Protein AF-0000000082639277 (afdb_homodimer)

pLDDT: mean 90.42, std 7.11, range [54.94, 97.06]

Radius of gyration: 40.52 Å; Cα contacts (8 Å, |Δi|>4): 313; chains: 2; bounding box: 27×150×75 Å

Nearest PDB structures (foldseek):
  3ok8-assembly1_B  TM=9.822E-01  e=2.583E-19  Mus musculus
  2ykt-assembly1_A-2  TM=9.781E-01  e=6.269E-10  Homo sapiens
  1wdz-assembly1_B  TM=9.662E-01  e=1.154E-09  Homo sapiens
  1wdz-assembly1_A  TM=9.580E-01  e=5.581E-09  Homo sapiens
  1y2o-assembly1_B  TM=9.099E-01  e=5.305E-09  Homo sapiens

Foldseek 3Di:
DVVLVVLLVLLLVLLCCCQPPVLVVLVVVLVVLVVVLVVLVVVLVVLLVVLVVLLVVLVVLCPDPVRNVVSVVSNVVSVVSVVLSVLVVVLSVCCVPVPSVVSVVCSVVVNVVSVVLSVVLVVVLVVLVVVLVVLVVVLVVCVVVVNPCSVVSVVVSVVSVVVSVVSSVVSSVVSVVVSVVSVVVNVVSVVVSVVSVVVSVVVD/DVVLVVLLVLLLVLLCCCQPPVLVVLVVVLVVLVVVLVVLVVVLVVLLVVLVVLLVVLVVLCPDPVRNVVSVVSNVVSVVSVVLSVLVVVLSVCCVPVPSVVSVVCSVVVNVVSVVLSVVLVVVLVVLVVVLVVLVVVLVVCVVVVNPCSVVSVVVSVVSVVVSVVSSVVSSVVSVVVSVVSVVVNVVSVVVSVVSVVVSVVVD

Structure (mmCIF, N/CA/C/O backbone):
data_AF-0000000082639277-model_v1
#
loop_
_entity.id
_entity.type
_entity.pdbx_description
1 polymer 'BI2L2 protein'
#
loop_
_atom_site.group_PDB
_atom_site.id
_atom_site.type_symbol
_atom_site.label_atom_id
_atom_site.label_alt_id
_atom_site.label_comp_id
_atom_site.label_asym_id
_atom_site.label_entity_id
_atom_site.label_seq_id
_atom_site.pdbx_PDB_ins_code
_atom_site.Cartn_x
_atom_site.Cartn_y
_atom_site.Cartn_z
_atom_site.occupancy
_atom_site.B_iso_or_equiv
_atom_site.auth_seq_id
_atom_site.auth_comp_id
_atom_site.auth_asym_id
_atom_site.auth_atom_id
_atom_site.pdbx_PDB_model_num
ATOM 1 N N . SER A 1 1 ? -7.891 49.438 29.25 1 74.38 1 SER A N 1
ATOM 2 C CA . SER A 1 1 ? -9.305 49.062 29.266 1 74.38 1 SER A CA 1
ATOM 3 C C . SER A 1 1 ? -9.484 47.562 29.219 1 74.38 1 SER A C 1
ATOM 5 O O . SER A 1 1 ? -8.586 46.844 28.797 1 74.38 1 SER A O 1
ATOM 7 N N . GLN A 1 2 ? -10.508 47.125 29.797 1 80.81 2 GLN A N 1
ATOM 8 C CA . GLN A 1 2 ? -10.883 45.719 29.844 1 80.81 2 GLN A CA 1
ATOM 9 C C . GLN A 1 2 ? -10.812 45.094 28.453 1 80.81 2 GLN A C 1
ATOM 11 O O . GLN A 1 2 ? -10.352 43.969 28.297 1 80.81 2 GLN A O 1
ATOM 16 N N . GLU A 1 3 ? -11.117 45.906 27.406 1 81 3 GLU A N 1
ATOM 17 C CA . GLU A 1 3 ? -11.133 45.406 26.031 1 81 3 GLU A CA 1
ATOM 18 C C . GLU A 1 3 ? -9.719 45.188 25.516 1 81 3 GLU A C 1
ATOM 20 O O . GLU A 1 3 ? -9.461 44.188 24.828 1 81 3 GLU A O 1
ATOM 25 N N . MET A 1 4 ? -8.812 46.031 25.844 1 84.56 4 MET A N 1
ATOM 26 C CA . MET A 1 4 ? -7.422 45.906 25.406 1 84.56 4 MET A CA 1
ATOM 27 C C . MET A 1 4 ? -6.77 44.688 26.031 1 84.56 4 MET A C 1
ATOM 29 O O . MET A 1 4 ? -6.008 43.969 25.359 1 84.56 4 MET A O 1
ATOM 33 N N . GLU A 1 5 ? -7.137 44.375 27.25 1 86.56 5 GLU A N 1
ATOM 34 C CA . GLU A 1 5 ? -6.582 43.219 27.953 1 86.56 5 GLU A CA 1
ATOM 35 C C . GLU A 1 5 ? -7.082 41.906 27.344 1 86.56 5 GLU A C 1
ATOM 37 O O . GLU A 1 5 ? -6.316 40.969 27.188 1 86.56 5 GLU A O 1
ATOM 42 N N . LEU A 1 6 ? -8.328 41.938 26.969 1 87.31 6 LEU A N 1
ATOM 43 C CA . LEU A 1 6 ? -8.898 40.75 26.344 1 87.31 6 LEU A CA 1
ATOM 44 C C . LEU A 1 6 ? -8.242 40.469 25 1 87.31 6 LEU A C 1
ATOM 46 O O . LEU A 1 6 ? -7.953 39.312 24.672 1 87.31 6 LEU A O 1
ATOM 50 N N . SER A 1 7 ? -8.016 41.5 24.266 1 89.94 7 SER A N 1
ATOM 51 C CA . SER A 1 7 ? -7.367 41.375 22.969 1 89.94 7 SER A CA 1
ATOM 52 C C . SER A 1 7 ? -5.922 40.906 23.109 1 89.94 7 SER A C 1
ATOM 54 O O . SER A 1 7 ? -5.438 40.094 22.312 1 89.94 7 SER A O 1
ATOM 56 N N . TYR A 1 8 ? -5.285 41.469 24.172 1 92.31 8 TYR A N 1
ATOM 57 C CA . TYR A 1 8 ? -3.924 41.031 24.469 1 92.31 8 TYR A CA 1
ATOM 58 C C . TYR A 1 8 ? -3.867 39.562 24.766 1 92.31 8 TYR A C 1
ATOM 60 O O . TYR A 1 8 ? -3.059 38.844 24.172 1 92.31 8 TYR A O 1
ATOM 68 N N . ARG A 1 9 ? -4.785 39.094 25.531 1 93.38 9 ARG A N 1
ATOM 69 C CA . ARG A 1 9 ? -4.816 37.688 25.938 1 93.38 9 ARG A CA 1
ATOM 70 C C . ARG A 1 9 ? -5.16 36.812 24.75 1 93.38 9 ARG A C 1
ATOM 72 O O . ARG A 1 9 ? -4.66 35.688 24.641 1 93.38 9 ARG A O 1
ATOM 79 N N . SER A 1 10 ? -6.02 37.312 23.922 1 91.56 10 SER A N 1
ATOM 80 C CA . SER A 1 10 ? -6.41 36.562 22.734 1 91.56 10 SER A CA 1
ATOM 81 C C . SER A 1 10 ? -5.215 36.312 21.812 1 91.56 10 SER A C 1
ATOM 83 O O . SER A 1 10 ? -5.012 35.188 21.328 1 91.56 10 SER A O 1
ATOM 85 N N . THR A 1 11 ? -4.422 37.344 21.578 1 94.56 11 THR A N 1
ATOM 86 C CA . THR A 1 11 ? -3.238 37.219 20.734 1 94.56 11 THR A CA 1
ATOM 87 C C . THR A 1 11 ? -2.232 36.25 21.344 1 94.56 11 THR A C 1
ATOM 89 O O . THR A 1 11 ? -1.685 35.406 20.641 1 94.56 11 THR A O 1
ATOM 92 N N . ILE A 1 12 ? -2.057 36.344 22.656 1 94.5 12 ILE A N 1
ATOM 93 C CA . ILE A 1 12 ? -1.142 35.438 23.344 1 94.5 12 ILE A CA 1
ATOM 94 C C . ILE A 1 12 ? -1.63 34 23.219 1 94.5 12 ILE A C 1
ATOM 96 O O . ILE A 1 12 ? -0.832 33.062 23.031 1 94.5 12 ILE A O 1
ATOM 100 N N . SER A 1 13 ? -2.934 33.844 23.328 1 92.5 13 SER A N 1
ATOM 101 C CA . SER A 1 13 ? -3.523 32.5 23.234 1 92.5 13 SER A CA 1
ATOM 102 C C . SER A 1 13 ? -3.24 31.875 21.875 1 92.5 13 SER A C 1
ATOM 104 O O . SER A 1 13 ? -3.029 30.656 21.781 1 92.5 13 SER A O 1
ATOM 106 N N . ILE A 1 14 ? -3.24 32.656 20.844 1 93.56 14 ILE A N 1
ATOM 107 C CA . ILE A 1 14 ? -2.953 32.156 19.5 1 93.56 14 ILE A CA 1
ATOM 108 C C . ILE A 1 14 ? -1.514 31.641 19.438 1 93.56 14 ILE A C 1
ATOM 110 O O . ILE A 1 14 ? -1.258 30.531 18.953 1 93.56 14 ILE A O 1
ATOM 114 N N . TYR A 1 15 ? -0.612 32.469 19.984 1 93.12 15 TYR A N 1
ATOM 115 C CA . TYR A 1 15 ? 0.791 32.062 19.984 1 93.12 15 TYR A CA 1
ATOM 116 C C . TYR A 1 15 ? 0.994 30.812 20.797 1 93.12 15 TYR A C 1
ATOM 118 O O . TYR A 1 15 ? 1.722 29.906 20.391 1 93.12 15 TYR A O 1
ATOM 126 N N . LYS A 1 16 ? 0.3 30.703 21.875 1 91.75 16 LYS A N 1
ATOM 127 C CA . LYS A 1 16 ? 0.419 29.531 22.734 1 91.75 16 LYS A CA 1
ATOM 128 C C . LYS A 1 16 ? -0.153 28.297 22.047 1 91.75 16 LYS A C 1
ATOM 130 O O . LYS A 1 16 ? 0.387 27.203 22.188 1 91.75 16 LYS A O 1
ATOM 135 N N . SER A 1 17 ? -1.229 28.469 21.375 1 90.81 17 SER A N 1
ATOM 136 C CA . SER A 1 17 ? -1.831 27.359 20.641 1 90.81 17 SER A CA 1
ATOM 137 C C . SER A 1 17 ? -0.869 26.812 19.594 1 90.81 17 SER A C 1
ATOM 139 O O . SER A 1 17 ? -0.762 25.594 19.422 1 90.81 17 SER A O 1
ATOM 141 N N . ILE A 1 18 ? -0.155 27.672 18.953 1 91.81 18 ILE A N 1
ATOM 142 C CA . ILE A 1 18 ? 0.806 27.25 17.938 1 91.81 18 ILE A CA 1
ATOM 143 C C . ILE A 1 18 ? 1.962 26.5 18.594 1 91.81 18 ILE A C 1
ATOM 145 O O . ILE A 1 18 ? 2.332 25.406 18.156 1 91.81 18 ILE A O 1
ATOM 149 N N . LEU A 1 19 ? 2.432 27.047 19.703 1 91.31 19 LEU A N 1
ATOM 150 C CA . LEU A 1 19 ? 3.629 26.516 20.359 1 91.31 19 LEU A CA 1
ATOM 151 C C . LEU A 1 19 ? 3.314 25.234 21.125 1 91.31 19 LEU A C 1
ATOM 153 O O . LEU A 1 19 ? 4.098 24.281 21.094 1 91.31 19 LEU A O 1
ATOM 157 N N . ASP A 1 20 ? 2.113 25.172 21.703 1 91.5 20 ASP A N 1
ATOM 158 C CA . ASP A 1 20 ? 1.851 24.109 22.656 1 91.5 20 ASP A CA 1
ATOM 159 C C . ASP A 1 20 ? 0.977 23.016 22.047 1 91.5 20 ASP A C 1
ATOM 161 O O . ASP A 1 20 ? 0.875 21.906 22.594 1 91.5 20 ASP A O 1
ATOM 165 N N . GLN A 1 21 ? 0.331 23.312 20.969 1 90.94 21 GLN A N 1
ATOM 166 C CA . GLN A 1 21 ? -0.58 22.328 20.391 1 90.94 21 GLN A CA 1
ATOM 167 C C . GLN A 1 21 ? -0.169 21.953 18.969 1 90.94 21 GLN A C 1
ATOM 169 O O . GLN A 1 21 ? 0.167 20.797 18.703 1 90.94 21 GLN A O 1
ATOM 174 N N . PHE A 1 22 ? -0.068 22.938 18.125 1 91.75 22 PHE A N 1
ATOM 175 C CA . PHE A 1 22 ? 0.192 22.672 16.719 1 91.75 22 PHE A CA 1
ATOM 176 C C . PHE A 1 22 ? 1.578 22.062 16.531 1 91.75 22 PHE A C 1
ATOM 178 O O . PHE A 1 22 ? 1.731 21.047 15.859 1 91.75 22 PHE A O 1
ATOM 185 N N . ASN A 1 23 ? 2.596 22.672 17.125 1 90.38 23 ASN A N 1
ATOM 186 C CA . ASN A 1 23 ? 3.973 22.25 16.875 1 90.38 23 ASN A CA 1
ATOM 187 C C . ASN A 1 23 ? 4.238 20.844 17.375 1 90.38 23 ASN A C 1
ATOM 189 O O . ASN A 1 23 ? 4.773 20 16.641 1 90.38 23 ASN A O 1
ATOM 193 N N . PRO A 1 24 ? 3.859 20.531 18.578 1 91.5 24 PRO A N 1
ATOM 194 C CA . PRO A 1 24 ? 4.035 19.141 19.016 1 91.5 24 PRO A CA 1
ATOM 195 C C . PRO A 1 24 ? 3.254 18.156 18.141 1 91.5 24 PRO A C 1
ATOM 197 O O . PRO A 1 24 ? 3.723 17.031 17.906 1 91.5 24 PRO A O 1
ATOM 200 N N . ALA A 1 25 ? 2.078 18.531 17.781 1 92.75 25 ALA A N 1
ATOM 201 C CA . ALA A 1 25 ? 1.284 17.672 16.906 1 92.75 25 ALA A CA 1
ATOM 202 C C . ALA A 1 25 ? 1.993 17.438 15.57 1 92.75 25 ALA A C 1
ATOM 204 O O . ALA A 1 25 ? 1.973 16.328 15.031 1 92.75 25 ALA A O 1
ATOM 205 N N . LEU A 1 26 ? 2.568 18.438 15.039 1 92.69 26 LEU A N 1
ATOM 206 C CA . LEU A 1 26 ? 3.312 18.344 13.789 1 92.69 26 LEU A CA 1
ATOM 207 C C . LEU A 1 26 ? 4.527 17.438 13.953 1 92.69 26 LEU A C 1
ATOM 209 O O . LEU A 1 26 ? 4.832 16.625 13.078 1 92.69 26 LEU A O 1
ATOM 213 N N . GLU A 1 27 ? 5.27 17.578 15.062 1 92.5 27 GLU A N 1
ATOM 214 C CA . GLU A 1 27 ? 6.41 16.719 15.352 1 92.5 27 GLU A CA 1
ATOM 215 C C . GLU A 1 27 ? 5.984 15.25 15.406 1 92.5 27 GLU A C 1
ATOM 217 O O . GLU A 1 27 ? 6.66 14.383 14.859 1 92.5 27 GLU A O 1
ATOM 222 N N . ASN A 1 28 ? 4.891 15.102 16.094 1 94.5 28 ASN A N 1
ATOM 223 C CA . ASN A 1 28 ? 4.336 13.758 16.172 1 94.5 28 ASN A CA 1
ATOM 224 C C . ASN A 1 28 ? 3.967 13.234 14.781 1 94.5 28 ASN A C 1
ATOM 226 O O . ASN A 1 28 ? 4.191 12.062 14.477 1 94.5 28 ASN A O 1
ATOM 230 N N . LEU A 1 29 ? 3.365 14.07 13.977 1 94.94 29 LEU A N 1
ATOM 231 C CA . LEU A 1 29 ? 2.979 13.695 12.625 1 94.94 29 LEU A CA 1
ATOM 232 C C . LEU A 1 29 ? 4.195 13.273 11.805 1 94.94 29 LEU A C 1
ATOM 234 O O . LEU A 1 29 ? 4.141 12.305 11.055 1 94.94 29 LEU A O 1
ATOM 238 N N . VAL A 1 30 ? 5.285 14 11.961 1 94.44 30 VAL A N 1
ATOM 239 C CA . VAL A 1 30 ? 6.523 13.672 11.258 1 94.44 30 VAL A CA 1
ATOM 240 C C . VAL A 1 30 ? 7.016 12.297 11.703 1 94.44 30 VAL A C 1
ATOM 242 O O . VAL A 1 30 ? 7.398 11.477 10.867 1 94.44 30 VAL A O 1
ATOM 245 N N . TYR A 1 31 ? 6.965 12.086 12.992 1 95.75 31 TYR A N 1
ATOM 246 C CA . TYR A 1 31 ? 7.359 10.789 13.531 1 95.75 31 TYR A CA 1
ATOM 247 C C . TYR A 1 31 ? 6.496 9.68 12.953 1 95.75 31 TYR A C 1
ATOM 249 O O . TYR A 1 31 ? 7.016 8.664 12.469 1 95.75 31 TYR A O 1
ATOM 257 N N . LEU A 1 32 ? 5.211 9.82 12.953 1 96.12 32 LEU A N 1
ATOM 258 C CA . LEU A 1 32 ? 4.266 8.836 12.438 1 96.12 32 LEU A CA 1
ATOM 259 C C . LEU A 1 32 ? 4.441 8.648 10.938 1 96.12 32 LEU A C 1
ATOM 261 O O . LEU A 1 32 ? 4.32 7.531 10.422 1 96.12 32 LEU A O 1
ATOM 265 N N . GLY A 1 33 ? 4.691 9.773 10.25 1 96.06 33 GLY A N 1
ATOM 266 C CA . GLY A 1 33 ? 4.949 9.695 8.82 1 96.06 33 GLY A CA 1
ATOM 267 C C . GLY A 1 33 ? 6.16 8.844 8.477 1 96.06 33 GLY A C 1
ATOM 268 O O . GLY A 1 33 ? 6.129 8.062 7.52 1 96.06 33 GLY A O 1
ATOM 269 N N . ASN A 1 34 ? 7.156 8.953 9.273 1 96.12 34 ASN A N 1
ATOM 270 C CA . ASN A 1 34 ? 8.344 8.141 9.07 1 96.12 34 ASN A CA 1
ATOM 271 C C . ASN A 1 34 ? 8.062 6.66 9.305 1 96.12 34 ASN A C 1
ATOM 273 O O . ASN A 1 34 ? 8.594 5.797 8.602 1 96.12 34 ASN A O 1
ATOM 277 N N . ASN A 1 35 ? 7.273 6.402 10.297 1 95.94 35 ASN A N 1
ATOM 278 C CA . ASN A 1 35 ? 6.852 5.027 10.523 1 95.94 35 ASN A CA 1
ATOM 279 C C . ASN A 1 35 ? 6.035 4.488 9.352 1 95.94 35 ASN A C 1
ATOM 281 O O . ASN A 1 35 ? 6.191 3.328 8.969 1 95.94 35 ASN A O 1
ATOM 285 N N . TYR A 1 36 ? 5.18 5.309 8.82 1 95.69 36 TYR A N 1
ATOM 286 C CA . TYR A 1 36 ? 4.379 4.965 7.645 1 95.69 36 TYR A CA 1
ATOM 287 C C . TYR A 1 36 ? 5.273 4.637 6.453 1 95.69 36 TYR A C 1
ATOM 289 O O . TYR A 1 36 ? 5.059 3.629 5.773 1 95.69 36 TYR A O 1
ATOM 297 N N . LEU A 1 37 ? 6.277 5.391 6.301 1 94.75 37 LEU A N 1
ATOM 298 C CA . LEU A 1 37 ? 7.215 5.18 5.203 1 94.75 37 LEU A CA 1
ATOM 299 C C . LEU A 1 37 ? 7.984 3.877 5.391 1 94.75 37 LEU A C 1
ATOM 301 O O . LEU A 1 37 ? 8.195 3.133 4.43 1 94.75 37 LEU A O 1
ATOM 305 N N . ARG A 1 38 ? 8.43 3.609 6.59 1 96.06 38 ARG A N 1
ATOM 306 C CA . ARG A 1 38 ? 9.125 2.361 6.883 1 96.06 38 ARG A CA 1
ATOM 307 C C . ARG A 1 38 ? 8.242 1.157 6.566 1 96.06 38 ARG A C 1
ATOM 309 O O . ARG A 1 38 ? 8.711 0.178 5.977 1 96.06 38 ARG A O 1
ATOM 316 N N . ALA A 1 39 ? 6.98 1.253 7.012 1 96.19 39 ALA A N 1
ATOM 317 C CA . ALA A 1 39 ? 6.031 0.18 6.723 1 96.19 39 ALA A CA 1
ATOM 318 C C . ALA A 1 39 ? 5.82 0.024 5.219 1 96.19 39 ALA A C 1
ATOM 320 O O . ALA A 1 39 ? 5.695 -1.095 4.715 1 96.19 39 ALA A O 1
ATOM 321 N N . PHE A 1 40 ? 5.766 1.085 4.5 1 94.88 40 PHE A N 1
ATOM 322 C CA . PHE A 1 40 ? 5.637 1.059 3.049 1 94.88 40 PHE A CA 1
ATOM 323 C C . PHE A 1 40 ? 6.812 0.329 2.412 1 94.88 40 PHE A C 1
ATOM 325 O O . PHE A 1 40 ? 6.625 -0.5 1.521 1 94.88 40 PHE A O 1
ATOM 332 N N . HIS A 1 41 ? 8.016 0.696 2.875 1 95.38 41 HIS A N 1
ATOM 333 C CA . HIS A 1 41 ? 9.203 0.051 2.318 1 95.38 41 HIS A CA 1
ATOM 334 C C . HIS A 1 41 ? 9.195 -1.447 2.598 1 95.38 41 HIS A C 1
ATOM 336 O O . HIS A 1 41 ? 9.586 -2.244 1.743 1 95.38 41 HIS A O 1
ATOM 342 N N . ALA A 1 42 ? 8.773 -1.801 3.791 1 95.81 42 ALA A N 1
ATOM 343 C CA . ALA A 1 42 ? 8.664 -3.217 4.125 1 95.81 42 ALA A CA 1
ATOM 344 C C . ALA A 1 42 ? 7.68 -3.926 3.201 1 95.81 42 ALA A C 1
ATOM 346 O O . ALA A 1 42 ? 7.941 -5.043 2.742 1 95.81 42 ALA A O 1
ATOM 347 N N . LEU A 1 43 ? 6.559 -3.318 2.893 1 95.25 43 LEU A N 1
ATOM 348 C CA . LEU A 1 43 ? 5.566 -3.883 1.986 1 95.25 43 LEU A CA 1
ATOM 349 C C . LEU A 1 43 ? 6.121 -3.998 0.572 1 95.25 43 LEU A C 1
ATOM 351 O O . LEU A 1 43 ? 5.93 -5.02 -0.094 1 95.25 43 LEU A O 1
ATOM 355 N N . SER A 1 44 ? 6.793 -2.914 0.159 1 94.38 44 SER A N 1
ATOM 356 C CA . SER A 1 44 ? 7.383 -2.904 -1.176 1 94.38 44 SER A CA 1
ATOM 357 C C . SER A 1 44 ? 8.391 -4.035 -1.34 1 94.38 44 SER A C 1
ATOM 359 O O . SER A 1 44 ? 8.414 -4.711 -2.369 1 94.38 44 SER A O 1
ATOM 361 N N . GLU A 1 45 ? 9.195 -4.242 -0.329 1 95.81 45 GLU A N 1
ATOM 362 C CA . GLU A 1 45 ? 10.172 -5.324 -0.371 1 95.81 45 GLU A CA 1
ATOM 363 C C . GLU A 1 45 ? 9.484 -6.688 -0.399 1 95.81 45 GLU A C 1
ATOM 365 O O . GLU A 1 45 ? 9.883 -7.574 -1.159 1 95.81 45 GLU A O 1
ATOM 370 N N . ALA A 1 46 ? 8.508 -6.895 0.44 1 96.25 46 ALA A N 1
ATOM 371 C CA . ALA A 1 46 ? 7.758 -8.148 0.472 1 96.25 46 ALA A CA 1
ATOM 372 C C . ALA A 1 46 ? 7.098 -8.43 -0.875 1 96.25 46 ALA A C 1
ATOM 374 O O . ALA A 1 46 ? 7.086 -9.57 -1.343 1 96.25 46 ALA A O 1
ATOM 375 N N . ALA A 1 47 ? 6.523 -7.371 -1.521 1 94.19 47 ALA A N 1
ATOM 376 C CA . ALA A 1 47 ? 5.918 -7.512 -2.842 1 94.19 47 ALA A CA 1
ATOM 377 C C . ALA A 1 47 ? 6.953 -7.949 -3.875 1 94.19 47 ALA A C 1
ATOM 379 O O . ALA A 1 47 ? 6.688 -8.836 -4.691 1 94.19 47 ALA A O 1
ATOM 380 N N . GLU A 1 48 ? 8.07 -7.312 -3.758 1 95 48 GLU A N 1
ATOM 381 C CA . GLU A 1 48 ? 9.125 -7.629 -4.715 1 95 48 GLU A CA 1
ATOM 382 C C . GLU A 1 48 ? 9.516 -9.102 -4.641 1 95 48 GLU A C 1
ATOM 384 O O . GLU A 1 48 ? 9.609 -9.781 -5.664 1 95 48 GLU A O 1
ATOM 389 N N . VAL A 1 49 ? 9.758 -9.586 -3.463 1 96.44 49 VAL A N 1
ATOM 390 C CA . VAL A 1 49 ? 10.18 -10.969 -3.271 1 96.44 49 VAL A CA 1
ATOM 391 C C . VAL A 1 49 ? 9.062 -11.922 -3.689 1 96.44 49 VAL A C 1
ATOM 393 O O . VAL A 1 49 ? 9.312 -12.945 -4.328 1 96.44 49 VAL A O 1
ATOM 396 N N . TYR A 1 50 ? 7.82 -11.617 -3.436 1 96.62 50 TYR A N 1
ATOM 397 C CA . TYR A 1 50 ? 6.664 -12.43 -3.799 1 96.62 50 TYR A CA 1
ATOM 398 C C . TYR A 1 50 ? 6.551 -12.57 -5.312 1 96.62 50 TYR A C 1
ATOM 400 O O . TYR A 1 50 ? 6.418 -13.68 -5.832 1 96.62 50 TYR A O 1
ATOM 408 N N . PHE A 1 51 ? 6.664 -11.508 -5.98 1 94.88 51 PHE A N 1
ATOM 409 C CA . PHE A 1 51 ? 6.43 -11.547 -7.418 1 94.88 51 PHE A CA 1
ATOM 410 C C . PHE A 1 51 ? 7.66 -12.062 -8.156 1 94.88 51 PHE A C 1
ATOM 412 O O . PHE A 1 51 ? 7.555 -12.57 -9.273 1 94.88 51 PHE A O 1
ATOM 419 N N . LYS A 1 52 ? 8.812 -11.914 -7.484 1 95.81 52 LYS A N 1
ATOM 420 C CA . LYS A 1 52 ? 9.969 -12.617 -8.023 1 95.81 52 LYS A CA 1
ATOM 421 C C . LYS A 1 52 ? 9.758 -14.133 -7.98 1 95.81 52 LYS A C 1
ATOM 423 O O . LYS A 1 52 ? 10.172 -14.844 -8.891 1 95.81 52 LYS A O 1
ATOM 428 N N . ALA A 1 53 ? 9.172 -14.57 -6.867 1 96.38 53 ALA A N 1
ATOM 429 C CA . ALA A 1 53 ? 8.844 -15.984 -6.762 1 96.38 53 ALA A CA 1
ATOM 430 C C . ALA A 1 53 ? 7.832 -16.391 -7.832 1 96.38 53 ALA A C 1
ATOM 432 O O . ALA A 1 53 ? 7.938 -17.484 -8.414 1 96.38 53 ALA A O 1
ATOM 433 N N . ILE A 1 54 ? 6.848 -15.586 -8.164 1 95.06 54 ILE A N 1
ATOM 434 C CA . ILE A 1 54 ? 5.887 -15.844 -9.234 1 95.06 54 ILE A CA 1
ATOM 435 C C . ILE A 1 54 ? 6.617 -15.938 -10.57 1 95.06 54 ILE A C 1
ATOM 437 O O . ILE A 1 54 ? 6.324 -16.828 -11.383 1 95.06 54 ILE A O 1
ATOM 441 N N . GLU A 1 55 ? 7.52 -15.016 -10.742 1 95.31 55 GLU A N 1
ATOM 442 C CA . GLU A 1 55 ? 8.32 -15.016 -11.961 1 95.31 55 GLU A CA 1
ATOM 443 C C . GLU A 1 55 ? 9.07 -16.328 -12.125 1 95.31 55 GLU A C 1
ATOM 445 O O . GLU A 1 55 ? 9.125 -16.891 -13.219 1 95.31 55 GLU A O 1
ATOM 450 N N . LYS A 1 56 ? 9.633 -16.812 -11.039 1 94.88 56 LYS A N 1
ATOM 451 C CA . LYS A 1 56 ? 10.375 -18.062 -11.078 1 94.88 56 LYS A CA 1
ATOM 452 C C . LYS A 1 56 ? 9.461 -19.234 -11.453 1 94.88 56 LYS A C 1
ATOM 454 O O . LYS A 1 56 ? 9.852 -20.109 -12.227 1 94.88 56 LYS A O 1
ATOM 459 N N . ILE A 1 57 ? 8.281 -19.266 -10.914 1 94.5 57 ILE A N 1
ATOM 460 C CA . ILE A 1 57 ? 7.309 -20.297 -11.266 1 94.5 57 ILE A CA 1
ATOM 461 C C . ILE A 1 57 ? 6.93 -20.172 -12.742 1 94.5 57 ILE A C 1
ATOM 463 O O . ILE A 1 57 ? 6.809 -21.172 -13.445 1 94.5 57 ILE A O 1
ATOM 467 N N . GLY A 1 58 ? 6.75 -18.953 -13.172 1 94.12 58 GLY A N 1
ATOM 468 C CA . GLY A 1 58 ? 6.473 -18.703 -14.586 1 94.12 58 GLY A CA 1
ATOM 469 C C . GLY A 1 58 ? 7.566 -19.219 -15.5 1 94.12 58 GLY A C 1
ATOM 470 O O . GLY A 1 58 ? 7.281 -19.797 -16.547 1 94.12 58 GLY A O 1
ATOM 471 N N . GLU A 1 59 ? 8.812 -19 -15.117 1 93.94 59 GLU A N 1
ATOM 472 C CA . GLU A 1 59 ? 9.945 -19.484 -15.891 1 93.94 59 GLU A CA 1
ATOM 473 C C . GLU A 1 59 ? 9.922 -21 -16.016 1 93.94 59 GLU A C 1
ATOM 475 O O . GLU A 1 59 ? 10.258 -21.547 -17.062 1 93.94 59 GLU A O 1
ATOM 480 N N . GLN A 1 60 ? 9.555 -21.625 -14.906 1 91.31 60 GLN A N 1
ATOM 481 C CA . GLN A 1 60 ? 9.43 -23.078 -14.914 1 91.31 60 GLN A CA 1
ATOM 482 C C . GLN A 1 60 ? 8.328 -23.531 -15.875 1 91.31 60 GLN A C 1
ATOM 484 O O . GLN A 1 60 ? 8.508 -24.5 -16.625 1 91.31 60 GLN A O 1
ATOM 489 N N . ALA A 1 61 ? 7.25 -22.844 -15.867 1 92.19 61 ALA A N 1
ATOM 490 C CA . ALA A 1 61 ? 6.129 -23.156 -16.75 1 92.19 61 ALA A CA 1
ATOM 491 C C . ALA A 1 61 ? 6.516 -22.969 -18.219 1 92.19 61 ALA A C 1
ATOM 493 O O . ALA A 1 61 ? 6.043 -23.703 -19.078 1 92.19 61 ALA A O 1
ATOM 494 N N . LEU A 1 62 ? 7.387 -22 -18.484 1 91 62 LEU A N 1
ATOM 495 C CA . LEU A 1 62 ? 7.828 -21.719 -19.844 1 91 62 LEU A CA 1
ATOM 496 C C . LEU A 1 62 ? 8.609 -22.891 -20.422 1 91 62 LEU A C 1
ATOM 498 O O . LEU A 1 62 ? 8.664 -23.062 -21.641 1 91 62 LEU A O 1
ATOM 502 N N . GLN A 1 63 ? 9.188 -23.688 -19.516 1 85.56 63 GLN A N 1
ATOM 503 C CA . GLN A 1 63 ? 9.992 -24.828 -19.953 1 85.56 63 GLN A CA 1
ATOM 504 C C . GLN A 1 63 ? 9.109 -26.031 -20.281 1 85.56 63 GLN A C 1
ATOM 506 O O . GLN A 1 63 ? 9.57 -26.984 -20.906 1 85.56 63 GLN A O 1
ATOM 511 N N . SER A 1 64 ? 7.879 -25.938 -19.828 1 81.75 64 SER A N 1
ATOM 512 C CA . SER A 1 64 ? 6.941 -27.016 -20.109 1 81.75 64 SER A CA 1
ATOM 513 C C . SER A 1 64 ? 6.23 -26.797 -21.438 1 81.75 64 SER A C 1
ATOM 515 O O . SER A 1 64 ? 5.883 -25.672 -21.781 1 81.75 64 SER A O 1
ATOM 517 N N . SER A 1 65 ? 6.062 -27.766 -22.25 1 76.38 65 SER A N 1
ATOM 518 C CA . SER A 1 65 ? 5.406 -27.672 -23.547 1 76.38 65 SER A CA 1
ATOM 519 C C . SER A 1 65 ? 3.916 -27.375 -23.391 1 76.38 65 SER A C 1
ATOM 521 O O . SER A 1 65 ? 3.305 -26.75 -24.266 1 76.38 65 SER A O 1
ATOM 523 N N . THR A 1 66 ? 3.309 -27.688 -22.281 1 81.38 66 THR A N 1
ATOM 524 C CA . THR A 1 66 ? 1.859 -27.609 -22.125 1 81.38 66 THR A CA 1
ATOM 525 C C . THR A 1 66 ? 1.462 -26.344 -21.375 1 81.38 66 THR A C 1
ATOM 527 O O . THR A 1 66 ? 0.302 -25.922 -21.422 1 81.38 66 THR A O 1
ATOM 530 N N . SER A 1 67 ? 2.451 -25.703 -20.766 1 86.75 67 SER A N 1
ATOM 531 C CA . SER A 1 67 ? 2.086 -24.609 -19.875 1 86.75 67 SER A CA 1
ATOM 532 C C . SER A 1 67 ? 2.789 -23.312 -20.281 1 86.75 67 SER A C 1
ATOM 534 O O . SER A 1 67 ? 2.936 -22.406 -19.469 1 86.75 67 SER A O 1
ATOM 536 N N . HIS A 1 68 ? 3.146 -23.219 -21.484 1 89.94 68 HIS A N 1
ATOM 537 C CA . HIS A 1 68 ? 3.92 -22.078 -21.969 1 89.94 68 HIS A CA 1
ATOM 538 C C . HIS A 1 68 ? 3.141 -20.781 -21.844 1 89.94 68 HIS A C 1
ATOM 540 O O . HIS A 1 68 ? 3.67 -19.781 -21.344 1 89.94 68 HIS A O 1
ATOM 546 N N . VAL A 1 69 ? 1.956 -20.781 -22.188 1 89 69 VAL A N 1
ATOM 547 C CA . VAL A 1 69 ? 1.117 -19.578 -22.172 1 89 69 VAL A CA 1
ATOM 548 C C . VAL A 1 69 ? 0.909 -19.125 -20.734 1 89 69 VAL A C 1
ATOM 550 O O . VAL A 1 69 ? 0.968 -17.922 -20.453 1 89 69 VAL A O 1
ATOM 553 N N . LEU A 1 70 ? 0.688 -20.016 -19.844 1 89.69 70 LEU A N 1
ATOM 554 C CA . LEU A 1 70 ? 0.494 -19.688 -18.422 1 89.69 70 LEU A CA 1
ATOM 555 C C . LEU A 1 70 ? 1.764 -19.094 -17.828 1 89.69 70 LEU A C 1
ATOM 557 O O . LEU A 1 70 ? 1.696 -18.188 -17 1 89.69 70 LEU A O 1
ATOM 561 N N . GLY A 1 71 ? 2.896 -19.641 -18.297 1 92.25 71 GLY A N 1
ATOM 562 C CA . GLY A 1 71 ? 4.164 -19.062 -17.891 1 92.25 71 GLY A CA 1
ATOM 563 C C . GLY A 1 71 ? 4.32 -17.609 -18.297 1 92.25 71 GLY A C 1
ATOM 564 O O . GLY A 1 71 ? 4.758 -16.766 -17.5 1 92.25 71 GLY A O 1
ATOM 565 N N . GLU A 1 72 ? 3.871 -17.297 -19.469 1 92 72 GLU A N 1
ATOM 566 C CA . GLU A 1 72 ? 3.939 -15.922 -19.969 1 92 72 GLU A CA 1
ATOM 567 C C . GLU A 1 72 ? 3.059 -14.992 -19.156 1 92 72 GLU A C 1
ATOM 569 O O . GLU A 1 72 ? 3.447 -13.852 -18.859 1 92 72 GLU A O 1
ATOM 574 N N . ILE A 1 73 ? 1.938 -15.453 -18.781 1 91 73 ILE A N 1
ATOM 575 C CA . ILE A 1 73 ? 1 -14.672 -17.984 1 91 73 ILE A CA 1
ATOM 576 C C . ILE A 1 73 ? 1.604 -14.367 -16.609 1 91 73 ILE A C 1
ATOM 578 O O . ILE A 1 73 ? 1.574 -13.227 -16.141 1 91 73 ILE A O 1
ATOM 582 N N . LEU A 1 74 ? 2.186 -15.336 -16.016 1 92.06 74 LEU A N 1
ATOM 583 C CA . LEU A 1 74 ? 2.801 -15.164 -14.711 1 92.06 74 LEU A CA 1
ATOM 584 C C . LEU A 1 74 ? 3.967 -14.18 -14.781 1 92.06 74 LEU A C 1
ATOM 586 O O . LEU A 1 74 ? 4.121 -13.328 -13.906 1 92.06 74 LEU A O 1
ATOM 590 N N . MET A 1 75 ? 4.676 -14.305 -15.891 1 93.31 75 MET A N 1
ATOM 591 C CA . MET A 1 75 ? 5.793 -13.391 -16.094 1 93.31 75 MET A CA 1
ATOM 592 C C . MET A 1 75 ? 5.297 -11.961 -16.281 1 93.31 75 MET A C 1
ATOM 594 O O . MET A 1 75 ? 5.871 -11.023 -15.719 1 93.31 75 MET A O 1
ATOM 598 N N . GLN A 1 76 ? 4.27 -11.828 -17 1 91.25 76 GLN A N 1
ATOM 599 C CA . GLN A 1 76 ? 3.689 -10.508 -17.234 1 91.25 76 GLN A CA 1
ATOM 600 C C . GLN A 1 76 ? 3.158 -9.891 -15.953 1 91.25 76 GLN A C 1
ATOM 602 O O . GLN A 1 76 ? 3.295 -8.688 -15.727 1 91.25 76 GLN A O 1
ATOM 607 N N . MET A 1 77 ? 2.572 -10.648 -15.094 1 88.25 77 MET A N 1
ATOM 608 C CA . MET A 1 77 ? 2.068 -10.18 -13.805 1 88.25 77 MET A CA 1
ATOM 609 C C . MET A 1 77 ? 3.203 -9.656 -12.938 1 88.25 77 MET A C 1
ATOM 611 O O . MET A 1 77 ? 3.062 -8.617 -12.281 1 88.25 77 MET A O 1
ATOM 615 N N . SER A 1 78 ? 4.258 -10.406 -12.953 1 91.56 78 SER A N 1
ATOM 616 C CA . SER A 1 78 ? 5.43 -9.992 -12.188 1 91.56 78 SER A CA 1
ATOM 617 C C . SER A 1 78 ? 5.992 -8.672 -12.703 1 91.56 78 SER A C 1
ATOM 619 O O . SER A 1 78 ? 6.332 -7.785 -11.922 1 91.56 78 SER A O 1
ATOM 621 N N . ASN A 1 79 ? 6 -8.539 -14.016 1 91.5 79 ASN A N 1
ATOM 622 C CA . ASN A 1 79 ? 6.5 -7.312 -14.625 1 91.5 79 ASN A CA 1
ATOM 623 C C . ASN A 1 79 ? 5.605 -6.121 -14.289 1 91.5 79 ASN A C 1
ATOM 625 O O . ASN A 1 79 ? 6.098 -5.031 -14 1 91.5 79 ASN A O 1
ATOM 629 N N . THR A 1 80 ? 4.316 -6.312 -14.359 1 86.88 80 THR A N 1
ATOM 630 C CA . THR A 1 80 ? 3.354 -5.273 -14.023 1 86.88 80 THR A CA 1
ATOM 631 C C . THR A 1 80 ? 3.531 -4.82 -12.578 1 86.88 80 THR A C 1
ATOM 633 O O . THR A 1 80 ? 3.486 -3.623 -12.281 1 86.88 80 THR A O 1
ATOM 636 N N . GLN A 1 81 ? 3.748 -5.742 -11.742 1 86.94 81 GLN A N 1
ATOM 637 C CA . GLN A 1 81 ? 3.943 -5.406 -10.336 1 86.94 81 GLN A CA 1
ATOM 638 C C . GLN A 1 81 ? 5.227 -4.609 -10.133 1 86.94 81 GLN A C 1
ATOM 640 O O . GLN A 1 81 ? 5.277 -3.705 -9.289 1 86.94 81 GLN A O 1
ATOM 645 N N . ARG A 1 82 ? 6.273 -4.98 -10.875 1 90 82 ARG A N 1
ATOM 646 C CA . ARG A 1 82 ? 7.535 -4.25 -10.789 1 90 82 ARG A CA 1
ATOM 647 C C . ARG A 1 82 ? 7.344 -2.783 -11.164 1 90 82 ARG A C 1
ATOM 649 O O . ARG A 1 82 ? 7.867 -1.895 -10.484 1 90 82 ARG A O 1
ATOM 656 N N . LEU A 1 83 ? 6.535 -2.588 -12.133 1 87.38 83 LEU A N 1
ATOM 657 C CA . LEU A 1 83 ? 6.25 -1.226 -12.57 1 87.38 83 LEU A CA 1
ATOM 658 C C . LEU A 1 83 ? 5.43 -0.478 -11.523 1 87.38 83 LEU A C 1
ATOM 660 O O . LEU A 1 83 ? 5.711 0.685 -11.227 1 87.38 83 LEU A O 1
ATOM 664 N N . LEU A 1 84 ? 4.449 -1.145 -10.969 1 83.94 84 LEU A N 1
ATOM 665 C CA . LEU A 1 84 ? 3.615 -0.547 -9.93 1 83.94 84 LEU A CA 1
ATOM 666 C C . LEU A 1 84 ? 4.453 -0.165 -8.719 1 83.94 84 LEU A C 1
ATOM 668 O O . LEU A 1 84 ? 4.293 0.928 -8.164 1 83.94 84 LEU A O 1
ATOM 672 N N . ASN A 1 85 ? 5.34 -1.039 -8.383 1 86.5 85 ASN A N 1
ATOM 673 C CA . ASN A 1 85 ? 6.211 -0.768 -7.246 1 86.5 85 ASN A CA 1
ATOM 674 C C . ASN A 1 85 ? 7.109 0.441 -7.504 1 86.5 85 ASN A C 1
ATOM 676 O O . ASN A 1 85 ? 7.352 1.241 -6.598 1 86.5 85 ASN A O 1
ATOM 680 N N . SER A 1 86 ? 7.547 0.483 -8.68 1 87.5 86 SER A N 1
ATOM 681 C CA . SER A 1 86 ? 8.398 1.61 -9.039 1 87.5 86 SER A CA 1
ATOM 682 C C . SER A 1 86 ? 7.637 2.93 -8.938 1 87.5 86 SER A C 1
ATOM 684 O O . SER A 1 86 ? 8.172 3.916 -8.422 1 87.5 86 SER A O 1
ATOM 686 N N . ASP A 1 87 ? 6.426 2.943 -9.344 1 83.88 87 ASP A N 1
ATOM 687 C CA . ASP A 1 87 ? 5.598 4.145 -9.281 1 83.88 87 ASP A CA 1
ATOM 688 C C . ASP A 1 87 ? 5.293 4.516 -7.828 1 83.88 87 ASP A C 1
ATOM 690 O O . ASP A 1 87 ? 5.336 5.691 -7.461 1 83.88 87 ASP A O 1
ATOM 694 N N . LEU A 1 88 ? 4.984 3.543 -7.09 1 84.12 88 LEU A N 1
ATOM 695 C CA . LEU A 1 88 ? 4.664 3.785 -5.688 1 84.12 88 LEU A CA 1
ATOM 696 C C . LEU A 1 88 ? 5.883 4.301 -4.93 1 84.12 88 LEU A C 1
ATOM 698 O O . LEU A 1 88 ? 5.746 5.09 -3.992 1 84.12 88 LEU A O 1
ATOM 702 N N . GLU A 1 89 ? 7.059 3.922 -5.398 1 87.94 89 GLU A N 1
ATOM 703 C CA . GLU A 1 89 ? 8.297 4.41 -4.793 1 87.94 89 GLU A CA 1
ATOM 704 C C . GLU A 1 89 ? 8.477 5.906 -5.031 1 87.94 89 GLU A C 1
ATOM 706 O O . GLU A 1 89 ? 8.977 6.621 -4.164 1 87.94 89 GLU A O 1
ATOM 711 N N . VAL A 1 90 ? 8.039 6.383 -6.203 1 85.75 90 VAL A N 1
ATOM 712 C CA . VAL A 1 90 ? 8.109 7.805 -6.508 1 85.75 90 VAL A CA 1
ATOM 713 C C . VAL A 1 90 ? 7.199 8.586 -5.562 1 85.75 90 VAL A C 1
ATOM 715 O O . VAL A 1 90 ? 7.582 9.633 -5.043 1 85.75 90 VAL A O 1
ATOM 718 N N . VAL A 1 91 ? 6.016 8.023 -5.324 1 84.25 91 VAL A N 1
ATOM 719 C CA . VAL A 1 91 ? 5.07 8.648 -4.41 1 84.25 91 VAL A CA 1
ATOM 720 C C . VAL A 1 91 ? 5.652 8.68 -2.998 1 84.25 91 VAL A C 1
ATOM 722 O O . VAL A 1 91 ? 5.578 9.703 -2.309 1 84.25 91 VAL A O 1
ATOM 725 N N . ALA A 1 92 ? 6.27 7.574 -2.582 1 89.62 92 ALA A N 1
ATOM 726 C CA . ALA A 1 92 ? 6.875 7.48 -1.256 1 89.62 92 ALA A CA 1
ATOM 727 C C . ALA A 1 92 ? 8.016 8.484 -1.104 1 89.62 92 ALA A C 1
ATOM 729 O O . ALA A 1 92 ? 8.172 9.102 -0.046 1 89.62 92 ALA A O 1
ATOM 730 N N . GLN A 1 93 ? 8.703 8.664 -2.139 1 89.81 93 GLN A N 1
ATOM 731 C CA . GLN A 1 93 ? 9.805 9.625 -2.117 1 89.81 93 GLN A CA 1
ATOM 732 C C . GLN A 1 93 ? 9.281 11.055 -2.002 1 89.81 93 GLN A C 1
ATOM 734 O O . GLN A 1 93 ? 9.836 11.867 -1.263 1 89.81 93 GLN A O 1
ATOM 739 N N . THR A 1 94 ? 8.273 11.328 -2.729 1 86.75 94 THR A N 1
ATOM 740 C CA . THR A 1 94 ? 7.652 12.641 -2.646 1 86.75 94 THR A CA 1
ATOM 741 C C . THR A 1 94 ? 7.117 12.898 -1.241 1 86.75 94 THR A C 1
ATOM 743 O O . THR A 1 94 ? 7.285 13.992 -0.698 1 86.75 94 THR A O 1
ATOM 746 N N . PHE A 1 95 ? 6.539 11.906 -0.722 1 91.75 95 PHE A N 1
ATOM 747 C CA . PHE A 1 95 ? 6.023 12 0.641 1 91.75 95 PHE A CA 1
ATOM 748 C C . PHE A 1 95 ? 7.152 12.289 1.625 1 91.75 95 PHE A C 1
ATOM 750 O O . PHE A 1 95 ? 7.012 13.156 2.492 1 91.75 95 PHE A O 1
ATOM 757 N N . HIS A 1 96 ? 8.203 11.688 1.439 1 91.25 96 HIS A N 1
ATOM 758 C CA . HIS A 1 96 ? 9.328 11.836 2.357 1 91.25 96 HIS A CA 1
ATOM 759 C C . HIS A 1 96 ? 9.992 13.195 2.195 1 91.25 96 HIS A C 1
ATOM 761 O O . HIS A 1 96 ? 10.102 13.961 3.16 1 91.25 96 HIS A O 1
ATOM 767 N N . VAL A 1 97 ? 10.328 13.523 0.963 1 88.31 97 VAL A N 1
ATOM 768 C CA . VAL A 1 97 ? 11.164 14.688 0.693 1 88.31 97 VAL A CA 1
ATOM 769 C C . VAL A 1 97 ? 10.312 15.961 0.761 1 88.31 97 VAL A C 1
ATOM 771 O O . VAL A 1 97 ? 10.688 16.938 1.417 1 88.31 97 VAL A O 1
ATOM 774 N N . ASP A 1 98 ? 9.078 15.891 0.19 1 86.25 98 ASP A N 1
ATOM 775 C CA . ASP A 1 98 ? 8.305 17.109 0.021 1 86.25 98 ASP A CA 1
ATOM 776 C C . ASP A 1 98 ? 7.379 17.344 1.211 1 86.25 98 ASP A C 1
ATOM 778 O O . ASP A 1 98 ? 6.887 18.469 1.411 1 86.25 98 ASP A O 1
ATOM 782 N N . LEU A 1 99 ? 7.199 16.312 1.936 1 90.75 99 LEU A N 1
ATOM 783 C CA . LEU A 1 99 ? 6.25 16.5 3.029 1 90.75 99 LEU A CA 1
ATOM 784 C C . LEU A 1 99 ? 6.938 16.328 4.379 1 90.75 99 LEU A C 1
ATOM 786 O O . LEU A 1 99 ? 7.137 17.312 5.105 1 90.75 99 LEU A O 1
ATOM 790 N N . LEU A 1 100 ? 7.508 15.211 4.645 1 92.88 100 LEU A N 1
ATOM 791 C CA . LEU A 1 100 ? 8.031 14.922 5.977 1 92.88 100 LEU A CA 1
ATOM 792 C C . LEU A 1 100 ? 9.266 15.766 6.27 1 92.88 100 LEU A C 1
ATOM 794 O O . LEU A 1 100 ? 9.359 16.375 7.332 1 92.88 100 LEU A O 1
ATOM 798 N N . GLN A 1 101 ? 10.148 15.883 5.348 1 91.12 101 GLN A N 1
ATOM 799 C CA . GLN A 1 101 ? 11.367 16.656 5.562 1 91.12 101 GLN A CA 1
ATOM 800 C C . GLN A 1 101 ? 11.062 18.141 5.699 1 91.12 101 GLN A C 1
ATOM 802 O O . GLN A 1 101 ? 11.656 18.828 6.523 1 91.12 101 GLN A O 1
ATOM 807 N N . HIS A 1 102 ? 10.125 18.625 4.875 1 88.38 102 HIS A N 1
ATOM 808 C CA . HIS A 1 102 ? 9.719 20.031 4.961 1 88.38 102 HIS A CA 1
ATOM 809 C C . HIS A 1 102 ? 9.039 20.328 6.297 1 88.38 102 HIS A C 1
ATOM 811 O O . HIS A 1 102 ? 9.305 21.359 6.918 1 88.38 102 HIS A O 1
ATOM 817 N N . MET A 1 103 ? 8.234 19.391 6.703 1 88.12 103 MET A N 1
ATOM 818 C CA . MET A 1 103 ? 7.559 19.562 7.984 1 88.12 103 MET A CA 1
ATOM 819 C C . MET A 1 103 ? 8.562 19.578 9.133 1 88.12 103 MET A C 1
ATOM 821 O O . MET A 1 103 ? 8.438 20.375 10.062 1 88.12 103 MET A O 1
ATOM 825 N N . GLU A 1 104 ? 9.508 18.734 9.062 1 87.44 104 GLU A N 1
ATOM 826 C CA . GLU A 1 104 ? 10.523 18.641 10.102 1 87.44 104 GLU A CA 1
ATOM 827 C C . GLU A 1 104 ? 11.336 19.922 10.188 1 87.44 104 GLU A C 1
ATOM 829 O O . GLU A 1 104 ? 11.555 20.469 11.273 1 87.44 104 GLU A O 1
ATOM 834 N N . LYS A 1 105 ? 11.711 20.484 9.07 1 84.69 105 LYS A N 1
ATOM 835 C CA . LYS A 1 105 ? 12.477 21.734 9.016 1 84.69 105 LYS A CA 1
ATOM 836 C C . LYS A 1 105 ? 11.648 22.906 9.508 1 84.69 105 LYS A C 1
ATOM 838 O O . LYS A 1 105 ? 12.141 23.75 10.258 1 84.69 105 LYS A O 1
ATOM 843 N N . ASN A 1 106 ? 10.398 22.922 9.07 1 79.94 106 ASN A N 1
ATOM 844 C CA . ASN A 1 106 ? 9.508 24.016 9.438 1 79.94 106 ASN A CA 1
ATOM 845 C C . ASN A 1 106 ? 9.25 24.047 10.945 1 79.94 106 ASN A C 1
ATOM 847 O O . ASN A 1 106 ? 9.172 25.125 11.539 1 79.94 106 ASN A O 1
ATOM 851 N N . THR A 1 107 ? 9.102 22.891 11.578 1 80.38 107 THR A N 1
ATOM 852 C CA . THR A 1 107 ? 8.789 22.828 13 1 80.38 107 THR A CA 1
ATOM 853 C C . THR A 1 107 ? 9.906 23.469 13.828 1 80.38 107 THR A C 1
ATOM 855 O O . THR A 1 107 ? 9.648 24.234 14.742 1 80.38 107 THR A O 1
ATOM 858 N N . LYS A 1 108 ? 11.117 23.219 13.523 1 78.31 108 LYS A N 1
ATOM 859 C CA . LYS A 1 108 ? 12.242 23.75 14.281 1 78.31 108 LYS A CA 1
ATOM 860 C C . LYS A 1 108 ? 12.344 25.266 14.125 1 78.31 108 LYS A C 1
ATOM 862 O O . LYS A 1 108 ? 12.484 25.984 15.117 1 78.31 108 LYS A O 1
ATOM 867 N N . MET A 1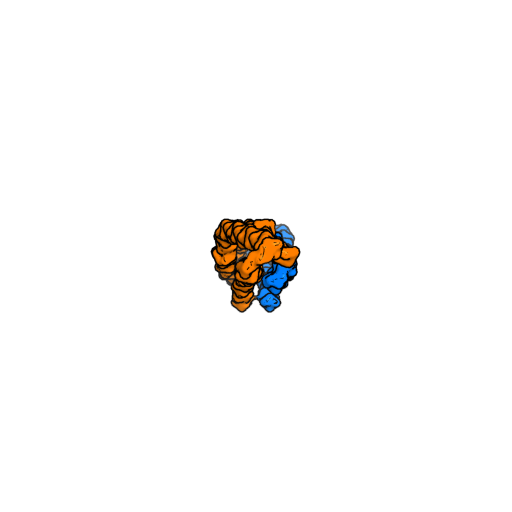 109 ? 12.148 25.797 12.93 1 80.06 109 MET A N 1
ATOM 868 C CA . MET A 1 109 ? 12.258 27.219 12.648 1 80.06 109 MET A CA 1
ATOM 869 C C . MET A 1 109 ? 11.062 27.984 13.219 1 80.06 109 MET A C 1
ATOM 871 O O . MET A 1 109 ? 11.211 29.109 13.695 1 80.06 109 MET A O 1
ATOM 875 N N . ASP A 1 110 ? 9.961 27.344 13.289 1 83.75 110 ASP A N 1
ATOM 876 C CA . ASP A 1 110 ? 8.719 27.984 13.695 1 83.75 110 ASP A CA 1
ATOM 877 C C . ASP A 1 110 ? 8.695 28.203 15.203 1 83.75 110 ASP A C 1
ATOM 879 O O . ASP A 1 110 ? 8.258 29.266 15.672 1 83.75 110 ASP A O 1
ATOM 883 N N . VAL A 1 111 ? 9.281 27.219 15.938 1 86.19 111 VAL A N 1
ATOM 884 C CA . VAL A 1 111 ? 9.234 27.328 17.391 1 86.19 111 VAL A CA 1
ATOM 885 C C . VAL A 1 111 ? 9.992 28.578 17.828 1 86.19 111 VAL A C 1
ATOM 887 O O . VAL A 1 111 ? 9.484 29.375 18.625 1 86.19 111 VAL A O 1
ATOM 890 N N . GLN A 1 112 ? 11.141 28.812 17.25 1 88.25 112 GLN A N 1
ATOM 891 C CA . GLN A 1 112 ? 11.945 29.984 17.578 1 88.25 112 GLN A CA 1
ATOM 892 C C . GLN A 1 112 ? 11.266 31.281 17.141 1 88.25 112 GLN A C 1
ATOM 894 O O . GLN A 1 112 ? 11.156 32.219 17.922 1 88.25 112 GLN A O 1
ATOM 899 N N . PHE A 1 113 ? 10.773 31.281 16 1 91.75 113 PHE A N 1
ATOM 900 C CA . PHE A 1 113 ? 10.148 32.469 15.422 1 91.75 113 PHE A CA 1
ATOM 901 C C . PHE A 1 113 ? 8.906 32.875 16.203 1 91.75 113 PHE A C 1
ATOM 903 O O . PHE A 1 113 ? 8.719 34.031 16.531 1 91.75 113 PHE A O 1
ATOM 910 N N . ILE A 1 114 ? 8.07 31.922 16.516 1 93.94 114 ILE A N 1
ATOM 911 C CA . ILE A 1 114 ? 6.816 32.188 17.203 1 93.94 114 ILE A CA 1
ATOM 912 C C . ILE A 1 114 ? 7.098 32.625 18.641 1 93.94 114 ILE A C 1
ATOM 914 O O . ILE A 1 114 ? 6.461 33.531 19.156 1 93.94 114 ILE A O 1
ATOM 918 N N . SER A 1 115 ? 8.062 31.984 19.25 1 92.62 115 SER A N 1
ATOM 919 C CA . SER A 1 115 ? 8.438 32.344 20.609 1 92.62 115 SER A CA 1
ATOM 920 C C . SER A 1 115 ? 8.945 33.781 20.672 1 92.62 115 SER A C 1
ATOM 922 O O . SER A 1 115 ? 8.562 34.562 21.562 1 92.62 115 SER A O 1
ATOM 924 N N . GLU A 1 116 ? 9.766 34.156 19.703 1 94.06 116 GLU A N 1
ATOM 925 C CA . GLU A 1 116 ? 10.297 35.5 19.625 1 94.06 116 GLU A CA 1
ATOM 926 C C . GLU A 1 116 ? 9.195 36.5 19.344 1 94.06 116 GLU A C 1
ATOM 928 O O . GLU A 1 116 ? 9.172 37.594 19.922 1 94.06 116 GLU A O 1
ATOM 933 N N . SER A 1 117 ? 8.289 36.094 18.438 1 94.94 117 SER A N 1
ATOM 934 C CA . SER A 1 117 ? 7.176 36.969 18.094 1 94.94 117 SER A CA 1
ATOM 935 C C . SER A 1 117 ? 6.277 37.25 19.297 1 94.94 117 SER A C 1
ATOM 937 O O . SER A 1 117 ? 5.84 38.375 19.516 1 94.94 117 SER A O 1
ATOM 939 N N . GLN A 1 118 ? 5.988 36.219 20.047 1 95.38 118 GLN A N 1
ATOM 940 C CA . GLN A 1 118 ? 5.184 36.344 21.266 1 95.38 118 GLN A CA 1
ATOM 941 C C . GLN A 1 118 ? 5.863 37.25 22.281 1 95.38 118 GLN A C 1
ATOM 943 O O . GLN A 1 118 ? 5.227 38.156 22.844 1 95.38 118 GLN A O 1
ATOM 948 N N . LYS A 1 119 ? 7.16 37.062 22.422 1 96.19 119 LYS A N 1
ATOM 949 C CA . LYS A 1 119 ? 7.922 37.875 23.375 1 96.19 119 LYS A CA 1
ATOM 950 C C . LYS A 1 119 ? 7.93 39.344 22.969 1 96.19 119 LYS A C 1
ATOM 952 O O . LYS A 1 119 ? 7.742 40.219 23.797 1 96.19 119 LYS A O 1
ATOM 957 N N . GLN A 1 120 ? 8.148 39.594 21.719 1 96.44 120 GLN A N 1
ATOM 958 C CA . GLN A 1 120 ? 8.164 40.938 21.203 1 96.44 120 GLN A CA 1
ATOM 959 C C . GLN A 1 120 ? 6.812 41.625 21.375 1 96.44 120 GLN A C 1
ATOM 961 O O . GLN A 1 120 ? 6.742 42.812 21.719 1 96.44 120 GLN A O 1
ATOM 966 N N . TYR A 1 121 ? 5.75 40.875 21.156 1 97 121 TYR A N 1
ATOM 967 C CA . TYR A 1 121 ? 4.406 41.406 21.344 1 97 121 TYR A CA 1
ATOM 968 C C . TYR A 1 121 ? 4.172 41.781 22.797 1 97 121 TYR A C 1
ATOM 970 O O . TYR A 1 121 ? 3.65 42.875 23.078 1 97 121 TYR A O 1
ATOM 978 N N . GLU A 1 122 ? 4.594 40.938 23.688 1 96.06 122 GLU A N 1
ATOM 979 C CA . GLU A 1 122 ? 4.41 41.188 25.109 1 96.06 122 GLU A CA 1
ATOM 980 C C . GLU A 1 122 ? 5.203 42.406 25.562 1 96.06 122 GLU A C 1
ATOM 982 O O . GLU A 1 122 ? 4.691 43.25 26.312 1 96.06 122 GLU A O 1
ATOM 987 N N . LEU A 1 123 ? 6.438 42.5 25.078 1 96.25 123 LEU A N 1
ATOM 988 C CA . LEU A 1 123 ? 7.305 43.625 25.453 1 96.25 123 LEU A CA 1
ATOM 989 C C . LEU A 1 123 ? 6.75 44.938 24.938 1 96.25 123 LEU A C 1
ATOM 991 O O . LEU A 1 123 ? 6.691 45.938 25.672 1 96.25 123 LEU A O 1
ATOM 995 N N . GLU A 1 124 ? 6.359 44.906 23.641 1 96.38 124 GLU A N 1
ATOM 996 C CA . GLU A 1 124 ? 5.84 46.125 23.031 1 96.38 124 GLU A CA 1
ATOM 997 C C . GLU A 1 124 ? 4.52 46.531 23.672 1 96.38 124 GLU A C 1
ATOM 999 O O . GLU A 1 124 ? 4.262 47.719 23.859 1 96.38 124 GLU A O 1
ATOM 1004 N N . TYR A 1 125 ? 3.652 45.625 23.969 1 95.88 125 TYR A N 1
ATOM 1005 C CA . TYR A 1 125 ? 2.396 45.906 24.641 1 95.88 125 TYR A CA 1
ATOM 1006 C C . TYR A 1 125 ? 2.646 46.562 26 1 95.88 125 TYR A C 1
ATOM 1008 O O . TYR A 1 125 ? 2.033 47.594 26.312 1 95.88 125 TYR A O 1
ATOM 1016 N N . ARG A 1 126 ? 3.592 46 26.781 1 95 126 ARG A N 1
ATOM 1017 C CA . ARG A 1 126 ? 3.912 46.562 28.094 1 95 126 ARG A CA 1
ATOM 1018 C C . ARG A 1 126 ? 4.488 47.969 28 1 95 126 ARG A C 1
ATOM 1020 O O . ARG A 1 126 ? 4.141 48.844 28.781 1 95 126 ARG A O 1
ATOM 1027 N N . ARG A 1 127 ? 5.359 48.094 27.031 1 95.94 127 ARG A N 1
ATOM 1028 C CA . ARG A 1 127 ? 5.969 49.406 26.828 1 95.94 127 ARG A CA 1
ATOM 1029 C C . ARG A 1 127 ? 4.91 50.469 26.516 1 95.94 127 ARG A C 1
ATOM 1031 O O . ARG A 1 127 ? 4.891 51.531 27.141 1 95.94 127 ARG A O 1
ATOM 1038 N N . ARG A 1 128 ? 4.016 50.156 25.609 1 95.44 128 ARG A N 1
ATOM 1039 C CA . ARG A 1 128 ? 2.971 51.062 25.203 1 95.44 128 ARG A CA 1
ATOM 1040 C C . ARG A 1 128 ? 1.963 51.281 26.328 1 95.44 128 ARG A C 1
ATOM 1042 O O . ARG A 1 128 ? 1.49 52.406 26.531 1 95.44 128 ARG A O 1
ATOM 1049 N N . ALA A 1 129 ? 1.644 50.188 27.047 1 93.62 129 ALA A N 1
ATOM 1050 C CA . ALA A 1 129 ? 0.708 50.281 28.172 1 93.62 129 ALA A CA 1
ATOM 1051 C C . ALA A 1 129 ? 1.27 51.156 29.281 1 93.62 129 ALA A C 1
ATOM 1053 O O . ALA A 1 129 ? 0.551 52 29.859 1 93.62 129 ALA A O 1
ATOM 1054 N N . THR A 1 130 ? 2.604 51.031 29.562 1 95.12 130 THR A N 1
ATOM 1055 C CA . THR A 1 130 ? 3.26 51.812 30.609 1 95.12 130 THR A CA 1
ATOM 1056 C C . THR A 1 130 ? 3.285 53.281 30.219 1 95.12 130 THR A C 1
ATOM 1058 O O . THR A 1 130 ? 3.029 54.156 31.062 1 95.12 130 THR A O 1
ATOM 1061 N N . ASN A 1 131 ? 3.602 53.5 28.969 1 95.25 131 ASN A N 1
ATOM 1062 C CA . ASN A 1 131 ? 3.613 54.875 28.469 1 95.25 131 ASN A CA 1
ATOM 1063 C C . ASN A 1 131 ? 2.232 55.531 28.578 1 95.25 131 ASN A C 1
ATOM 1065 O O . ASN A 1 131 ? 2.105 56.688 29 1 95.25 131 ASN A O 1
ATOM 1069 N N . LEU A 1 132 ? 1.226 54.812 28.188 1 94.62 132 LEU A N 1
ATOM 1070 C CA . LEU A 1 132 ? -0.145 55.312 28.25 1 94.62 132 LEU A CA 1
ATOM 1071 C C . LEU A 1 132 ? -0.545 55.594 29.688 1 94.62 132 LEU A C 1
ATOM 1073 O O . LEU A 1 132 ? -1.137 56.656 29.984 1 94.62 132 LEU A O 1
ATOM 1077 N N . ASP A 1 133 ? -0.196 54.719 30.609 1 94.19 133 ASP A N 1
ATOM 1078 C CA . ASP A 1 133 ? -0.513 54.906 32.031 1 94.19 133 ASP A CA 1
ATOM 1079 C C . ASP A 1 133 ? 0.162 56.156 32.594 1 94.19 133 ASP A C 1
ATOM 1081 O O . ASP A 1 133 ? -0.451 56.906 33.344 1 94.19 133 ASP A O 1
ATOM 1085 N N . LYS A 1 134 ? 1.446 56.312 32.188 1 95.31 134 LYS A N 1
ATOM 1086 C CA . LYS A 1 134 ? 2.205 57.5 32.625 1 95.31 134 LYS A CA 1
ATOM 1087 C C . LYS A 1 134 ? 1.558 58.781 32.125 1 95.31 134 LYS A C 1
ATOM 1089 O O . LYS A 1 134 ? 1.421 59.75 32.906 1 95.31 134 LYS A O 1
ATOM 1094 N N . CYS A 1 135 ? 1.13 58.781 30.922 1 95.12 135 CYS A N 1
ATOM 1095 C CA . CYS A 1 135 ? 0.524 59.969 30.328 1 95.12 135 CYS A CA 1
ATOM 1096 C C . CYS A 1 135 ? -0.856 60.25 30.922 1 95.12 135 CYS A C 1
ATOM 1098 O O . CYS A 1 135 ? -1.239 61.375 31.141 1 95.12 135 CYS A O 1
ATOM 1100 N N . MET A 1 136 ? -1.559 59.156 31.219 1 94.94 136 MET A N 1
ATOM 1101 C CA . MET A 1 136 ? -2.877 59.312 31.844 1 94.94 136 MET A CA 1
ATOM 1102 C C . MET A 1 136 ? -2.764 59.875 33.25 1 94.94 136 MET A C 1
ATOM 1104 O O . MET A 1 136 ? -3.574 60.688 33.656 1 94.94 136 MET A O 1
ATOM 1108 N N . ALA A 1 137 ? -1.732 59.375 33.969 1 95.44 137 ALA A N 1
ATOM 1109 C CA . ALA A 1 137 ? -1.504 59.875 35.312 1 95.44 137 ALA A CA 1
ATOM 1110 C C . ALA A 1 137 ? -1.127 61.375 35.281 1 95.44 137 ALA A C 1
ATOM 1112 O O . ALA A 1 137 ? -1.607 62.156 36.094 1 95.44 137 ALA A O 1
ATOM 1113 N N . GLU A 1 138 ? -0.287 61.688 34.312 1 95.69 138 GLU A N 1
ATOM 1114 C CA . GLU A 1 138 ? 0.117 63.094 34.156 1 95.69 138 GLU A CA 1
ATOM 1115 C C . GLU A 1 138 ? -1.072 63.969 33.781 1 95.69 138 GLU A C 1
ATOM 1117 O O . GLU A 1 138 ? -1.211 65.062 34.312 1 95.69 138 GLU A O 1
ATOM 1122 N N . LEU A 1 139 ? -1.937 63.469 32.938 1 96.44 139 LEU A N 1
ATOM 1123 C CA . LEU A 1 139 ? -3.141 64.188 32.562 1 96.44 139 LEU A CA 1
ATOM 1124 C C . LEU A 1 139 ? -4.043 64.438 33.781 1 96.44 139 LEU A C 1
ATOM 1126 O O . LEU A 1 139 ? -4.551 65.5 33.969 1 96.44 139 LEU A O 1
ATOM 1130 N N . TRP A 1 140 ? -4.227 63.375 34.562 1 95.5 140 TRP A N 1
ATOM 1131 C CA . TRP A 1 140 ? -5.055 63.469 35.75 1 95.5 140 TRP A CA 1
ATOM 1132 C C . TRP A 1 140 ? -4.539 64.562 36.688 1 95.5 140 TRP A C 1
ATOM 1134 O O . TRP A 1 140 ? -5.316 65.375 37.188 1 95.5 140 TRP A O 1
ATOM 1144 N N . ARG A 1 141 ? -3.18 64.625 36.906 1 96.62 141 ARG A N 1
ATOM 1145 C CA . ARG A 1 141 ? -2.547 65.625 37.75 1 96.62 141 ARG A CA 1
ATOM 1146 C C . ARG A 1 141 ? -2.73 67 37.188 1 96.62 141 ARG A C 1
ATOM 1148 O O . ARG A 1 141 ? -3.016 67.938 37.938 1 96.62 141 ARG A O 1
ATOM 1155 N N . MET A 1 142 ? -2.674 67.188 35.906 1 95.31 142 MET A N 1
ATOM 1156 C CA . MET A 1 142 ? -2.777 68.5 35.25 1 95.31 142 MET A CA 1
ATOM 1157 C C . MET A 1 142 ? -4.199 69 35.344 1 95.31 142 MET A C 1
ATOM 1159 O O . MET A 1 142 ? -4.398 70.188 35.531 1 95.31 142 MET A O 1
ATOM 1163 N N . GLU A 1 143 ? -5.145 68.125 35.188 1 94.69 143 GLU A N 1
ATOM 1164 C CA . GLU A 1 143 ? -6.543 68.562 35.25 1 94.69 143 GLU A CA 1
ATOM 1165 C C . GLU A 1 143 ? -6.91 69 36.688 1 94.69 143 GLU A C 1
ATOM 1167 O O . GLU A 1 143 ? -7.637 70 36.844 1 94.69 143 GLU A O 1
ATOM 1172 N N . ARG A 1 144 ? -6.395 68.25 37.625 1 94.5 144 ARG A N 1
ATOM 1173 C CA . ARG A 1 144 ? -6.656 68.625 39.031 1 94.5 144 ARG A CA 1
ATOM 1174 C C . ARG A 1 144 ? -6.055 69.938 39.375 1 94.5 144 ARG A C 1
ATOM 1176 O O . ARG A 1 144 ? -6.645 70.75 40.156 1 94.5 144 ARG A O 1
ATOM 1183 N N . ALA A 1 145 ? -4.918 70.375 38.75 1 94.38 145 ALA A N 1
ATOM 1184 C CA . ALA A 1 145 ? -4.207 71.625 39.031 1 94.38 145 ALA A CA 1
ATOM 1185 C C . ALA A 1 145 ? -4.695 72.75 38.094 1 94.38 145 ALA A C 1
ATOM 1187 O O . ALA A 1 145 ? -4.152 73.875 38.125 1 94.38 145 ALA A O 1
ATOM 1188 N N . ARG A 1 146 ? -5.648 72.5 37.281 1 95.5 146 ARG A N 1
ATOM 1189 C CA . ARG A 1 146 ? -6.195 73.438 36.312 1 95.5 146 ARG A CA 1
ATOM 1190 C C . ARG A 1 146 ? -5.09 74 35.469 1 95.5 146 ARG A C 1
ATOM 1192 O O . ARG A 1 146 ? -5.059 75.25 35.219 1 95.5 146 ARG A O 1
ATOM 1199 N N . ASP A 1 147 ? -4.133 73.188 35.062 1 92.69 147 ASP A N 1
ATOM 1200 C CA . ASP A 1 147 ? -3.014 73.562 34.188 1 92.69 147 ASP A CA 1
ATOM 1201 C C . ASP A 1 147 ? -3.498 73.875 32.781 1 92.69 147 ASP A C 1
ATOM 1203 O O . ASP A 1 147 ? -4.391 73.25 32.25 1 92.69 147 ASP A O 1
ATOM 1207 N N . LYS A 1 148 ? -2.994 74.875 32.094 1 92.5 148 LYS A N 1
ATOM 1208 C CA . LYS A 1 148 ? -3.418 75.375 30.781 1 92.5 148 LYS A CA 1
ATOM 1209 C C . LYS A 1 148 ? -3.043 74.375 29.703 1 92.5 148 LYS A C 1
ATOM 1211 O O . LYS A 1 148 ? -3.686 74.312 28.641 1 92.5 148 LYS A O 1
ATOM 1216 N N . ASN A 1 149 ? -2.104 73.5 29.922 1 92.06 149 ASN A N 1
ATOM 1217 C CA . ASN A 1 149 ? -1.626 72.562 28.922 1 92.06 149 ASN A CA 1
ATOM 1218 C C . ASN A 1 149 ? -2.361 71.25 29.016 1 92.06 149 ASN A C 1
ATOM 1220 O O . ASN A 1 149 ? -2.008 70.312 28.328 1 92.06 149 ASN A O 1
ATOM 1224 N N . ALA A 1 150 ? -3.363 71.125 29.844 1 93.75 150 ALA A N 1
ATOM 1225 C CA . ALA A 1 150 ? -4.121 69.938 30.062 1 93.75 150 ALA A CA 1
ATOM 1226 C C . ALA A 1 150 ? -4.816 69.5 28.766 1 93.75 150 ALA A C 1
ATOM 1228 O O . ALA A 1 150 ? -4.957 68.312 28.516 1 93.75 150 ALA A O 1
ATOM 1229 N N . ARG A 1 151 ? -5.176 70.438 28.031 1 93.62 151 ARG A N 1
ATOM 1230 C CA . ARG A 1 151 ? -5.848 70.125 26.766 1 93.62 151 ARG A CA 1
ATOM 1231 C C . ARG A 1 151 ? -4.906 69.438 25.812 1 93.62 151 ARG A C 1
ATOM 1233 O O . ARG A 1 151 ? -5.297 68.438 25.156 1 93.62 151 ARG A O 1
ATOM 1240 N N . GLU A 1 152 ? -3.723 69.875 25.75 1 94.44 152 GLU A N 1
ATOM 1241 C CA . GLU A 1 152 ? -2.721 69.25 24.891 1 94.44 152 GLU A CA 1
ATOM 1242 C C . GLU A 1 152 ? -2.4 67.812 25.359 1 94.44 152 GLU A C 1
ATOM 1244 O O . GLU A 1 152 ? -2.221 66.938 24.531 1 94.44 152 GLU A O 1
ATOM 1249 N N . MET A 1 153 ? -2.346 67.688 26.625 1 93.88 153 MET A N 1
ATOM 1250 C CA . MET A 1 153 ? -2.076 66.312 27.188 1 93.88 153 MET A CA 1
ATOM 1251 C C . MET A 1 153 ? -3.232 65.375 26.906 1 93.88 153 MET A C 1
ATOM 1253 O O . MET A 1 153 ? -3.016 64.188 26.641 1 93.88 153 MET A O 1
ATOM 1257 N N . LYS A 1 154 ? -4.434 65.875 27 1 95.38 154 LYS A N 1
ATOM 1258 C CA . LYS A 1 154 ? -5.617 65.062 26.703 1 95.38 154 LYS A CA 1
ATOM 1259 C C . LYS A 1 154 ? -5.59 64.562 25.266 1 95.38 154 LYS A C 1
ATOM 1261 O O . LYS A 1 154 ? -5.898 63.375 25.016 1 95.38 154 LYS A O 1
ATOM 1266 N N . GLU A 1 155 ? -5.168 65.438 24.328 1 96 155 GLU A N 1
ATOM 1267 C CA . GLU A 1 155 ? -5.035 65.062 22.922 1 96 155 GLU A CA 1
ATOM 1268 C C . GLU A 1 155 ? -3.943 64 22.75 1 96 155 GLU A C 1
ATOM 1270 O O . GLU A 1 155 ? -4.082 63.062 21.922 1 96 155 GLU A O 1
ATOM 1275 N N . ASN A 1 156 ? -2.908 64.062 23.531 1 94.75 156 ASN A N 1
ATOM 1276 C CA . ASN A 1 156 ? -1.829 63.094 23.5 1 94.75 156 ASN A CA 1
ATOM 1277 C C . ASN A 1 156 ? -2.297 61.719 24 1 94.75 156 ASN A C 1
ATOM 1279 O O . ASN A 1 156 ? -1.954 60.688 23.406 1 94.75 156 ASN A O 1
ATOM 1283 N N . VAL A 1 157 ? -3.084 61.688 25.016 1 95.31 157 VAL A N 1
ATOM 1284 C CA . VAL A 1 157 ? -3.607 60.438 25.594 1 95.31 157 VAL A CA 1
ATOM 1285 C C . VAL A 1 157 ? -4.543 59.781 24.594 1 95.31 157 VAL A C 1
ATOM 1287 O O . VAL A 1 157 ? -4.504 58.531 24.406 1 95.31 157 VAL A O 1
ATOM 1290 N N . ILE A 1 158 ? -5.355 60.562 23.906 1 95.06 158 ILE A N 1
ATOM 1291 C CA . ILE A 1 158 ? -6.27 60.031 22.906 1 95.06 158 ILE A CA 1
ATOM 1292 C C . ILE A 1 158 ? -5.473 59.406 21.766 1 95.06 158 ILE A C 1
ATOM 1294 O O . ILE A 1 158 ? -5.809 58.312 21.281 1 95.06 158 ILE A O 1
ATOM 1298 N N . ARG A 1 159 ? -4.375 60.062 21.438 1 95.81 159 ARG A N 1
ATOM 1299 C CA . ARG A 1 159 ? -3.514 59.562 20.375 1 95.81 159 ARG A CA 1
ATOM 1300 C C . ARG A 1 159 ? -2.838 58.25 20.797 1 95.81 159 ARG A C 1
ATOM 1302 O O . ARG A 1 159 ? -2.822 57.281 20.031 1 95.81 159 ARG A O 1
ATOM 1309 N N . LEU A 1 160 ? -2.34 58.219 21.984 1 94.88 160 LEU A N 1
ATOM 1310 C CA . LEU A 1 160 ? -1.647 57.031 22.484 1 94.88 160 LEU A CA 1
ATOM 1311 C C . LEU A 1 160 ? -2.604 55.844 22.609 1 94.88 160 LEU A C 1
ATOM 1313 O O . LEU A 1 160 ? -2.227 54.719 22.312 1 94.88 160 LEU A O 1
ATOM 1317 N N . ARG A 1 161 ? -3.828 56.156 23.016 1 94.06 161 ARG A N 1
ATOM 1318 C CA . ARG A 1 161 ? -4.84 55.094 23.109 1 94.06 161 ARG A CA 1
ATOM 1319 C C . ARG A 1 161 ? -5.164 54.531 21.734 1 94.06 161 ARG A C 1
ATOM 1321 O O . ARG A 1 161 ? -5.328 53.312 21.578 1 94.06 161 ARG A O 1
ATOM 1328 N N . SER A 1 162 ? -5.242 55.406 20.781 1 94.81 162 SER A N 1
ATOM 1329 C CA . SER A 1 162 ? -5.512 55 19.422 1 94.81 162 SER A CA 1
ATOM 1330 C C . SER A 1 162 ? -4.367 54.156 18.859 1 94.81 162 SER A C 1
ATOM 1332 O O . SER A 1 162 ? -4.598 53.125 18.203 1 94.81 162 SER A O 1
ATOM 1334 N N . GLU A 1 163 ? -3.143 54.531 19.156 1 94.88 163 GLU A N 1
ATOM 1335 C CA . GLU A 1 163 ? -1.967 53.781 18.703 1 94.88 163 GLU A CA 1
ATOM 1336 C C . GLU A 1 163 ? -1.921 52.406 19.344 1 94.88 163 GLU A C 1
ATOM 1338 O O . GLU A 1 163 ? -1.548 51.438 18.703 1 94.88 163 GLU A O 1
ATOM 1343 N N . MET A 1 164 ? -2.307 52.406 20.578 1 94.31 164 MET A N 1
ATOM 1344 C CA . MET A 1 164 ? -2.332 51.125 21.297 1 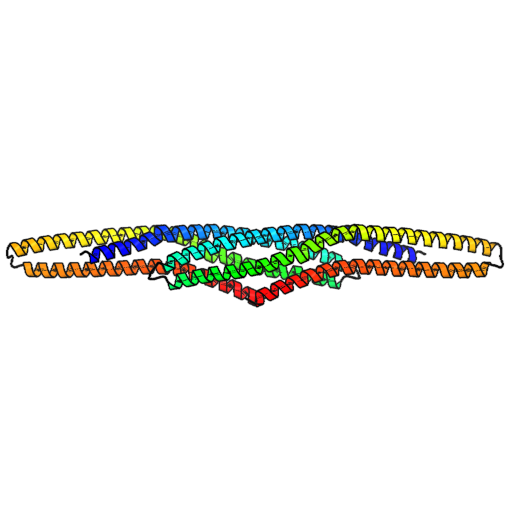94.31 164 MET A CA 1
ATOM 1345 C C . MET A 1 164 ? -3.371 50.188 20.703 1 94.31 164 MET A C 1
ATOM 1347 O O . MET A 1 164 ? -3.096 49 20.484 1 94.31 164 MET A O 1
ATOM 1351 N N . GLN A 1 165 ? -4.535 50.688 20.438 1 93.38 165 GLN A N 1
ATOM 1352 C CA . GLN A 1 165 ? -5.605 49.906 19.844 1 93.38 165 GLN A CA 1
ATOM 1353 C C . GLN A 1 165 ? -5.203 49.375 18.469 1 93.38 165 GLN A C 1
ATOM 1355 O O . GLN A 1 165 ? -5.465 48.219 18.141 1 93.38 165 GLN A O 1
ATOM 1360 N N . THR A 1 166 ? -4.531 50.25 17.703 1 95.5 166 THR A N 1
ATOM 1361 C CA . THR A 1 166 ? -4.059 49.844 16.391 1 95.5 166 THR A CA 1
ATOM 1362 C C . THR A 1 166 ? -3 48.75 16.5 1 95.5 166 THR A C 1
ATOM 1364 O O . THR A 1 166 ? -3.033 47.75 15.766 1 95.5 166 THR A O 1
ATOM 1367 N N . PHE A 1 167 ? -2.092 48.875 17.453 1 95.94 167 PHE A N 1
ATOM 1368 C CA . PHE A 1 167 ? -1.035 47.906 17.688 1 95.94 167 PHE A CA 1
ATOM 1369 C C . PHE A 1 167 ? -1.624 46.531 18.062 1 95.94 167 PHE A C 1
ATOM 1371 O O . PHE A 1 167 ? -1.22 45.5 17.516 1 95.94 167 PHE A O 1
ATOM 1378 N N . ILE A 1 168 ? -2.586 46.5 18.922 1 95.69 168 ILE A N 1
ATOM 1379 C CA . ILE A 1 168 ? -3.195 45.25 19.406 1 95.69 168 ILE A CA 1
ATOM 1380 C C . ILE A 1 168 ? -3.908 44.562 18.25 1 95.69 168 ILE A C 1
ATOM 1382 O O . ILE A 1 168 ? -3.729 43.375 18.031 1 95.69 168 ILE A O 1
ATOM 1386 N N . SER A 1 169 ? -4.645 45.344 17.469 1 95.06 169 SER A N 1
ATOM 1387 C CA . SER A 1 169 ? -5.402 44.781 16.359 1 95.06 169 SER A CA 1
ATOM 1388 C C . SER A 1 169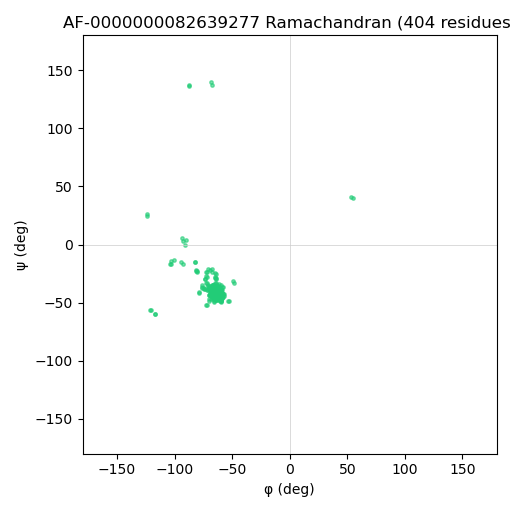 ? -4.477 44.219 15.281 1 95.06 169 SER A C 1
ATOM 1390 O O . SER A 1 169 ? -4.703 43.125 14.773 1 95.06 169 SER A O 1
ATOM 1392 N N . GLU A 1 170 ? -3.414 44.938 15 1 95.25 170 GLU A N 1
ATOM 1393 C CA . GLU A 1 170 ? -2.465 44.5 13.977 1 95.25 170 GLU A CA 1
ATOM 1394 C C . GLU A 1 170 ? -1.701 43.281 14.438 1 95.25 170 GLU A C 1
ATOM 1396 O O . GLU A 1 170 ? -1.437 42.375 13.641 1 95.25 170 GLU A O 1
ATOM 1401 N N . SER A 1 171 ? -1.358 43.219 15.672 1 95.12 171 SER A N 1
ATOM 1402 C CA . SER A 1 171 ? -0.635 42.094 16.219 1 95.12 171 SER A CA 1
ATOM 1403 C C . SER A 1 171 ? -1.508 40.844 16.234 1 95.12 171 SER A C 1
ATOM 1405 O O . SER A 1 171 ? -1.031 39.75 15.953 1 95.12 171 SER A O 1
ATOM 1407 N N . GLN A 1 172 ? -2.748 41 16.578 1 93.88 172 GLN A N 1
ATOM 1408 C CA . GLN A 1 172 ? -3.68 39.875 16.562 1 93.88 172 GLN A CA 1
ATOM 1409 C C . GLN A 1 172 ? -3.855 39.312 15.156 1 93.88 172 GLN A C 1
ATOM 1411 O O . GLN A 1 172 ? -3.826 38.094 14.961 1 93.88 172 GLN A O 1
ATOM 1416 N N . ARG A 1 173 ? -4.008 40.25 14.266 1 95.19 173 ARG A N 1
ATOM 1417 C CA . ARG A 1 173 ? -4.156 39.812 12.875 1 95.19 173 ARG A CA 1
ATOM 1418 C C . ARG A 1 173 ? -2.918 39.062 12.398 1 95.19 173 ARG A C 1
ATOM 1420 O O . ARG A 1 173 ? -3.031 38.062 11.711 1 95.19 173 ARG A O 1
ATOM 1427 N N . ALA A 1 174 ? -1.795 39.562 12.805 1 93.81 174 ALA A N 1
ATOM 1428 C CA . ALA A 1 174 ? -0.541 38.906 12.422 1 93.81 174 ALA A CA 1
ATOM 1429 C C . ALA A 1 174 ? -0.436 37.531 13.023 1 93.81 174 ALA A C 1
ATOM 1431 O O . ALA A 1 174 ? 0.003 36.562 12.359 1 93.81 174 ALA A O 1
ATOM 1432 N N . ALA A 1 175 ? -0.823 37.406 14.219 1 93.88 175 ALA A N 1
ATOM 1433 C CA . ALA A 1 175 ? -0.808 36.094 14.883 1 93.88 175 ALA A CA 1
ATOM 1434 C C . ALA A 1 175 ? -1.771 35.125 14.211 1 93.88 175 ALA A C 1
ATOM 1436 O O . ALA A 1 175 ? -1.439 33.969 14.008 1 93.88 175 ALA A O 1
ATOM 1437 N N . GLU A 1 176 ? -2.943 35.562 13.875 1 92.44 176 GLU A N 1
ATOM 1438 C CA . GLU A 1 176 ? -3.941 34.75 13.195 1 92.44 176 GLU A CA 1
ATOM 1439 C C . GLU A 1 176 ? -3.428 34.281 11.836 1 92.44 176 GLU A C 1
ATOM 1441 O O . GLU A 1 176 ? -3.68 33.156 11.43 1 92.44 176 GLU A O 1
ATOM 1446 N N . LEU A 1 177 ? -2.734 35.156 11.18 1 92 177 LEU A N 1
ATOM 1447 C CA . LEU A 1 177 ? -2.184 34.812 9.875 1 92 177 LEU A CA 1
ATOM 1448 C C . LEU A 1 177 ? -1.121 33.75 10 1 92 177 LEU A C 1
ATOM 1450 O O . LEU A 1 177 ? -1.05 32.844 9.164 1 92 177 LEU A O 1
ATOM 1454 N N . GLU A 1 178 ? -0.35 33.844 11.039 1 90.75 178 GLU A N 1
ATOM 1455 C CA . GLU A 1 178 ? 0.66 32.812 11.273 1 90.75 178 GLU A CA 1
ATOM 1456 C C . GLU A 1 178 ? 0.014 31.469 11.523 1 90.75 178 GLU A C 1
ATOM 1458 O O . GLU A 1 178 ? 0.484 30.453 11.016 1 90.75 178 GLU A O 1
ATOM 1463 N N . GLU A 1 179 ? -1.017 31.438 12.305 1 89.75 179 GLU A N 1
ATOM 1464 C CA . GLU A 1 179 ? -1.742 30.188 12.578 1 89.75 179 GLU A CA 1
ATOM 1465 C C . GLU A 1 179 ? -2.34 29.609 11.305 1 89.75 179 GLU A C 1
ATOM 1467 O O . GLU A 1 179 ? -2.191 28.422 11.031 1 89.75 179 GLU A O 1
ATOM 1472 N N . LYS A 1 180 ? -2.957 30.453 10.531 1 91.06 180 LYS A N 1
ATOM 1473 C CA . LYS A 1 180 ? -3.584 30.031 9.281 1 91.06 180 LYS A CA 1
ATOM 1474 C C . LYS A 1 180 ? -2.547 29.469 8.312 1 91.06 180 LYS A C 1
ATOM 1476 O O . LYS A 1 180 ? -2.797 28.469 7.645 1 91.06 180 LYS A O 1
ATOM 1481 N N . ARG A 1 181 ? -1.445 30.156 8.219 1 90.56 181 ARG A N 1
ATOM 1482 C CA . ARG A 1 181 ? -0.38 29.719 7.32 1 90.56 181 ARG A CA 1
ATOM 1483 C C . ARG A 1 181 ? 0.083 28.312 7.66 1 90.56 181 ARG A C 1
ATOM 1485 O O . ARG A 1 181 ? 0.389 27.516 6.766 1 90.56 181 ARG A O 1
ATOM 1492 N N . ARG A 1 182 ? 0.115 28.016 8.859 1 89.81 182 ARG A N 1
ATOM 1493 C CA . ARG A 1 182 ? 0.593 26.719 9.312 1 89.81 182 ARG A CA 1
ATOM 1494 C C . ARG A 1 182 ? -0.386 25.609 8.93 1 89.81 182 ARG A C 1
ATOM 1496 O O . ARG A 1 182 ? 0.014 24.578 8.383 1 89.81 182 ARG A O 1
ATOM 1503 N N . TYR A 1 183 ? -1.662 25.812 9.203 1 89.81 183 TYR A N 1
ATOM 1504 C CA . TYR A 1 183 ? -2.676 24.828 8.82 1 89.81 183 TYR A CA 1
ATOM 1505 C C . TYR A 1 183 ? -2.785 24.719 7.305 1 89.81 183 TYR A C 1
ATOM 1507 O O . TYR A 1 183 ? -3.002 23.625 6.773 1 89.81 183 TYR A O 1
ATOM 1515 N N . ARG A 1 184 ? -2.641 25.828 6.668 1 90.5 184 ARG A N 1
ATOM 1516 C CA . ARG A 1 184 ? -2.699 25.812 5.207 1 90.5 184 ARG A CA 1
ATOM 1517 C C . ARG A 1 184 ? -1.556 25 4.617 1 90.5 184 ARG A C 1
ATOM 1519 O O . ARG A 1 184 ? -1.753 24.25 3.658 1 90.5 184 ARG A O 1
ATOM 1526 N N . PHE A 1 185 ? -0.415 25.203 5.145 1 89.62 185 PHE A N 1
ATOM 1527 C CA . PHE A 1 185 ? 0.736 24.438 4.703 1 89.62 185 PHE A CA 1
ATOM 1528 C C . PHE A 1 185 ? 0.435 22.938 4.77 1 89.62 185 PHE A C 1
ATOM 1530 O O . PHE A 1 185 ? 0.674 22.203 3.805 1 89.62 185 PHE A O 1
ATOM 1537 N N . LEU A 1 186 ? -0.083 22.422 5.852 1 89.81 186 LEU A N 1
ATOM 1538 C CA . LEU A 1 186 ? -0.391 21.016 6.051 1 89.81 186 LEU A CA 1
ATOM 1539 C C . LEU A 1 186 ? -1.437 20.547 5.047 1 89.81 186 LEU A C 1
ATOM 1541 O O . LEU A 1 186 ? -1.269 19.5 4.418 1 89.81 186 LEU A O 1
ATOM 1545 N N . ALA A 1 187 ? -2.469 21.344 4.918 1 89.12 187 ALA A N 1
ATOM 1546 C CA . ALA A 1 187 ? -3.557 20.984 4.012 1 89.12 187 ALA A CA 1
ATOM 1547 C C . ALA A 1 187 ? -3.068 20.922 2.566 1 89.12 187 ALA A C 1
ATOM 1549 O O . ALA A 1 187 ? -3.371 19.969 1.844 1 89.12 187 ALA A O 1
ATOM 1550 N N . GLU A 1 188 ? -2.27 21.844 2.184 1 88 188 GLU A N 1
ATOM 1551 C CA . GLU A 1 188 ? -1.769 21.906 0.814 1 88 188 GLU A CA 1
ATOM 1552 C C . GLU A 1 188 ? -0.828 20.75 0.508 1 88 188 GLU A C 1
ATOM 1554 O O . GLU A 1 188 ? -0.899 20.156 -0.569 1 88 188 GLU A O 1
ATOM 1559 N N . LYS A 1 189 ? 0.023 20.469 1.4 1 86.31 189 LYS A N 1
ATOM 1560 C CA . LYS A 1 189 ? 0.979 19.391 1.184 1 86.31 189 LYS A CA 1
ATOM 1561 C C . LYS A 1 189 ? 0.269 18.047 1.066 1 86.31 189 LYS A C 1
ATOM 1563 O O . LYS A 1 189 ? 0.619 17.219 0.216 1 86.31 189 LYS A O 1
ATOM 1568 N N . HIS A 1 190 ? -0.708 17.812 1.874 1 86.38 190 HIS A N 1
ATOM 1569 C CA . HIS A 1 190 ? -1.437 16.547 1.824 1 86.38 190 HIS A CA 1
ATOM 1570 C C . HIS A 1 190 ? -2.326 16.484 0.588 1 86.38 190 HIS A C 1
ATOM 1572 O O . HIS A 1 190 ? -2.537 15.398 0.035 1 86.38 190 HIS A O 1
ATOM 1578 N N . GLN A 1 191 ? -2.799 17.656 0.234 1 84.88 191 GLN A N 1
ATOM 1579 C CA . GLN A 1 191 ? -3.562 17.703 -1.01 1 84.88 191 GLN A CA 1
ATOM 1580 C C . GLN A 1 191 ? -2.684 17.344 -2.207 1 84.88 191 GLN A C 1
ATOM 1582 O O . GLN A 1 191 ? -3.113 16.625 -3.109 1 84.88 191 GLN A O 1
ATOM 1587 N N . LEU A 1 192 ? -1.548 17.875 -2.203 1 81.56 192 LEU A N 1
ATOM 1588 C CA . LEU A 1 192 ? -0.601 17.578 -3.271 1 81.56 192 LEU A CA 1
ATOM 1589 C C . LEU A 1 192 ? -0.284 16.078 -3.314 1 81.56 192 LEU A C 1
ATOM 1591 O O . LEU A 1 192 ? -0.26 15.484 -4.391 1 81.56 192 LEU A O 1
ATOM 1595 N N . LEU A 1 193 ? -0.113 15.539 -2.188 1 81.81 193 LEU A N 1
ATOM 1596 C CA . LEU A 1 193 ? 0.182 14.117 -2.1 1 81.81 193 LEU A CA 1
ATOM 1597 C C . LEU A 1 193 ? -0.996 13.281 -2.598 1 81.81 193 LEU A C 1
ATOM 1599 O O . LEU A 1 193 ? -0.809 12.312 -3.332 1 81.81 193 LEU A O 1
ATOM 1603 N N . SER A 1 194 ? -2.139 13.664 -2.197 1 78.88 194 SER A N 1
ATOM 1604 C CA . SER A 1 194 ? -3.34 12.961 -2.645 1 78.88 194 SER A CA 1
ATOM 1605 C C . SER A 1 194 ? -3.479 13.016 -4.164 1 78.88 194 SER A C 1
ATOM 1607 O O . SER A 1 194 ? -3.822 12.016 -4.793 1 78.88 194 SER A O 1
ATOM 1609 N N . ASN A 1 195 ? -3.207 14.172 -4.645 1 76.38 195 ASN A N 1
ATOM 1610 C CA . ASN A 1 195 ? -3.266 14.336 -6.094 1 76.38 195 ASN A CA 1
ATOM 1611 C C . ASN A 1 195 ? -2.25 13.445 -6.801 1 76.38 195 ASN A C 1
ATOM 1613 O O . ASN A 1 195 ? -2.551 12.859 -7.844 1 76.38 195 ASN A O 1
ATOM 1617 N N . THR A 1 196 ? -1.13 13.406 -6.227 1 74.12 196 THR A N 1
ATOM 1618 C CA . THR A 1 196 ? -0.091 12.547 -6.789 1 74.12 196 THR A CA 1
ATOM 1619 C C . THR A 1 196 ? -0.536 11.086 -6.789 1 74.12 196 THR A C 1
ATOM 1621 O O . THR A 1 196 ? -0.341 10.375 -7.773 1 74.12 196 THR A O 1
ATOM 1624 N N . LEU A 1 197 ? -1.146 10.672 -5.734 1 73.19 197 LEU A N 1
ATOM 1625 C CA . LEU A 1 197 ? -1.639 9.305 -5.613 1 73.19 197 LEU A CA 1
ATOM 1626 C C . LEU A 1 197 ? -2.746 9.039 -6.629 1 73.19 197 LEU A C 1
ATOM 1628 O O . LEU A 1 197 ? -2.77 7.977 -7.262 1 73.19 197 LEU A O 1
ATOM 1632 N N . LEU A 1 198 ? -3.619 9.977 -6.82 1 72.19 198 LEU A N 1
ATOM 1633 C CA . LEU A 1 198 ? -4.73 9.828 -7.754 1 72.19 198 LEU A CA 1
ATOM 1634 C C . LEU A 1 198 ? -4.227 9.75 -9.188 1 72.19 198 LEU A C 1
ATOM 1636 O O . LEU A 1 198 ? -4.77 8.992 -10 1 72.19 198 LEU A O 1
ATOM 1640 N N . GLN A 1 199 ? -3.266 10.539 -9.445 1 71.88 199 GLN A N 1
ATOM 1641 C CA . GLN A 1 199 ? -2.674 10.516 -10.781 1 71.88 199 GLN A CA 1
ATOM 1642 C C . GLN A 1 199 ? -2.062 9.148 -11.086 1 71.88 199 GLN A C 1
ATOM 1644 O O . GLN A 1 199 ? -2.162 8.656 -12.211 1 71.88 199 GLN A O 1
ATOM 1649 N N . PHE A 1 200 ? -1.518 8.617 -10.094 1 66.12 200 PHE A N 1
ATOM 1650 C CA . PHE A 1 200 ? -0.925 7.293 -10.258 1 66.12 200 PHE A CA 1
ATOM 1651 C C . PHE A 1 200 ? -2 6.25 -10.523 1 66.12 200 PHE A C 1
ATOM 1653 O O . PHE A 1 200 ? -1.846 5.41 -11.414 1 66.12 200 PHE A O 1
ATOM 1660 N N . TYR A 1 201 ? -2.98 6.301 -9.836 1 62.84 201 TYR A N 1
ATOM 1661 C CA . TYR A 1 201 ? -4.02 5.289 -9.977 1 62.84 201 TYR A CA 1
ATOM 1662 C C . TYR A 1 201 ? -4.793 5.477 -11.281 1 62.84 201 TYR A C 1
ATOM 1664 O O . TYR A 1 201 ? -5.355 4.52 -11.812 1 62.84 201 TYR A O 1
ATOM 1672 N N . SER A 1 202 ? -4.789 6.68 -11.656 1 61.47 202 SER A N 1
ATOM 1673 C CA . SER A 1 202 ? -5.469 6.93 -12.922 1 61.47 202 SER A CA 1
ATOM 1674 C C . SER A 1 202 ? -4.668 6.379 -14.102 1 61.47 202 SER A C 1
ATOM 1676 O O . SER A 1 202 ? -5.219 6.148 -15.18 1 61.47 202 SER A O 1
ATOM 1678 N N . ARG A 1 203 ? -3.523 6.262 -13.914 1 58.56 203 ARG A N 1
ATOM 1679 C CA . ARG A 1 203 ? -2.662 5.75 -14.977 1 58.56 203 ARG A CA 1
ATOM 1680 C C . ARG A 1 203 ? -2.723 4.227 -15.039 1 58.56 203 ARG A C 1
ATOM 1682 O O . ARG A 1 203 ? -2.414 3.633 -16.078 1 58.56 203 ARG A O 1
ATOM 1689 N N . VAL A 1 204 ? -3.072 3.705 -14.008 1 55.62 204 VAL A N 1
ATOM 1690 C CA . VAL A 1 204 ? -3.164 2.248 -14.031 1 55.62 204 VAL A CA 1
ATOM 1691 C C . VAL A 1 204 ? -4.555 1.825 -14.5 1 55.62 204 VAL A C 1
ATOM 1693 O O . VAL A 1 204 ? -5.562 2.359 -14.031 1 55.62 204 VAL A O 1
ATOM 1696 N N . SER B 1 1 ? 10.289 -51.156 -26.672 1 74.81 1 SER B N 1
ATOM 1697 C CA . SER B 1 1 ? 10.977 -50.375 -27.688 1 74.81 1 SER B CA 1
ATOM 1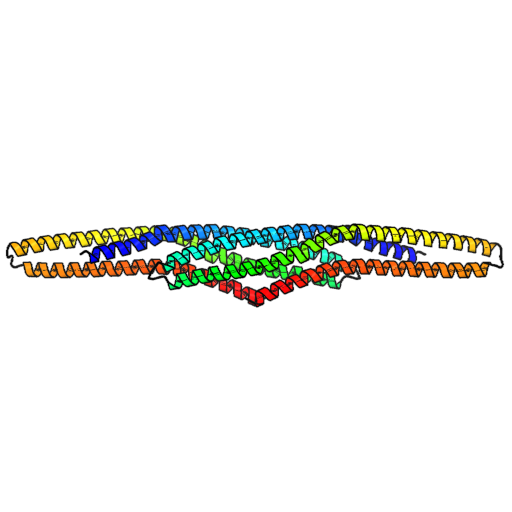698 C C . SER B 1 1 ? 11.547 -49.062 -27.109 1 74.81 1 SER B C 1
ATOM 1700 O O . SER B 1 1 ? 11.117 -48.625 -26.047 1 74.81 1 SER B O 1
ATOM 1702 N N . GLN B 1 2 ? 12.57 -48.656 -27.688 1 81.06 2 GLN B N 1
ATOM 1703 C CA . GLN B 1 2 ? 13.258 -47.438 -27.297 1 81.06 2 GLN B CA 1
ATOM 1704 C C . GLN B 1 2 ? 12.281 -46.25 -27.156 1 81.06 2 GLN B C 1
ATOM 1706 O O . GLN B 1 2 ? 12.383 -45.469 -26.234 1 81.06 2 GLN B O 1
ATOM 1711 N N . GLU B 1 3 ? 11.211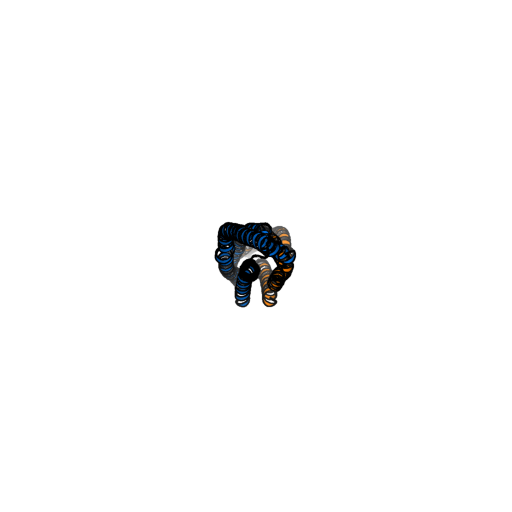 -46.312 -28 1 81.19 3 GLU B N 1
ATOM 1712 C CA . GLU B 1 3 ? 10.219 -45.219 -28 1 81.19 3 GLU B CA 1
ATOM 1713 C C . GLU B 1 3 ? 9.336 -45.281 -26.766 1 81.19 3 GLU B C 1
ATOM 1715 O O . GLU B 1 3 ? 9.008 -44.25 -26.172 1 81.19 3 GLU B O 1
ATOM 1720 N N . MET B 1 4 ? 8.969 -46.469 -26.344 1 85.06 4 MET B N 1
ATOM 1721 C CA . MET B 1 4 ? 8.117 -46.656 -25.172 1 85.06 4 MET B CA 1
ATOM 1722 C C . MET B 1 4 ? 8.844 -46.219 -23.891 1 85.06 4 MET B C 1
ATOM 1724 O O . MET B 1 4 ? 8.242 -45.594 -23.016 1 85.06 4 MET B O 1
ATOM 1728 N N . GLU B 1 5 ? 10.133 -46.438 -23.859 1 87.06 5 GLU B N 1
ATOM 1729 C CA . GLU B 1 5 ? 10.938 -46.062 -22.703 1 87.06 5 GLU B CA 1
ATOM 1730 C C . GLU B 1 5 ? 11.078 -44.562 -22.594 1 87.06 5 GLU B C 1
ATOM 1732 O O . GLU B 1 5 ? 11.016 -44 -21.484 1 87.06 5 GLU B O 1
ATOM 1737 N N . LEU B 1 6 ? 11.234 -43.938 -23.719 1 87.88 6 LEU B N 1
ATOM 1738 C CA . LEU B 1 6 ? 11.344 -42.5 -23.734 1 87.88 6 LEU B CA 1
ATOM 1739 C C . LEU B 1 6 ? 10.055 -41.844 -23.25 1 87.88 6 LEU B C 1
ATOM 1741 O O . LEU B 1 6 ? 10.086 -40.875 -22.484 1 87.88 6 LEU B O 1
ATOM 1745 N N . SER B 1 7 ? 8.969 -42.375 -23.688 1 90.44 7 SER B N 1
ATOM 1746 C CA . SER B 1 7 ? 7.664 -41.875 -23.281 1 90.44 7 SER B CA 1
ATOM 1747 C C . SER B 1 7 ? 7.414 -42.094 -21.797 1 90.44 7 SER B C 1
ATOM 1749 O O . SER B 1 7 ? 6.844 -41.25 -21.109 1 90.44 7 SER B O 1
ATOM 1751 N N . TYR B 1 8 ? 7.867 -43.281 -21.359 1 92.62 8 TYR B N 1
ATOM 1752 C CA . TYR B 1 8 ? 7.77 -43.594 -19.938 1 92.62 8 TYR B CA 1
ATOM 1753 C C . TYR B 1 8 ? 8.531 -42.594 -19.109 1 92.62 8 TYR B C 1
ATOM 1755 O O . TYR B 1 8 ? 7.988 -42.031 -18.156 1 92.62 8 TYR B O 1
ATOM 1763 N N . ARG B 1 9 ? 9.703 -42.281 -19.531 1 93.75 9 ARG B N 1
ATOM 1764 C CA . ARG B 1 9 ? 10.555 -41.375 -18.797 1 93.75 9 ARG B CA 1
ATOM 1765 C C . ARG B 1 9 ? 10 -39.938 -18.844 1 93.75 9 ARG B C 1
ATOM 1767 O O . ARG B 1 9 ? 10.133 -39.188 -17.875 1 93.75 9 ARG B O 1
ATOM 1774 N N . SER B 1 10 ? 9.438 -39.625 -19.969 1 91.88 10 SER B N 1
ATOM 1775 C CA . SER B 1 10 ? 8.844 -38.281 -20.109 1 91.88 10 SER B CA 1
ATOM 1776 C C . SER B 1 10 ? 7.699 -38.094 -19.125 1 91.88 10 SER B C 1
ATOM 1778 O O . SER B 1 10 ? 7.621 -37.031 -18.484 1 91.88 10 SER B O 1
ATOM 1780 N N . THR B 1 11 ? 6.844 -39.062 -18.984 1 94.81 11 THR B N 1
ATOM 1781 C CA . THR B 1 11 ? 5.723 -38.969 -18.062 1 94.81 11 THR B CA 1
ATOM 1782 C C . THR B 1 11 ? 6.219 -38.875 -16.609 1 94.81 11 THR B C 1
ATOM 1784 O O . THR B 1 11 ? 5.727 -38.062 -15.844 1 94.81 11 THR B O 1
ATOM 1787 N N . ILE B 1 12 ? 7.23 -39.656 -16.297 1 94.75 12 ILE B N 1
ATOM 1788 C CA . ILE B 1 12 ? 7.809 -39.625 -14.961 1 94.75 12 ILE B CA 1
ATOM 1789 C C . ILE B 1 12 ? 8.406 -38.25 -14.688 1 94.75 12 ILE B C 1
ATOM 1791 O O . ILE B 1 12 ? 8.266 -37.688 -13.586 1 94.75 12 ILE B O 1
ATOM 1795 N N . SER B 1 13 ? 9.031 -37.688 -15.695 1 92.69 13 SER B N 1
ATOM 1796 C CA . SER B 1 13 ? 9.656 -36.375 -15.562 1 92.69 13 SER B CA 1
ATOM 1797 C C . SER B 1 13 ? 8.617 -35.312 -15.234 1 92.69 13 SER B C 1
ATOM 1799 O O . SER B 1 13 ? 8.898 -34.375 -14.469 1 92.69 13 SER B O 1
ATOM 1801 N N . ILE B 1 14 ? 7.461 -35.406 -15.789 1 93.75 14 ILE B N 1
ATOM 1802 C CA . ILE B 1 14 ? 6.391 -34.469 -15.516 1 93.75 14 ILE B CA 1
ATOM 1803 C C . ILE B 1 14 ? 5.977 -34.562 -14.047 1 93.75 14 ILE B C 1
ATOM 1805 O O . ILE B 1 14 ? 5.879 -33.531 -13.359 1 93.75 14 ILE B O 1
ATOM 1809 N N . TYR B 1 15 ? 5.812 -35.781 -13.602 1 93.44 15 TYR B N 1
ATOM 1810 C CA . TYR B 1 15 ? 5.438 -35.969 -12.203 1 93.44 15 TYR B CA 1
ATOM 1811 C C . TYR B 1 15 ? 6.52 -35.469 -11.273 1 93.44 15 TYR B C 1
ATOM 1813 O O . TYR B 1 15 ? 6.219 -34.812 -10.273 1 93.44 15 TYR B O 1
ATOM 1821 N N . LYS B 1 16 ? 7.715 -35.656 -11.641 1 91.94 16 LYS B N 1
ATOM 1822 C CA . LYS B 1 16 ? 8.828 -35.188 -10.812 1 91.94 16 LYS B CA 1
ATOM 1823 C C . LYS B 1 16 ? 8.914 -33.688 -10.805 1 91.94 16 LYS B C 1
ATOM 1825 O O . LYS B 1 16 ? 9.234 -33.062 -9.781 1 91.94 16 LYS B O 1
ATOM 1830 N N . SER B 1 17 ? 8.68 -33.094 -11.93 1 91.06 17 SER B N 1
ATOM 1831 C CA . SER B 1 17 ? 8.68 -31.641 -12.023 1 91.06 17 SER B CA 1
ATOM 1832 C C . SER B 1 17 ? 7.629 -31.031 -11.094 1 91.06 17 SER B C 1
ATOM 1834 O O . SER B 1 17 ? 7.891 -30.031 -10.438 1 91.06 17 SER B O 1
ATOM 1836 N N . ILE B 1 18 ? 6.508 -31.656 -11 1 91.94 18 ILE B N 1
ATOM 1837 C CA . ILE B 1 18 ? 5.434 -31.172 -10.141 1 91.94 18 ILE B CA 1
ATOM 1838 C C . ILE B 1 18 ? 5.836 -31.328 -8.68 1 91.94 18 ILE B C 1
ATOM 1840 O O . ILE B 1 18 ? 5.723 -30.375 -7.895 1 91.94 18 ILE B O 1
ATOM 1844 N N . LEU B 1 19 ? 6.418 -32.469 -8.359 1 91.44 19 LEU B N 1
ATOM 1845 C CA . LEU B 1 19 ? 6.715 -32.812 -6.969 1 91.44 19 LEU B CA 1
ATOM 1846 C C . LEU B 1 19 ? 7.949 -32.031 -6.48 1 91.44 19 LEU B C 1
ATOM 1848 O O . LEU B 1 19 ? 7.977 -31.562 -5.344 1 91.44 19 LEU B O 1
ATOM 1852 N N . ASP B 1 20 ? 8.914 -31.859 -7.387 1 91.69 20 ASP B N 1
ATOM 1853 C CA . ASP B 1 20 ? 10.219 -31.391 -6.926 1 91.69 20 ASP B CA 1
ATOM 1854 C C . ASP B 1 20 ? 10.414 -29.906 -7.234 1 91.69 20 ASP B C 1
ATOM 1856 O O . ASP B 1 20 ? 11.32 -29.266 -6.695 1 91.69 20 ASP B O 1
ATOM 1860 N N . GLN B 1 21 ? 9.609 -29.391 -8.102 1 91.06 21 GLN B N 1
ATOM 1861 C CA . GLN B 1 21 ? 9.812 -28 -8.492 1 91.06 21 GLN B CA 1
ATOM 1862 C C . GLN B 1 21 ? 8.578 -27.156 -8.195 1 91.06 21 GLN B C 1
ATOM 1864 O O . GLN B 1 21 ? 8.641 -26.219 -7.391 1 91.06 21 GLN B O 1
ATOM 1869 N N . PHE B 1 22 ? 7.469 -27.547 -8.734 1 91.94 22 PHE B N 1
ATOM 1870 C CA . PHE B 1 22 ? 6.27 -26.734 -8.609 1 91.94 22 PHE B CA 1
ATOM 1871 C C . PHE B 1 22 ? 5.812 -26.672 -7.152 1 91.94 22 PHE B C 1
ATOM 1873 O O . PHE B 1 22 ? 5.543 -25.578 -6.633 1 91.94 22 PHE B O 1
ATOM 1880 N N . ASN B 1 23 ? 5.727 -27.797 -6.484 1 90.56 23 ASN B N 1
ATOM 1881 C CA . ASN B 1 23 ? 5.148 -27.844 -5.145 1 90.56 23 ASN B CA 1
ATOM 1882 C C . ASN B 1 23 ? 5.992 -27.078 -4.141 1 90.56 23 ASN B C 1
ATOM 1884 O O . ASN B 1 23 ? 5.465 -26.25 -3.389 1 90.56 23 ASN B O 1
ATOM 1888 N N . PRO B 1 24 ? 7.27 -27.266 -4.113 1 91.69 24 PRO B N 1
ATOM 1889 C CA . PRO B 1 24 ? 8.078 -26.453 -3.207 1 91.69 24 PRO B CA 1
ATOM 1890 C C . PRO B 1 24 ? 7.988 -24.953 -3.527 1 91.69 24 PRO B C 1
ATOM 1892 O O . PRO B 1 24 ? 8.008 -24.125 -2.617 1 91.69 24 PRO B O 1
ATOM 1895 N N . ALA B 1 25 ? 7.965 -24.656 -4.777 1 92.81 25 ALA B N 1
ATOM 1896 C CA . ALA B 1 25 ? 7.824 -23.25 -5.18 1 92.81 25 ALA B CA 1
ATOM 1897 C C . ALA B 1 25 ? 6.504 -22.672 -4.68 1 92.81 25 ALA B C 1
ATOM 1899 O O . ALA B 1 25 ? 6.449 -21.516 -4.242 1 92.81 25 ALA B O 1
ATOM 1900 N N . LEU B 1 26 ? 5.48 -23.422 -4.758 1 92.69 26 LEU B N 1
ATOM 1901 C CA . LEU B 1 26 ? 4.172 -23 -4.277 1 92.69 26 LEU B CA 1
ATOM 1902 C C . LEU B 1 26 ? 4.184 -22.797 -2.766 1 92.69 26 LEU B C 1
ATOM 1904 O O . LEU B 1 26 ? 3.609 -21.828 -2.256 1 92.69 26 LEU B O 1
ATOM 1908 N N . GLU B 1 27 ? 4.801 -23.719 -2.033 1 92.56 27 GLU B N 1
ATOM 1909 C CA . GLU B 1 27 ? 4.934 -23.578 -0.586 1 92.56 27 GLU B CA 1
ATOM 1910 C C . GLU B 1 27 ? 5.672 -22.297 -0.22 1 92.56 27 GLU B C 1
ATOM 1912 O O . GLU B 1 27 ? 5.266 -21.578 0.698 1 92.56 27 GLU B O 1
ATOM 1917 N N . ASN B 1 28 ? 6.719 -22.109 -0.966 1 94.56 28 ASN B N 1
ATOM 1918 C CA . ASN B 1 28 ? 7.469 -20.875 -0.763 1 94.56 28 ASN B CA 1
ATOM 1919 C C . ASN B 1 28 ? 6.613 -19.656 -1.053 1 94.56 28 ASN B C 1
ATOM 1921 O O . ASN B 1 28 ? 6.691 -18.656 -0.335 1 94.56 28 ASN B O 1
ATOM 1925 N N . LEU B 1 29 ? 5.832 -19.719 -2.107 1 95 29 LEU B N 1
ATOM 1926 C CA . LEU B 1 29 ? 4.957 -18.609 -2.477 1 95 29 LEU B CA 1
ATOM 1927 C C . LEU B 1 29 ? 3.953 -18.312 -1.365 1 95 29 LEU B C 1
ATOM 1929 O O . LEU B 1 29 ? 3.68 -17.156 -1.06 1 95 29 LEU B O 1
ATOM 1933 N N . VAL B 1 30 ? 3.428 -19.359 -0.76 1 94.44 30 VAL B N 1
ATOM 1934 C CA . VAL B 1 30 ? 2.488 -19.203 0.345 1 94.44 30 VAL B CA 1
ATOM 1935 C C . VAL B 1 30 ? 3.178 -18.5 1.516 1 94.44 30 VAL B C 1
ATOM 1937 O O . VAL B 1 30 ? 2.621 -17.578 2.111 1 94.44 30 VAL B O 1
ATOM 1940 N N . TYR B 1 31 ? 4.375 -18.938 1.784 1 95.75 31 TYR B N 1
ATOM 1941 C CA . TYR B 1 31 ? 5.16 -18.328 2.846 1 95.75 31 TYR B CA 1
ATOM 1942 C C . TYR B 1 31 ? 5.387 -16.844 2.561 1 95.75 31 TYR B C 1
ATOM 1944 O O . TYR B 1 31 ? 5.141 -15.992 3.42 1 95.75 31 TYR B O 1
ATOM 1952 N N . LEU B 1 32 ? 5.805 -16.484 1.382 1 96.19 32 LEU B N 1
ATOM 1953 C CA . LEU B 1 32 ? 6.074 -15.109 0.977 1 96.19 32 LEU B CA 1
ATOM 1954 C C . LEU B 1 32 ? 4.789 -14.289 0.966 1 96.19 32 LEU B C 1
ATOM 1956 O O . LEU B 1 32 ? 4.801 -13.109 1.324 1 96.19 32 LEU B O 1
ATOM 1960 N N . GLY B 1 33 ? 3.697 -14.938 0.517 1 96.12 33 GLY B N 1
ATOM 1961 C CA . GLY B 1 33 ? 2.408 -14.266 0.538 1 96.12 33 GLY B CA 1
ATOM 1962 C C . GLY B 1 33 ? 1.969 -13.859 1.932 1 96.12 33 GLY B C 1
ATOM 1963 O O . GLY B 1 33 ? 1.439 -12.766 2.127 1 96.12 33 GLY B O 1
ATOM 1964 N N . ASN B 1 34 ? 2.26 -14.703 2.863 1 96.19 34 ASN B N 1
ATOM 1965 C CA . ASN B 1 34 ? 1.933 -14.383 4.25 1 96.19 34 ASN B CA 1
ATOM 1966 C C . ASN B 1 34 ? 2.779 -13.227 4.77 1 96.19 34 ASN B C 1
ATOM 1968 O O . ASN B 1 34 ? 2.291 -12.391 5.535 1 96.19 34 ASN B O 1
ATOM 1972 N N . ASN B 1 35 ? 4.008 -13.219 4.391 1 96 35 ASN B N 1
ATOM 1973 C CA . ASN B 1 35 ? 4.859 -12.094 4.742 1 96 35 ASN B CA 1
ATOM 1974 C C . ASN B 1 35 ? 4.359 -10.797 4.121 1 96 35 ASN B C 1
ATOM 1976 O O . ASN B 1 35 ? 4.387 -9.742 4.762 1 96 35 ASN B O 1
ATOM 1980 N N . TYR B 1 36 ? 3.904 -10.867 2.895 1 95.69 36 TYR B N 1
ATOM 1981 C CA . TYR B 1 36 ? 3.324 -9.734 2.188 1 95.69 36 TYR B CA 1
ATOM 1982 C C . TYR B 1 36 ? 2.092 -9.211 2.914 1 95.69 36 TYR B C 1
ATOM 1984 O O . TYR B 1 36 ? 1.949 -8 3.115 1 95.69 36 TYR B O 1
ATOM 1992 N N . LEU B 1 37 ? 1.316 -10.094 3.391 1 94.56 37 LEU B N 1
ATOM 1993 C CA . LEU B 1 37 ? 0.103 -9.727 4.109 1 94.56 37 LEU B CA 1
ATOM 1994 C C . LEU B 1 37 ? 0.442 -9.07 5.445 1 94.56 37 LEU B C 1
ATOM 1996 O O . LEU B 1 37 ? -0.19 -8.086 5.832 1 94.56 37 LEU B O 1
ATOM 2000 N N . ARG B 1 38 ? 1.415 -9.594 6.148 1 96.25 38 ARG B N 1
ATOM 2001 C CA . ARG B 1 38 ? 1.854 -9 7.406 1 96.25 38 ARG B CA 1
ATOM 2002 C C . ARG B 1 38 ? 2.346 -7.574 7.195 1 96.25 38 ARG B C 1
ATOM 2004 O O . ARG B 1 38 ? 2.023 -6.676 7.98 1 96.25 38 ARG B O 1
ATOM 2011 N N . ALA B 1 39 ? 3.16 -7.418 6.133 1 96.25 39 ALA B N 1
ATOM 2012 C CA . ALA B 1 39 ? 3.654 -6.086 5.801 1 96.25 39 ALA B CA 1
ATOM 2013 C C . ALA B 1 39 ? 2.506 -5.145 5.449 1 96.25 39 ALA B C 1
ATOM 2015 O O . ALA B 1 39 ? 2.525 -3.967 5.812 1 96.25 39 ALA B O 1
ATOM 2016 N N . PHE B 1 40 ? 1.526 -5.613 4.77 1 94.88 40 PHE B N 1
ATOM 2017 C CA . PHE B 1 40 ? 0.344 -4.832 4.426 1 94.88 40 PHE B CA 1
ATOM 2018 C C . PHE B 1 40 ? -0.381 -4.367 5.68 1 94.88 40 PHE B C 1
ATOM 2020 O O . PHE B 1 40 ? -0.776 -3.203 5.781 1 94.88 40 PHE B O 1
ATOM 2027 N N . HIS B 1 41 ? -0.567 -5.312 6.605 1 95.44 41 HIS B N 1
ATOM 2028 C CA . HIS B 1 41 ? -1.255 -4.957 7.84 1 95.44 41 HIS B CA 1
ATOM 2029 C C . HIS B 1 41 ? -0.474 -3.908 8.625 1 95.44 41 HIS B C 1
ATOM 2031 O O . HIS B 1 41 ? -1.065 -2.996 9.211 1 95.44 41 HIS B O 1
ATOM 2037 N N . ALA B 1 42 ? 0.833 -4.062 8.641 1 95.69 42 ALA B N 1
ATOM 2038 C CA . ALA B 1 42 ? 1.674 -3.066 9.297 1 95.69 42 ALA B CA 1
ATOM 2039 C C . ALA B 1 42 ? 1.513 -1.694 8.656 1 95.69 42 ALA B C 1
ATOM 2041 O O . ALA B 1 42 ? 1.43 -0.679 9.344 1 95.69 42 ALA B O 1
ATOM 2042 N N . LEU B 1 43 ? 1.438 -1.623 7.344 1 95.19 43 LEU B N 1
ATOM 2043 C CA . LEU B 1 43 ? 1.243 -0.374 6.617 1 95.19 43 LEU B CA 1
ATOM 2044 C C . LEU B 1 43 ? -0.13 0.219 6.914 1 95.19 43 LEU B C 1
ATOM 2046 O O . LEU B 1 43 ? -0.255 1.426 7.141 1 95.19 43 LEU B O 1
ATOM 2050 N N . SER B 1 44 ? -1.131 -0.674 6.891 1 94.44 44 SER B N 1
ATOM 2051 C CA . SER B 1 44 ? -2.494 -0.234 7.168 1 94.44 44 SER B CA 1
ATOM 2052 C C . SER B 1 44 ? -2.607 0.378 8.562 1 94.44 44 SER B C 1
ATOM 2054 O O . SER B 1 44 ? -3.25 1.416 8.734 1 94.44 44 SER B O 1
ATOM 2056 N N . GLU B 1 45 ? -1.962 -0.24 9.516 1 95.75 45 GLU B N 1
ATOM 2057 C CA . GLU B 1 45 ? -1.973 0.283 10.875 1 95.75 45 GLU B CA 1
ATOM 2058 C C . GLU B 1 45 ? -1.246 1.623 10.961 1 95.75 45 GLU B C 1
ATOM 2060 O O . GLU B 1 45 ? -1.724 2.555 11.609 1 95.75 45 GLU B O 1
ATOM 2065 N N . ALA B 1 46 ? -0.092 1.721 10.359 1 96.12 46 ALA B N 1
ATOM 2066 C CA . ALA B 1 46 ? 0.673 2.965 10.336 1 96.12 46 ALA B CA 1
ATOM 2067 C C . ALA B 1 46 ? -0.125 4.086 9.68 1 96.12 46 ALA B C 1
ATOM 2069 O O . ALA B 1 46 ? -0.103 5.227 10.148 1 96.12 46 ALA B O 1
ATOM 2070 N N . ALA B 1 47 ? -0.847 3.777 8.57 1 94.12 47 ALA B N 1
ATOM 2071 C CA . ALA B 1 47 ? -1.694 4.758 7.898 1 94.12 47 ALA B CA 1
ATOM 2072 C C . ALA B 1 47 ? -2.807 5.246 8.82 1 94.12 47 ALA B C 1
ATOM 2074 O O . ALA B 1 47 ? -3.084 6.445 8.891 1 94.12 47 ALA B O 1
ATOM 2075 N N . GLU B 1 48 ? -3.355 4.281 9.492 1 95.06 48 GLU B N 1
ATOM 2076 C CA . GLU B 1 48 ? -4.457 4.625 10.383 1 95.06 48 GLU B CA 1
ATOM 2077 C C . GLU B 1 48 ? -4.004 5.613 11.461 1 95.06 48 GLU B C 1
ATOM 2079 O O . GLU B 1 48 ? -4.668 6.621 11.703 1 95.06 48 GLU B O 1
ATOM 2084 N N . VAL B 1 49 ? -2.91 5.328 12.102 1 96.31 49 VAL B N 1
ATOM 2085 C CA . VAL B 1 49 ? -2.404 6.172 13.18 1 96.31 49 VAL B CA 1
ATOM 2086 C C . VAL B 1 49 ? -1.996 7.535 12.617 1 96.31 49 VAL B C 1
ATOM 2088 O O . VAL B 1 49 ? -2.264 8.57 13.234 1 96.31 49 VAL B O 1
ATOM 2091 N N . TYR B 1 50 ? -1.425 7.617 11.453 1 96.62 50 TYR B N 1
ATOM 2092 C CA . TYR B 1 50 ? -1.007 8.859 10.805 1 96.62 50 TYR B CA 1
ATOM 2093 C C . TYR B 1 50 ? -2.205 9.758 10.523 1 96.62 50 TYR B C 1
ATOM 2095 O O . TYR B 1 50 ? -2.197 10.938 10.867 1 96.62 50 TYR B O 1
ATOM 2103 N N . PHE B 1 51 ? -3.199 9.211 9.984 1 94.81 51 PHE B N 1
ATOM 2104 C CA . PHE B 1 51 ? -4.324 10.031 9.562 1 94.81 51 PHE B CA 1
ATOM 2105 C C . PHE B 1 51 ? -5.23 10.367 10.742 1 94.81 51 PHE B C 1
ATOM 2107 O O . PHE B 1 51 ? -5.961 11.359 10.711 1 94.81 51 PHE B O 1
ATOM 2114 N N . LYS B 1 52 ? -5.145 9.5 11.758 1 95.69 52 LYS B N 1
ATOM 2115 C CA . LYS B 1 52 ? -5.781 9.906 13.008 1 95.69 52 LYS B CA 1
ATOM 2116 C C . LYS B 1 52 ? -5.121 11.156 13.578 1 95.69 52 LYS B C 1
ATOM 2118 O O . LYS B 1 52 ? -5.797 12.023 14.141 1 95.69 52 LYS B O 1
ATOM 2123 N N . ALA B 1 53 ? -3.789 11.156 13.469 1 96.31 53 ALA B N 1
ATOM 2124 C CA . ALA B 1 53 ? -3.062 12.344 13.906 1 96.31 53 ALA B CA 1
ATOM 2125 C C . ALA B 1 53 ? -3.445 13.555 13.07 1 96.31 53 ALA B C 1
ATOM 2127 O O . ALA B 1 53 ? -3.58 14.664 13.594 1 96.31 53 ALA B O 1
ATOM 2128 N N . ILE B 1 54 ? -3.662 13.43 11.773 1 95 54 ILE B N 1
ATOM 2129 C CA . ILE B 1 54 ? -4.121 14.5 10.898 1 95 54 ILE B CA 1
ATOM 2130 C C . ILE B 1 54 ? -5.504 14.977 11.344 1 95 54 ILE B C 1
ATOM 2132 O O . ILE B 1 54 ? -5.77 16.172 11.398 1 95 54 ILE B O 1
ATOM 2136 N N . GLU B 1 55 ? -6.316 14.008 11.641 1 95.06 55 GLU B N 1
ATOM 2137 C CA . GLU B 1 55 ? -7.66 14.32 12.125 1 95.06 55 GLU B CA 1
ATOM 2138 C C . GLU B 1 55 ? -7.605 15.172 13.391 1 95.06 55 GLU B C 1
ATOM 2140 O O . GLU B 1 55 ? -8.359 16.141 13.531 1 95.06 55 GLU B O 1
ATOM 2145 N N . LYS B 1 56 ? -6.73 14.82 14.266 1 94.81 56 LYS B N 1
ATOM 2146 C CA . LYS B 1 56 ? -6.59 15.57 15.516 1 94.81 56 LYS B CA 1
ATOM 2147 C C . LYS B 1 56 ? -6.145 17 15.25 1 94.81 56 LYS B C 1
ATOM 2149 O O . LYS B 1 56 ? -6.633 17.938 15.883 1 94.81 56 LYS B O 1
ATOM 2154 N N . ILE B 1 57 ? -5.219 17.172 14.352 1 94.31 57 ILE B N 1
ATOM 2155 C CA . ILE B 1 57 ? -4.781 18.516 13.969 1 94.31 57 ILE B CA 1
ATOM 2156 C C . ILE B 1 57 ? -5.945 19.281 13.336 1 94.31 57 ILE B C 1
ATOM 2158 O O . ILE B 1 57 ? -6.141 20.469 13.609 1 94.31 57 ILE B O 1
ATOM 2162 N N . GLY B 1 58 ? -6.695 18.578 12.523 1 93.88 58 GLY B N 1
ATOM 2163 C CA . GLY B 1 58 ? -7.883 19.188 11.938 1 93.88 58 GLY B CA 1
ATOM 2164 C C . GLY B 1 58 ? -8.891 19.656 12.969 1 93.88 58 GLY B C 1
ATOM 2165 O O . GLY B 1 58 ? -9.477 20.734 12.836 1 93.88 58 GLY B O 1
ATOM 2166 N N . GLU B 1 59 ? -9.102 18.844 13.977 1 93.69 59 GLU B N 1
ATOM 2167 C CA . GLU B 1 59 ? -10.016 19.203 15.062 1 93.69 59 GLU B CA 1
ATOM 2168 C C . GLU B 1 59 ? -9.555 20.469 15.773 1 93.69 59 GLU B C 1
ATOM 2170 O O . GLU B 1 59 ? -10.375 21.312 16.156 1 93.69 59 GLU B O 1
ATOM 2175 N N . GLN B 1 60 ? -8.25 20.547 15.945 1 90.94 60 GLN B N 1
ATOM 2176 C CA . GLN B 1 60 ? -7.684 21.75 16.547 1 90.94 60 GLN B CA 1
ATOM 2177 C C . GLN B 1 60 ? -7.926 22.984 15.68 1 90.94 60 GLN B C 1
ATOM 2179 O O . GLN B 1 60 ? -8.289 24.047 16.188 1 90.94 60 GLN B O 1
ATOM 2184 N N . ALA B 1 61 ? -7.773 22.812 14.414 1 91.88 61 ALA B N 1
ATOM 2185 C CA . ALA B 1 61 ? -7.996 23.906 13.469 1 91.88 61 ALA B CA 1
ATOM 2186 C C . ALA B 1 61 ? -9.461 24.344 13.469 1 91.88 61 ALA B C 1
ATOM 2188 O O . ALA B 1 61 ? -9.758 25.531 13.297 1 91.88 61 ALA B O 1
ATOM 2189 N N . LEU B 1 62 ? -10.352 23.391 13.688 1 90.75 62 LEU B N 1
ATOM 2190 C CA . LEU B 1 62 ? -11.781 23.672 13.703 1 90.75 62 LEU B CA 1
ATOM 2191 C C . LEU B 1 62 ? -12.141 24.609 14.859 1 90.75 62 LEU B C 1
ATOM 2193 O O . LEU B 1 62 ? -13.133 25.328 14.797 1 90.75 62 LEU B O 1
ATOM 2197 N N . GLN B 1 63 ? -11.297 24.562 15.898 1 85 63 GLN B N 1
ATOM 2198 C CA . GLN B 1 63 ? -11.562 25.391 17.078 1 85 63 GLN B CA 1
ATOM 2199 C C . GLN B 1 63 ? -11.078 26.812 16.875 1 85 63 GLN B C 1
ATOM 2201 O O . GLN B 1 63 ? -11.43 27.719 17.641 1 85 63 GLN B O 1
ATOM 2206 N N . SER B 1 64 ? -10.25 26.953 15.852 1 81.38 64 SER B N 1
ATOM 2207 C CA . SER B 1 64 ? -9.742 28.281 15.555 1 81.38 64 SER B CA 1
ATOM 2208 C C . SER B 1 64 ? -10.688 29.047 14.625 1 81.38 64 SER B C 1
ATOM 2210 O O . SER B 1 64 ? -11.281 28.453 13.727 1 81.38 64 SER B O 1
ATOM 2212 N N . SER B 1 65 ? -10.953 30.266 14.867 1 76.06 65 SER B N 1
ATOM 2213 C CA . SER B 1 65 ? -11.859 31.062 14.047 1 76.06 65 SER B CA 1
ATOM 2214 C C . SER B 1 65 ? -11.281 31.312 12.656 1 76.06 65 SER B C 1
ATOM 2216 O O . SER B 1 65 ? -12.023 31.484 11.695 1 76.06 65 SER B O 1
ATOM 2218 N N . THR B 1 66 ? -10 31.203 12.445 1 81 66 THR B N 1
ATOM 2219 C CA . THR B 1 66 ? -9.367 31.609 11.195 1 81 66 THR B CA 1
ATOM 2220 C C . THR B 1 66 ? -9.039 30.391 10.344 1 81 66 THR B C 1
ATOM 2222 O O . THR B 1 66 ? -8.812 30.5 9.133 1 81 66 THR B O 1
ATOM 2225 N N . SER B 1 67 ? -9.094 29.219 10.961 1 86.19 67 SER B N 1
ATOM 2226 C CA . SER B 1 67 ? -8.602 28.062 10.234 1 86.19 67 SER B CA 1
ATOM 2227 C C . SER B 1 67 ? -9.672 26.984 10.133 1 86.19 67 SER B C 1
ATOM 2229 O O . SER B 1 67 ? -9.367 25.797 9.945 1 86.19 67 SER B O 1
ATOM 2231 N N . HIS B 1 68 ? -10.883 27.344 10.188 1 89.69 68 HIS B N 1
ATOM 2232 C CA . HIS B 1 68 ? -12.008 26.422 10.203 1 89.69 68 HIS B CA 1
ATOM 2233 C C . HIS B 1 68 ? -12.07 25.609 8.914 1 89.69 68 HIS B C 1
ATOM 2235 O O . HIS B 1 68 ? -12.203 24.391 8.953 1 89.69 68 HIS B O 1
ATOM 2241 N N . VAL B 1 69 ? -11.93 26.203 7.832 1 88.81 69 VAL B N 1
ATOM 2242 C CA . VAL B 1 69 ? -12.023 25.562 6.527 1 88.81 69 VAL B CA 1
ATOM 2243 C C . VAL B 1 69 ? -10.891 24.562 6.363 1 88.81 69 VAL B C 1
ATOM 2245 O O . VAL B 1 69 ? -11.102 23.453 5.867 1 88.81 69 VAL B O 1
ATOM 2248 N N . LEU B 1 70 ? -9.719 24.906 6.762 1 89.25 70 LEU B N 1
ATOM 2249 C CA . LEU B 1 70 ? -8.562 24.016 6.676 1 89.25 70 LEU B CA 1
ATOM 2250 C C . LEU B 1 70 ? -8.734 22.797 7.566 1 89.25 70 LEU B C 1
ATOM 2252 O O . LEU B 1 70 ? -8.344 21.688 7.199 1 89.25 70 LEU B O 1
ATOM 2256 N N . GLY B 1 71 ? -9.367 23.047 8.727 1 92 71 GLY B N 1
ATOM 2257 C CA . GLY B 1 71 ? -9.703 21.922 9.594 1 92 71 GLY B CA 1
ATOM 2258 C C . GLY B 1 71 ? -10.633 20.922 8.938 1 92 71 GLY B C 1
ATOM 2259 O O . GLY B 1 71 ? -10.414 19.703 9.031 1 92 71 GLY B O 1
ATOM 2260 N N . GLU B 1 72 ? -11.586 21.422 8.203 1 91.69 72 GLU B N 1
ATOM 2261 C CA . GLU B 1 72 ? -12.531 20.562 7.496 1 91.69 72 GLU B CA 1
ATOM 2262 C C . GLU B 1 72 ? -11.828 19.734 6.422 1 91.69 72 GLU B C 1
ATOM 2264 O O . GLU B 1 72 ? -12.141 18.547 6.242 1 91.69 72 GLU B O 1
ATOM 2269 N N . ILE B 1 73 ? -10.93 20.312 5.754 1 90.69 73 ILE B N 1
ATOM 2270 C CA . ILE B 1 73 ? -10.18 19.641 4.699 1 90.69 73 ILE B CA 1
ATOM 2271 C C . ILE B 1 73 ? -9.344 18.516 5.297 1 90.69 73 ILE B C 1
ATOM 2273 O O . ILE B 1 73 ? -9.344 17.391 4.785 1 90.69 73 ILE B O 1
ATOM 2277 N N . LEU B 1 74 ? -8.695 18.781 6.367 1 91.81 74 LEU B N 1
ATOM 2278 C CA . LEU B 1 74 ? -7.871 17.781 7.023 1 91.81 74 LEU B CA 1
ATOM 2279 C C . LEU B 1 74 ? -8.727 16.625 7.527 1 91.81 74 LEU B C 1
ATOM 2281 O O . LEU B 1 74 ? -8.344 15.453 7.387 1 91.81 74 LEU B O 1
ATOM 2285 N N . MET B 1 75 ? -9.898 17.016 8.016 1 93.12 75 MET B N 1
ATOM 2286 C CA . MET B 1 75 ? -10.828 15.984 8.484 1 93.12 75 MET B CA 1
ATOM 2287 C C . MET B 1 75 ? -11.305 15.117 7.32 1 93.12 75 MET B C 1
ATOM 2289 O O . MET B 1 75 ? -11.375 13.891 7.445 1 93.12 75 MET B O 1
ATOM 2293 N N . GLN B 1 76 ? -11.578 15.734 6.262 1 90.94 76 GLN B N 1
ATOM 2294 C CA . GLN B 1 76 ? -12.039 15.023 5.078 1 90.94 76 GLN B CA 1
ATOM 2295 C C . GLN B 1 76 ? -10.961 14.094 4.539 1 90.94 76 GLN B C 1
ATOM 2297 O O . GLN B 1 76 ? -11.25 12.977 4.098 1 90.94 76 GLN B O 1
ATOM 2302 N N . MET B 1 77 ? -9.742 14.492 4.547 1 87.94 77 MET B N 1
ATOM 2303 C CA . MET B 1 77 ? -8.617 13.672 4.102 1 87.94 77 MET B CA 1
ATOM 2304 C C . MET B 1 77 ? -8.492 12.414 4.953 1 87.94 77 MET B C 1
ATOM 2306 O O . MET B 1 77 ? -8.258 11.32 4.43 1 87.94 77 MET B O 1
ATOM 2310 N N . SER B 1 78 ? -8.633 12.633 6.23 1 91.56 78 SER B N 1
ATOM 2311 C CA . SER B 1 78 ? -8.57 11.5 7.152 1 91.56 78 SER B CA 1
ATOM 2312 C C . SER B 1 78 ? -9.695 10.508 6.891 1 91.56 78 SER B C 1
ATOM 2314 O O . SER B 1 78 ? -9.469 9.297 6.863 1 91.56 78 SER B O 1
ATOM 2316 N N . ASN B 1 79 ? -10.875 11.039 6.617 1 91.38 79 ASN B N 1
ATOM 2317 C CA . ASN B 1 79 ? -12.023 10.188 6.332 1 91.38 79 ASN B CA 1
ATOM 2318 C C . ASN B 1 79 ? -11.828 9.406 5.035 1 91.38 79 ASN B C 1
ATOM 2320 O O . ASN B 1 79 ? -12.156 8.219 4.965 1 91.38 79 ASN B O 1
ATOM 2324 N N . THR B 1 80 ? -11.344 10.055 4.016 1 86.94 80 THR B N 1
ATOM 2325 C CA . THR B 1 80 ? -11.062 9.414 2.736 1 86.94 80 THR B CA 1
ATOM 2326 C C . THR B 1 80 ? -10.055 8.281 2.906 1 86.94 80 THR B C 1
ATOM 2328 O O . THR B 1 80 ? -10.219 7.207 2.324 1 86.94 80 THR B O 1
ATOM 2331 N N . GLN B 1 81 ? -9.086 8.523 3.676 1 86.94 81 GLN B N 1
ATOM 2332 C CA . GLN B 1 81 ? -8.078 7.492 3.912 1 86.94 81 GLN B CA 1
ATOM 2333 C C . GLN B 1 81 ? -8.68 6.297 4.645 1 86.94 81 GLN B C 1
ATOM 2335 O O . GLN B 1 81 ? -8.312 5.152 4.379 1 86.94 81 GLN B O 1
ATOM 2340 N N . ARG B 1 82 ? -9.578 6.578 5.602 1 89.88 82 ARG B N 1
ATOM 2341 C CA . ARG B 1 82 ? -10.242 5.504 6.328 1 89.88 82 ARG B CA 1
ATOM 2342 C C . ARG B 1 82 ? -11.016 4.594 5.379 1 89.88 82 ARG B C 1
ATOM 2344 O O . ARG B 1 82 ? -10.961 3.369 5.496 1 89.88 82 ARG B O 1
ATOM 2351 N N . LEU B 1 83 ? -11.609 5.215 4.434 1 87.19 83 LEU B N 1
ATOM 2352 C CA . LEU B 1 83 ? -12.367 4.457 3.445 1 87.19 83 LEU B CA 1
ATOM 2353 C C . LEU B 1 83 ? -11.438 3.643 2.551 1 87.19 83 LEU B C 1
ATOM 2355 O O . LEU B 1 83 ? -11.711 2.475 2.268 1 87.19 83 LEU B O 1
ATOM 2359 N N . LEU B 1 84 ? -10.367 4.262 2.121 1 84 84 LEU B N 1
ATOM 2360 C CA . LEU B 1 84 ? -9.383 3.578 1.288 1 84 84 LEU B CA 1
ATOM 2361 C C . LEU B 1 84 ? -8.805 2.369 2.016 1 84 84 LEU B C 1
ATOM 2363 O O . LEU B 1 84 ? -8.68 1.291 1.432 1 84 84 LEU B O 1
ATOM 2367 N N . ASN B 1 85 ? -8.531 2.561 3.26 1 86.56 85 ASN B N 1
ATOM 2368 C CA . ASN B 1 85 ? -7.988 1.467 4.059 1 86.56 85 ASN B CA 1
ATOM 2369 C C . ASN B 1 85 ? -8.984 0.317 4.184 1 86.56 85 ASN B C 1
ATOM 2371 O O . ASN B 1 85 ? -8.594 -0.853 4.145 1 86.56 85 ASN B O 1
ATOM 2375 N N . SER B 1 86 ? -10.172 0.707 4.355 1 87.5 86 SER B N 1
ATOM 2376 C CA . SER B 1 86 ? -11.211 -0.31 4.461 1 87.5 86 SER B CA 1
ATOM 2377 C C . SER B 1 86 ? -11.312 -1.133 3.182 1 87.5 86 SER B C 1
ATOM 2379 O O . SER B 1 86 ? -11.43 -2.359 3.234 1 87.5 86 SER B O 1
ATOM 2381 N N . ASP B 1 87 ? -11.203 -0.506 2.066 1 83.81 87 ASP B N 1
ATOM 2382 C CA . ASP B 1 87 ? -11.266 -1.191 0.779 1 83.81 87 ASP B CA 1
ATOM 2383 C C . ASP B 1 87 ? -10.047 -2.094 0.579 1 83.81 87 ASP B C 1
ATOM 2385 O O . ASP B 1 87 ? -10.18 -3.223 0.097 1 83.81 87 ASP B O 1
ATOM 2389 N N . LEU B 1 88 ? -8.945 -1.581 0.912 1 84.19 88 LEU B N 1
ATOM 2390 C CA . LEU B 1 88 ? -7.719 -2.35 0.754 1 84.19 88 LEU B CA 1
ATOM 2391 C C . LEU B 1 88 ? -7.719 -3.572 1.668 1 84.19 88 LEU B C 1
ATOM 2393 O O . LEU B 1 88 ? -7.152 -4.609 1.323 1 84.19 88 LEU B O 1
ATOM 2397 N N . GLU B 1 89 ? -8.414 -3.459 2.783 1 87.81 89 GLU B N 1
ATOM 2398 C CA . GLU B 1 89 ? -8.539 -4.59 3.699 1 87.81 89 GLU B CA 1
ATOM 2399 C C . GLU B 1 89 ? -9.352 -5.719 3.074 1 87.81 89 GLU B C 1
ATOM 2401 O O . GLU B 1 89 ? -9.062 -6.898 3.301 1 87.81 89 GLU B O 1
ATOM 2406 N N . VAL B 1 90 ? -10.359 -5.367 2.277 1 85.5 90 VAL B N 1
ATOM 2407 C CA . VAL B 1 90 ? -11.164 -6.367 1.582 1 85.5 90 VAL B CA 1
ATOM 2408 C C . VAL B 1 90 ? -10.289 -7.125 0.581 1 85.5 90 VAL B C 1
ATOM 2410 O O . VAL B 1 90 ? -10.375 -8.352 0.479 1 85.5 90 VAL B O 1
ATOM 2413 N N . VAL B 1 91 ? -9.445 -6.367 -0.111 1 84.25 91 VAL B N 1
ATOM 2414 C CA . VAL B 1 91 ? -8.539 -6.98 -1.075 1 84.25 91 VAL B CA 1
ATOM 2415 C C . VAL B 1 91 ? -7.566 -7.906 -0.352 1 84.25 91 VAL B C 1
ATOM 2417 O O . VAL B 1 91 ? -7.32 -9.031 -0.8 1 84.25 91 VAL B O 1
ATOM 2420 N N . ALA B 1 92 ? -7.039 -7.453 0.768 1 89.62 92 ALA B N 1
ATOM 2421 C CA . ALA B 1 92 ? -6.105 -8.258 1.555 1 89.62 92 ALA B CA 1
ATOM 2422 C C . ALA B 1 92 ? -6.766 -9.531 2.059 1 89.62 92 ALA B C 1
ATOM 2424 O O . ALA B 1 92 ? -6.148 -10.602 2.066 1 89.62 92 ALA B O 1
ATOM 2425 N N . GLN B 1 93 ? -7.977 -9.414 2.408 1 89.75 93 GLN B N 1
ATOM 2426 C CA . GLN B 1 93 ? -8.719 -10.578 2.875 1 89.75 93 GLN B CA 1
ATOM 2427 C C . GLN B 1 93 ? -8.938 -11.578 1.745 1 89.75 93 GLN B C 1
ATOM 2429 O O . GLN B 1 93 ? -8.805 -12.789 1.945 1 89.75 93 GLN B O 1
ATOM 2434 N N . THR B 1 94 ? -9.281 -11.086 0.632 1 86.75 94 THR B N 1
ATOM 2435 C CA . THR B 1 94 ? -9.453 -11.953 -0.531 1 86.75 94 THR B CA 1
ATOM 2436 C C . THR B 1 94 ? -8.141 -12.656 -0.879 1 86.75 94 THR B C 1
ATOM 2438 O O . THR B 1 94 ? -8.133 -13.852 -1.181 1 86.75 94 THR B O 1
ATOM 2441 N N . PHE B 1 95 ? -7.125 -11.906 -0.806 1 91.81 95 PHE B N 1
ATOM 2442 C CA . PHE B 1 95 ? -5.801 -12.469 -1.059 1 91.81 95 PHE B CA 1
ATOM 2443 C C . PHE B 1 95 ? -5.492 -13.586 -0.078 1 91.81 95 PHE B C 1
ATOM 2445 O O . PHE B 1 95 ? -5.012 -14.656 -0.477 1 91.81 95 PHE B O 1
ATOM 2452 N N . HIS B 1 96 ? -5.812 -13.391 1.08 1 91.19 96 HIS B N 1
ATOM 2453 C CA . HIS B 1 96 ? -5.512 -14.375 2.117 1 91.19 96 HIS B CA 1
ATOM 2454 C C . HIS B 1 96 ? -6.391 -15.609 1.981 1 91.19 96 HIS B C 1
ATOM 2456 O O . HIS B 1 96 ? -5.887 -16.734 1.858 1 91.19 96 HIS B O 1
ATOM 2462 N N . VAL B 1 97 ? -7.699 -15.391 1.911 1 88.56 97 VAL B N 1
ATOM 2463 C CA . VAL B 1 97 ? -8.664 -16.484 1.995 1 88.56 97 VAL B CA 1
ATOM 2464 C C . VAL B 1 97 ? -8.734 -17.203 0.656 1 88.56 97 VAL B C 1
ATOM 2466 O O . VAL B 1 97 ? -8.68 -18.438 0.609 1 88.56 97 VAL B O 1
ATOM 2469 N N . ASP B 1 98 ? -8.711 -16.422 -0.453 1 86.31 98 ASP B N 1
ATOM 2470 C CA . ASP B 1 98 ? -9 -17.047 -1.745 1 86.31 98 ASP B CA 1
ATOM 2471 C C . ASP B 1 98 ? -7.723 -17.469 -2.451 1 86.31 98 ASP B C 1
ATOM 2473 O O . ASP B 1 98 ? -7.766 -18.266 -3.393 1 86.31 98 ASP B O 1
ATOM 2477 N N . LEU B 1 99 ? -6.676 -16.953 -1.967 1 90.88 99 LEU B N 1
ATOM 2478 C CA . LEU B 1 99 ? -5.453 -17.312 -2.686 1 90.88 99 LEU B CA 1
ATOM 2479 C C . LEU B 1 99 ? -4.5 -18.094 -1.786 1 90.88 99 LEU B C 1
ATOM 2481 O O . LEU B 1 99 ? -4.297 -19.281 -1.982 1 90.88 99 LEU B O 1
ATOM 2485 N N . LEU B 1 100 ? -4.078 -17.531 -0.706 1 93 100 LEU B N 1
ATOM 2486 C CA . LEU B 1 100 ? -3.037 -18.141 0.108 1 93 100 LEU B CA 1
ATOM 2487 C C . LEU B 1 100 ? -3.553 -19.391 0.795 1 93 100 LEU B C 1
ATOM 2489 O O . LEU B 1 100 ? -2.898 -20.438 0.76 1 93 100 LEU B O 1
ATOM 2493 N N . GLN B 1 101 ? -4.723 -19.359 1.335 1 91.12 101 GLN B N 1
ATOM 2494 C CA . GLN B 1 101 ? -5.277 -20.516 2.027 1 91.12 101 GLN B CA 1
ATOM 2495 C C . GLN B 1 101 ? -5.574 -21.656 1.051 1 91.12 101 GLN B C 1
ATOM 2497 O O . GLN B 1 101 ? -5.336 -22.812 1.361 1 91.12 101 GLN B O 1
ATOM 2502 N N . HIS B 1 102 ? -6.09 -21.297 -0.127 1 88.69 102 HIS B N 1
ATOM 2503 C CA . HIS B 1 102 ? -6.359 -22.297 -1.149 1 88.69 102 HIS B CA 1
ATOM 2504 C C . HIS B 1 102 ? -5.07 -22.953 -1.641 1 88.69 102 HIS B C 1
ATOM 2506 O O . HIS B 1 102 ? -5.008 -24.172 -1.818 1 88.69 102 HIS B O 1
ATOM 2512 N N . MET B 1 103 ? -4.082 -22.125 -1.797 1 88.5 103 MET B N 1
ATOM 2513 C CA . MET B 1 103 ? -2.789 -22.641 -2.236 1 88.5 103 MET B CA 1
ATOM 2514 C C . MET B 1 103 ? -2.191 -23.578 -1.188 1 88.5 103 MET B C 1
ATOM 2516 O O . MET B 1 103 ? -1.628 -24.625 -1.528 1 88.5 103 MET B O 1
ATOM 2520 N N . GLU B 1 104 ? -2.311 -23.203 0.016 1 87.56 104 GLU B N 1
ATOM 2521 C CA . GLU B 1 104 ? -1.774 -24.016 1.103 1 87.56 104 GLU B CA 1
ATOM 2522 C C . GLU B 1 104 ? -2.475 -25.375 1.177 1 87.56 104 GLU B C 1
ATOM 2524 O O . GLU B 1 104 ? -1.82 -26.406 1.285 1 87.56 104 GLU B O 1
ATOM 2529 N N . LYS B 1 105 ? -3.762 -25.391 1.029 1 84.69 105 LYS B N 1
ATOM 2530 C CA . LYS B 1 105 ? -4.547 -26.609 1.057 1 84.69 105 LYS B CA 1
ATOM 2531 C C . LYS B 1 105 ? -4.227 -27.5 -0.147 1 84.69 105 LYS B C 1
ATOM 2533 O O . LYS B 1 105 ? -4.07 -28.719 -0.008 1 84.69 105 LYS B O 1
ATOM 2538 N N . ASN B 1 106 ? -4.129 -26.859 -1.298 1 80.12 106 ASN B N 1
ATOM 2539 C CA . ASN B 1 106 ? -3.861 -27.594 -2.533 1 80.12 106 ASN B CA 1
ATOM 2540 C C . ASN B 1 106 ? -2.494 -28.266 -2.5 1 80.12 106 ASN B C 1
ATOM 2542 O O . ASN B 1 106 ? -2.336 -29.375 -2.992 1 80.12 106 ASN B O 1
ATOM 2546 N N . THR B 1 107 ? -1.479 -27.594 -1.945 1 80.75 107 THR B N 1
ATOM 2547 C CA . THR B 1 107 ? -0.123 -28.141 -1.935 1 80.75 107 THR B CA 1
ATOM 2548 C C . THR B 1 107 ? -0.068 -29.438 -1.151 1 80.75 107 THR B C 1
ATOM 2550 O O . THR B 1 107 ? 0.543 -30.422 -1.599 1 80.75 107 THR B O 1
ATOM 2553 N N . LYS B 1 108 ? -0.694 -29.531 -0.066 1 78.44 108 LYS B N 1
ATOM 2554 C CA . LYS B 1 108 ? -0.668 -30.734 0.761 1 78.44 108 LYS B CA 1
ATOM 2555 C C . LYS B 1 108 ? -1.379 -31.891 0.068 1 78.44 108 LYS B C 1
ATOM 2557 O O . LYS B 1 108 ? -0.847 -33 -0 1 78.44 108 LYS B O 1
ATOM 2562 N N . MET B 1 109 ? -2.508 -31.656 -0.549 1 80 109 MET B N 1
ATOM 2563 C CA . MET B 1 109 ? -3.305 -32.688 -1.208 1 80 109 MET B CA 1
ATOM 2564 C C . MET B 1 109 ? -2.645 -33.125 -2.508 1 80 109 MET B C 1
ATOM 2566 O O . MET B 1 109 ? -2.693 -34.312 -2.857 1 80 109 MET B O 1
ATOM 2570 N N . ASP B 1 110 ? -1.946 -32.281 -3.129 1 83.88 110 ASP B N 1
ATOM 2571 C CA . ASP B 1 110 ? -1.356 -32.531 -4.438 1 83.88 110 ASP B CA 1
ATOM 2572 C C . ASP B 1 110 ? -0.143 -33.469 -4.32 1 83.88 110 ASP B C 1
ATOM 2574 O O . ASP B 1 110 ? 0.038 -34.375 -5.137 1 83.88 110 ASP B O 1
ATOM 2578 N N . VAL B 1 111 ? 0.613 -33.25 -3.207 1 86.31 111 VAL B N 1
ATOM 2579 C CA . VAL B 1 111 ? 1.829 -34.031 -3.064 1 86.31 111 VAL B CA 1
ATOM 2580 C C . VAL B 1 111 ? 1.47 -35.531 -2.959 1 86.31 111 VAL B C 1
ATOM 2582 O O . VAL B 1 111 ? 2.055 -36.375 -3.65 1 86.31 111 VAL B O 1
ATOM 2585 N N . GLN B 1 112 ? 0.435 -35.812 -2.205 1 88.25 112 GLN B N 1
ATOM 2586 C CA . GLN B 1 112 ? -0.006 -37.188 -2.037 1 88.25 112 GLN B CA 1
ATOM 2587 C C . GLN B 1 112 ? -0.595 -37.75 -3.334 1 88.25 112 GLN B C 1
ATOM 2589 O O . GLN B 1 112 ? -0.236 -38.844 -3.768 1 88.25 112 GLN B O 1
ATOM 2594 N N . PHE B 1 113 ? -1.398 -37.031 -3.926 1 91.75 113 PHE B N 1
ATOM 2595 C CA . PHE B 1 113 ? -2.088 -37.438 -5.141 1 91.75 113 PHE B CA 1
ATOM 2596 C C . PHE B 1 113 ? -1.094 -37.688 -6.27 1 91.75 113 PHE B C 1
ATOM 2598 O O . PHE B 1 113 ? -1.167 -38.719 -6.945 1 91.75 113 PHE B O 1
ATOM 2605 N N . ILE B 1 114 ? -0.164 -36.781 -6.473 1 94.06 114 ILE B N 1
ATOM 2606 C CA . ILE B 1 114 ? 0.792 -36.906 -7.57 1 94.06 114 ILE B CA 1
ATOM 2607 C C . ILE B 1 114 ? 1.76 -38.031 -7.305 1 94.06 114 ILE B C 1
ATOM 2609 O O . ILE B 1 114 ? 2.1 -38.812 -8.219 1 94.06 114 ILE B O 1
ATOM 2613 N N . SER B 1 115 ? 2.145 -38.188 -6.066 1 92.69 115 SER B N 1
ATOM 2614 C CA . SER B 1 115 ? 3.033 -39.281 -5.715 1 92.69 115 SER B CA 1
ATOM 2615 C C . SER B 1 115 ? 2.373 -40.656 -5.98 1 92.69 115 SER B C 1
ATOM 2617 O O . SER B 1 115 ? 2.996 -41.531 -6.551 1 92.69 115 SER B O 1
ATOM 2619 N N . GLU B 1 116 ? 1.113 -40.75 -5.613 1 94.19 116 GLU B N 1
ATOM 2620 C CA . GLU B 1 116 ? 0.361 -41.969 -5.844 1 94.19 116 GLU B CA 1
ATOM 2621 C C . GLU B 1 116 ? 0.157 -42.219 -7.336 1 94.19 116 GLU B C 1
ATOM 2623 O O . GLU B 1 116 ? 0.269 -43.375 -7.797 1 94.19 116 GLU B O 1
ATOM 2628 N N . SER B 1 117 ? -0.137 -41.125 -8.055 1 95.06 117 SER B N 1
ATOM 2629 C CA . SER B 1 117 ? -0.34 -41.25 -9.492 1 95.06 117 SER B CA 1
ATOM 2630 C C . SER B 1 117 ? 0.93 -41.719 -10.195 1 95.06 117 SER B C 1
ATOM 2632 O O . SER B 1 117 ? 0.875 -42.562 -11.086 1 95.06 117 SER B O 1
ATOM 2634 N N . GLN B 1 118 ? 2.061 -41.188 -9.812 1 95.5 118 GLN B N 1
ATOM 2635 C CA . GLN B 1 118 ? 3.342 -41.594 -10.367 1 95.5 118 GLN B CA 1
ATOM 2636 C C . GLN B 1 118 ? 3.625 -43.062 -10.07 1 95.5 118 GLN B C 1
ATOM 2638 O O . GLN B 1 118 ? 4.027 -43.812 -10.961 1 95.5 118 GLN B O 1
ATOM 2643 N N . LYS B 1 119 ? 3.354 -43.438 -8.836 1 96.25 119 LYS B N 1
ATOM 2644 C CA . LYS B 1 119 ? 3.59 -44.812 -8.422 1 96.25 119 LYS B CA 1
ATOM 2645 C C . LYS B 1 119 ? 2.703 -45.781 -9.211 1 96.25 119 LYS B C 1
ATOM 2647 O O . LYS B 1 119 ? 3.168 -46.844 -9.672 1 96.25 119 LYS B O 1
ATOM 2652 N N . GLN B 1 120 ? 1.45 -45.438 -9.359 1 96.56 120 GLN B N 1
ATOM 2653 C CA . GLN B 1 120 ? 0.508 -46.281 -10.102 1 96.56 120 GLN B CA 1
ATOM 2654 C C . GLN B 1 120 ? 0.925 -46.406 -11.562 1 96.56 120 GLN B C 1
ATOM 2656 O O . GLN B 1 120 ? 0.812 -47.5 -12.148 1 96.56 120 GLN B O 1
ATOM 2661 N N . TYR B 1 121 ? 1.4 -45.312 -12.133 1 97.06 121 TYR B N 1
ATOM 2662 C CA . TYR B 1 121 ? 1.87 -45.344 -13.508 1 97.06 121 TYR B CA 1
ATOM 2663 C C . TYR B 1 121 ? 3.053 -46.281 -13.672 1 97.06 121 TYR B C 1
ATOM 2665 O O . TYR B 1 121 ? 3.09 -47.094 -14.602 1 97.06 121 TYR B O 1
ATOM 2673 N N . GLU B 1 122 ? 3.98 -46.219 -12.75 1 96.19 122 GLU B N 1
ATOM 2674 C CA . GLU B 1 122 ? 5.18 -47.062 -12.789 1 96.19 122 GLU B CA 1
ATOM 2675 C C . GLU B 1 122 ? 4.828 -48.531 -12.648 1 96.19 122 GLU B C 1
ATOM 2677 O O . GLU B 1 122 ? 5.348 -49.375 -13.383 1 96.19 122 GLU B O 1
ATOM 2682 N N . LEU B 1 123 ? 3.9 -48.812 -11.727 1 96.38 123 LEU B N 1
ATOM 2683 C CA . LEU B 1 123 ? 3.498 -50.188 -11.469 1 96.38 123 LEU B CA 1
ATOM 2684 C C . LEU B 1 123 ? 2.783 -50.781 -12.68 1 96.38 123 LEU B C 1
ATOM 2686 O O . LEU B 1 123 ? 3.088 -51.906 -13.102 1 96.38 123 LEU B O 1
ATOM 2690 N N . GLU B 1 124 ? 1.834 -49.969 -13.203 1 96.5 124 GLU B N 1
ATOM 2691 C CA . GLU B 1 124 ? 1.068 -50.469 -14.352 1 96.5 124 GLU B CA 1
ATOM 2692 C C . GLU B 1 124 ? 1.958 -50.625 -15.578 1 96.5 124 GLU B C 1
ATOM 2694 O O . GLU B 1 124 ? 1.791 -51.562 -16.344 1 96.5 124 GLU B O 1
ATOM 2699 N N . TYR B 1 125 ? 2.877 -49.719 -15.812 1 96.12 125 TYR B N 1
ATOM 2700 C CA . TYR B 1 125 ? 3.824 -49.844 -16.922 1 96.12 125 TYR B CA 1
ATOM 2701 C C . TYR B 1 125 ? 4.641 -51.125 -16.812 1 96.12 125 TYR B C 1
ATOM 2703 O O . TYR B 1 125 ? 4.762 -51.875 -17.781 1 96.12 125 TYR B O 1
ATOM 2711 N N . ARG B 1 126 ? 5.16 -51.438 -15.609 1 95.19 126 ARG B N 1
ATOM 2712 C CA . ARG B 1 126 ? 5.977 -52.625 -15.383 1 95.19 126 ARG B CA 1
ATOM 2713 C C . ARG B 1 126 ? 5.16 -53.875 -15.609 1 95.19 126 ARG B C 1
ATOM 2715 O O . ARG B 1 126 ? 5.645 -54.844 -16.219 1 95.19 126 ARG B O 1
ATOM 2722 N N . ARG B 1 127 ? 3.961 -53.844 -15.086 1 96.06 127 ARG B N 1
ATOM 2723 C CA . ARG B 1 127 ? 3.078 -55 -15.25 1 96.06 127 ARG B CA 1
ATOM 2724 C C . ARG B 1 127 ? 2.832 -55.281 -16.719 1 96.06 127 ARG B C 1
ATOM 2726 O O . ARG B 1 127 ? 2.982 -56.438 -17.156 1 96.06 127 ARG B O 1
ATOM 2733 N N . ARG B 1 128 ? 2.504 -54.25 -17.469 1 95.56 128 ARG B N 1
ATOM 2734 C CA . ARG B 1 128 ? 2.211 -54.406 -18.891 1 95.56 128 ARG B CA 1
ATOM 2735 C C . ARG B 1 128 ? 3.467 -54.781 -19.672 1 95.56 128 ARG B C 1
ATOM 2737 O O . ARG B 1 128 ? 3.416 -55.594 -20.594 1 95.56 128 ARG B O 1
ATOM 2744 N N . ALA B 1 129 ? 4.598 -54.156 -19.297 1 93.56 129 ALA B N 1
ATOM 2745 C CA . ALA B 1 129 ? 5.871 -54.438 -19.953 1 93.56 129 ALA B CA 1
ATOM 2746 C C . ALA B 1 129 ? 6.305 -55.875 -19.719 1 93.56 129 ALA B C 1
ATOM 2748 O O . ALA B 1 129 ? 6.754 -56.531 -20.641 1 93.56 129 ALA B O 1
ATOM 2749 N N . THR B 1 130 ? 6.094 -56.375 -18.453 1 95.25 130 THR B N 1
ATOM 2750 C CA . THR B 1 130 ? 6.453 -57.75 -18.125 1 95.25 130 THR B CA 1
ATOM 2751 C C . THR B 1 130 ? 5.582 -58.75 -18.891 1 95.25 130 THR B C 1
ATOM 2753 O O . THR B 1 130 ? 6.082 -59.75 -19.406 1 95.25 130 THR B O 1
ATOM 2756 N N . ASN B 1 131 ? 4.328 -58.406 -18.938 1 95.38 131 ASN B N 1
ATOM 2757 C CA . ASN B 1 131 ? 3.406 -59.281 -19.688 1 95.38 131 ASN B CA 1
ATOM 2758 C C . ASN B 1 131 ? 3.77 -59.312 -21.172 1 95.38 131 ASN B C 1
ATOM 2760 O O . ASN B 1 131 ? 3.771 -60.406 -21.781 1 95.38 131 ASN B O 1
ATOM 2764 N N . LEU B 1 132 ? 4.062 -58.219 -21.75 1 94.81 132 LEU B N 1
ATOM 2765 C CA . LEU B 1 132 ? 4.449 -58.125 -23.141 1 94.81 132 LEU B CA 1
ATOM 2766 C C . LEU B 1 132 ? 5.727 -58.938 -23.391 1 94.81 132 LEU B C 1
ATOM 2768 O O . LEU B 1 132 ? 5.812 -59.688 -24.375 1 94.81 132 LEU B O 1
ATOM 2772 N N . ASP B 1 133 ? 6.715 -58.812 -22.516 1 94.38 133 ASP B N 1
ATOM 2773 C CA . ASP B 1 133 ? 7.98 -59.531 -22.641 1 94.38 133 ASP B CA 1
ATOM 2774 C C . ASP B 1 133 ? 7.762 -61.031 -22.594 1 94.38 133 ASP B C 1
ATOM 2776 O O . ASP B 1 133 ? 8.359 -61.781 -23.375 1 94.38 133 ASP B O 1
ATOM 2780 N N . LYS B 1 134 ? 6.867 -61.438 -21.641 1 95.44 134 LYS B N 1
ATOM 2781 C CA . LYS B 1 134 ? 6.547 -62.844 -21.5 1 95.44 134 LYS B CA 1
ATOM 2782 C C . LYS B 1 134 ? 5.91 -63.406 -22.766 1 95.44 134 LYS B C 1
ATOM 2784 O O . LYS B 1 134 ? 6.281 -64.5 -23.234 1 95.44 134 LYS B O 1
ATOM 2789 N N . CYS B 1 135 ? 5.012 -62.656 -23.328 1 95.44 135 CYS B N 1
ATOM 2790 C CA . CYS B 1 135 ? 4.309 -63.094 -24.531 1 95.44 135 CYS B CA 1
ATOM 2791 C C . CYS B 1 135 ? 5.234 -63.094 -25.75 1 95.44 135 CYS B C 1
ATOM 2793 O O . CYS B 1 135 ? 5.141 -63.969 -26.609 1 95.44 135 CYS B O 1
ATOM 2795 N N . MET B 1 136 ? 6.156 -62.125 -25.781 1 95 136 MET B N 1
ATOM 2796 C CA . MET B 1 136 ? 7.125 -62.062 -26.875 1 95 136 MET B CA 1
ATOM 2797 C C . MET B 1 136 ? 8.086 -63.25 -26.828 1 95 136 MET B C 1
ATOM 2799 O O . MET B 1 136 ? 8.43 -63.812 -27.859 1 95 136 MET B O 1
ATOM 2803 N N . ALA B 1 137 ? 8.477 -63.562 -25.578 1 95.62 137 ALA B N 1
ATOM 2804 C CA . ALA B 1 137 ? 9.367 -64.688 -25.422 1 95.62 137 ALA B CA 1
ATOM 2805 C C . ALA B 1 137 ? 8.672 -66 -25.828 1 95.62 137 ALA B C 1
ATOM 2807 O O . ALA B 1 137 ? 9.273 -66.812 -26.5 1 95.62 137 ALA B O 1
ATOM 2808 N N . GLU B 1 138 ? 7.391 -66.125 -25.453 1 95.75 138 GLU B N 1
ATOM 2809 C CA . GLU B 1 138 ? 6.609 -67.25 -25.812 1 95.75 138 GLU B CA 1
ATOM 2810 C C . GLU B 1 138 ? 6.422 -67.375 -27.328 1 95.75 138 GLU B C 1
ATOM 2812 O O . GLU B 1 138 ? 6.516 -68.438 -27.906 1 95.75 138 GLU B O 1
ATOM 2817 N N . LEU B 1 139 ? 6.211 -66.25 -27.953 1 96.5 139 LEU B N 1
ATOM 2818 C CA . LEU B 1 139 ? 6.07 -66.188 -29.406 1 96.5 139 LEU B CA 1
ATOM 2819 C C . LEU B 1 139 ? 7.359 -66.625 -30.094 1 96.5 139 LEU B C 1
ATOM 2821 O O . LEU B 1 139 ? 7.32 -67.438 -31.047 1 96.5 139 LEU B O 1
ATOM 2825 N N . TRP B 1 140 ? 8.492 -66.125 -29.609 1 95.56 140 TRP B N 1
ATOM 2826 C CA . TRP B 1 140 ? 9.797 -66.5 -30.156 1 95.56 140 TRP B CA 1
ATOM 2827 C C . TRP B 1 140 ? 10.016 -68 -30.094 1 95.56 140 TRP B C 1
ATOM 2829 O O . TRP B 1 140 ? 10.43 -68.625 -31.094 1 95.56 140 TRP B O 1
ATOM 2839 N N . ARG B 1 141 ? 9.625 -68.625 -28.938 1 96.75 141 ARG B N 1
ATOM 2840 C CA . ARG B 1 141 ? 9.758 -70.062 -28.734 1 96.75 141 ARG B CA 1
ATOM 2841 C C . ARG B 1 141 ? 8.836 -70.875 -29.688 1 96.75 141 ARG B C 1
ATOM 2843 O O . ARG B 1 141 ? 9.242 -71.875 -30.281 1 96.75 141 ARG B O 1
ATOM 2850 N N . MET B 1 142 ? 7.672 -70.375 -29.922 1 95.5 142 MET B N 1
ATOM 2851 C CA . MET B 1 142 ? 6.676 -71 -30.766 1 95.5 142 MET B CA 1
ATOM 2852 C C . MET B 1 142 ? 7.086 -71 -32.219 1 95.5 142 MET B C 1
ATOM 2854 O O . MET B 1 142 ? 6.895 -71.938 -32.969 1 95.5 142 MET B O 1
ATOM 2858 N N . GLU B 1 143 ? 7.629 -69.875 -32.625 1 94.81 143 GLU B N 1
ATOM 2859 C CA . GLU B 1 143 ? 8.07 -69.688 -34 1 94.81 143 GLU B CA 1
ATOM 2860 C C . GLU B 1 143 ? 9.25 -70.625 -34.312 1 94.81 143 GLU B C 1
ATOM 2862 O O . GLU B 1 143 ? 9.312 -71.25 -35.406 1 94.81 143 GLU B O 1
ATOM 2867 N N . ARG B 1 144 ? 10.148 -70.688 -33.344 1 94.62 144 ARG B N 1
ATOM 2868 C CA . ARG B 1 144 ? 11.312 -71.562 -33.531 1 94.62 144 ARG B CA 1
ATOM 2869 C C . ARG B 1 144 ? 10.898 -73.062 -33.625 1 94.62 144 ARG B C 1
ATOM 2871 O O . ARG B 1 144 ? 11.484 -73.812 -34.406 1 94.62 144 ARG B O 1
ATOM 2878 N N . ALA B 1 145 ? 9.781 -73.438 -32.969 1 94.56 145 ALA B N 1
ATOM 2879 C CA . ALA B 1 145 ? 9.289 -74.812 -32.938 1 94.56 145 ALA B CA 1
ATOM 2880 C C . ALA B 1 145 ? 8.297 -75.125 -34.062 1 94.56 145 ALA B C 1
ATOM 2882 O O . ALA B 1 145 ? 7.723 -76.188 -34.156 1 94.56 145 ALA B O 1
ATOM 2883 N N . ARG B 1 146 ? 8.039 -74.125 -34.875 1 95.5 146 ARG B N 1
ATOM 2884 C CA . ARG B 1 146 ? 7.086 -74.188 -35.969 1 95.5 146 ARG B CA 1
ATOM 2885 C C . ARG B 1 146 ? 5.715 -74.625 -35.469 1 95.5 146 ARG B C 1
ATOM 2887 O O . ARG B 1 146 ? 5.07 -75.5 -36.094 1 95.5 146 ARG B O 1
ATOM 2894 N N . ASP B 1 147 ? 5.312 -74.125 -34.312 1 93 147 ASP B N 1
ATOM 2895 C CA . ASP B 1 147 ? 4.027 -74.375 -33.656 1 93 147 ASP B CA 1
ATOM 2896 C C . ASP B 1 147 ? 2.881 -73.75 -34.469 1 93 147 ASP B C 1
ATOM 2898 O O . ASP B 1 147 ? 2.986 -72.688 -34.969 1 93 147 ASP B O 1
ATOM 2902 N N . LYS B 1 148 ? 1.748 -74.438 -34.656 1 92.75 148 LYS B N 1
ATOM 2903 C CA . LYS B 1 148 ? 0.611 -74 -35.469 1 92.75 148 LYS B CA 1
ATOM 2904 C C . LYS B 1 148 ? -0.095 -72.812 -34.812 1 92.75 148 LYS B C 1
ATOM 2906 O O . LYS B 1 148 ? -0.727 -72 -35.531 1 92.75 148 LYS B O 1
ATOM 2911 N N . ASN B 1 149 ? 0.045 -72.625 -33.562 1 92.25 149 ASN B N 1
ATOM 2912 C CA . ASN B 1 149 ? -0.645 -71.562 -32.844 1 92.25 149 ASN B CA 1
ATOM 2913 C C . ASN B 1 149 ? 0.191 -70.25 -32.812 1 92.25 149 ASN B C 1
ATOM 2915 O O . ASN B 1 149 ? -0.185 -69.312 -32.156 1 92.25 149 ASN B O 1
ATOM 2919 N N . ALA B 1 150 ? 1.299 -70.25 -33.469 1 93.88 150 ALA B N 1
ATOM 2920 C CA . ALA B 1 150 ? 2.203 -69.125 -33.5 1 93.88 150 ALA B CA 1
ATOM 2921 C C . ALA B 1 150 ? 1.523 -67.875 -34.062 1 93.88 150 ALA B C 1
ATOM 2923 O O . ALA B 1 150 ? 1.784 -66.75 -33.656 1 93.88 150 ALA B O 1
ATOM 2924 N N . ARG B 1 151 ? 0.685 -68.125 -34.969 1 93.69 151 ARG B N 1
ATOM 2925 C CA . ARG B 1 151 ? -0.024 -67 -35.594 1 93.69 151 ARG B CA 1
ATOM 2926 C C . ARG B 1 151 ? -0.941 -66.312 -34.594 1 93.69 151 ARG B C 1
ATOM 2928 O O . ARG B 1 151 ? -1 -65.062 -34.562 1 93.69 151 ARG B O 1
ATOM 2935 N N . GLU B 1 152 ? -1.612 -67.062 -33.844 1 94.69 152 GLU B N 1
ATOM 2936 C CA . GLU B 1 152 ? -2.496 -66.562 -32.812 1 94.69 152 GLU B CA 1
ATOM 2937 C C . GLU B 1 152 ? -1.708 -65.75 -31.766 1 94.69 152 GLU B C 1
ATOM 2939 O O . GLU B 1 152 ? -2.148 -64.688 -31.312 1 94.69 152 GLU B O 1
ATOM 2944 N N . MET B 1 153 ? -0.581 -66.25 -31.422 1 94 153 MET B N 1
ATOM 2945 C CA . MET B 1 153 ? 0.274 -65.625 -30.438 1 94 153 MET B CA 1
ATOM 2946 C C . MET B 1 153 ? 0.813 -64.312 -31 1 94 153 MET B C 1
ATOM 2948 O O . MET B 1 153 ? 0.917 -63.312 -30.266 1 94 153 MET B O 1
ATOM 2952 N N . LYS B 1 154 ? 1.172 -64.25 -32.25 1 95.44 154 LYS B N 1
ATOM 2953 C CA . LYS B 1 154 ? 1.653 -63.062 -32.906 1 95.44 154 LYS B CA 1
ATOM 2954 C C . LYS B 1 154 ? 0.597 -61.969 -32.844 1 95.44 154 LYS B C 1
ATOM 2956 O O . LYS B 1 154 ? 0.913 -60.812 -32.594 1 95.44 154 LYS B O 1
ATOM 2961 N N . GLU B 1 155 ? -0.679 -62.344 -33.094 1 96.19 155 GLU B N 1
ATOM 2962 C CA . GLU B 1 155 ? -1.786 -61.406 -33 1 96.19 155 GLU B CA 1
ATOM 2963 C C . GLU B 1 155 ? -1.966 -60.875 -31.594 1 96.19 155 GLU B C 1
ATOM 2965 O O . GLU B 1 155 ? -2.281 -59.688 -31.391 1 96.19 155 GLU B O 1
ATOM 2970 N N . ASN B 1 156 ? -1.709 -61.719 -30.609 1 94.94 156 ASN B N 1
ATOM 2971 C CA . ASN B 1 156 ? -1.79 -61.312 -29.219 1 94.94 156 ASN B CA 1
ATOM 2972 C C . ASN B 1 156 ? -0.702 -60.312 -28.859 1 94.94 156 ASN B C 1
ATOM 2974 O O . ASN B 1 156 ? -0.964 -59.312 -28.156 1 94.94 156 ASN B O 1
ATOM 2978 N N . VAL B 1 157 ? 0.491 -60.5 -29.328 1 95.44 157 VAL B N 1
ATOM 2979 C CA . VAL B 1 157 ? 1.617 -59.594 -29.062 1 95.44 157 VAL B CA 1
ATOM 2980 C C . VAL B 1 157 ? 1.354 -58.25 -29.703 1 95.44 157 VAL B C 1
ATOM 2982 O O . VAL B 1 157 ? 1.625 -57.188 -29.078 1 95.44 157 VAL B O 1
ATOM 2985 N N . ILE B 1 158 ? 0.793 -58.219 -30.875 1 95.19 158 ILE B N 1
ATOM 2986 C CA . ILE B 1 158 ? 0.464 -56.969 -31.562 1 95.19 158 ILE B CA 1
ATOM 2987 C C . ILE B 1 158 ? -0.585 -56.219 -30.766 1 95.19 158 ILE B C 1
ATOM 2989 O O . ILE B 1 158 ? -0.47 -55 -30.594 1 95.19 158 ILE B O 1
ATOM 2993 N N . ARG B 1 159 ? -1.512 -56.969 -30.219 1 96 159 ARG B N 1
ATOM 2994 C CA . ARG B 1 159 ? -2.559 -56.375 -29.406 1 96 159 ARG B CA 1
ATOM 2995 C C . ARG B 1 159 ? -1.986 -55.812 -28.109 1 96 159 ARG B C 1
ATOM 2997 O O . ARG B 1 159 ? -2.295 -54.656 -27.734 1 96 159 ARG B O 1
ATOM 3004 N N . LEU B 1 160 ? -1.139 -56.531 -27.469 1 95.12 160 LEU B N 1
ATOM 3005 C CA . LEU B 1 160 ? -0.538 -56.094 -26.219 1 95.12 160 LEU B CA 1
ATOM 3006 C C . LEU B 1 160 ? 0.346 -54.875 -26.422 1 95.12 160 LEU B C 1
ATOM 3008 O O . LEU B 1 160 ? 0.36 -53.969 -25.594 1 95.12 160 LEU B O 1
ATOM 3012 N N . ARG B 1 161 ? 1.041 -54.844 -27.547 1 94.12 161 ARG B N 1
ATOM 3013 C CA . ARG B 1 161 ? 1.879 -53.719 -27.875 1 94.12 161 ARG B CA 1
ATOM 3014 C C . ARG B 1 161 ? 1.032 -52.469 -28.094 1 94.12 161 ARG B C 1
ATOM 3016 O O . ARG B 1 161 ? 1.399 -51.375 -27.656 1 94.12 161 ARG B O 1
ATOM 3023 N N . SER B 1 162 ? -0.081 -52.688 -28.75 1 94.94 162 SER B N 1
ATOM 3024 C CA . SER B 1 162 ? -0.999 -51.562 -29 1 94.94 162 SER B CA 1
ATOM 3025 C C . SER B 1 162 ? -1.593 -51.062 -27.703 1 94.94 162 SER B C 1
ATOM 3027 O O . SER B 1 162 ? -1.7 -49.844 -27.5 1 94.94 162 SER B O 1
ATOM 3029 N N . GLU B 1 163 ? -1.94 -51.938 -26.797 1 95 163 GLU B N 1
ATOM 3030 C CA . GLU B 1 163 ? -2.484 -51.562 -25.484 1 95 163 GLU B CA 1
ATOM 3031 C C . GLU B 1 163 ? -1.453 -50.781 -24.656 1 95 163 GLU B C 1
ATOM 3033 O O . GLU B 1 163 ? -1.794 -49.844 -23.969 1 95 163 GLU B O 1
ATOM 3038 N N . MET B 1 164 ? -0.261 -51.25 -24.781 1 94.5 164 MET B N 1
ATOM 3039 C CA . MET B 1 164 ? 0.822 -50.594 -24.062 1 94.5 164 MET B CA 1
ATOM 3040 C C . MET B 1 164 ? 1.04 -49.156 -24.578 1 94.5 164 MET B C 1
ATOM 3042 O O . MET B 1 164 ? 1.178 -48.219 -23.797 1 94.5 164 MET B O 1
ATOM 3046 N N . GLN B 1 165 ? 1.062 -49.031 -25.859 1 93.56 165 GLN B N 1
ATOM 3047 C CA . GLN B 1 165 ? 1.242 -47.719 -26.484 1 93.56 165 GLN B CA 1
ATOM 3048 C C . GLN B 1 165 ? 0.11 -46.75 -26.094 1 93.56 165 GLN B C 1
ATOM 3050 O O . GLN B 1 165 ? 0.349 -45.594 -25.797 1 93.56 165 GLN B O 1
ATOM 3055 N N . THR B 1 166 ? -1.092 -47.312 -26.078 1 95.69 166 THR B N 1
ATOM 3056 C CA . THR B 1 166 ? -2.252 -46.531 -25.688 1 95.69 166 THR B CA 1
ATOM 3057 C C . THR B 1 166 ? -2.152 -46.094 -24.234 1 95.69 166 THR B C 1
ATOM 3059 O O . THR B 1 166 ? -2.414 -44.938 -23.891 1 95.69 166 THR B O 1
ATOM 3062 N N . PHE B 1 167 ? -1.715 -47 -23.375 1 96.12 167 PHE B N 1
ATOM 3063 C CA . PHE B 1 167 ? -1.559 -46.719 -21.953 1 96.12 167 PHE B CA 1
ATOM 3064 C C . PHE B 1 167 ? -0.532 -45.625 -21.719 1 96.12 167 PHE B C 1
ATOM 3066 O O . PHE B 1 167 ? -0.777 -44.688 -20.953 1 96.12 167 PHE B O 1
ATOM 3073 N N . ILE B 1 168 ? 0.579 -45.656 -22.375 1 95.88 168 ILE B N 1
ATOM 3074 C CA . ILE B 1 168 ? 1.659 -44.688 -22.203 1 95.88 168 ILE B CA 1
ATOM 3075 C C . ILE B 1 168 ? 1.191 -43.312 -22.656 1 95.88 168 ILE B C 1
ATOM 3077 O O . ILE B 1 168 ? 1.379 -42.312 -21.953 1 95.88 168 ILE B O 1
ATOM 3081 N N . SER B 1 169 ? 0.511 -43.281 -23.797 1 95.19 169 SER B N 1
ATOM 3082 C CA . SER B 1 169 ? 0.039 -42.031 -24.359 1 95.19 169 SER B CA 1
ATOM 3083 C C . SER B 1 169 ? -1.016 -41.375 -23.453 1 95.19 169 SER B C 1
ATOM 3085 O O . SER B 1 169 ? -0.961 -40.188 -23.188 1 95.19 169 SER B O 1
ATOM 3087 N N . GLU B 1 170 ? -1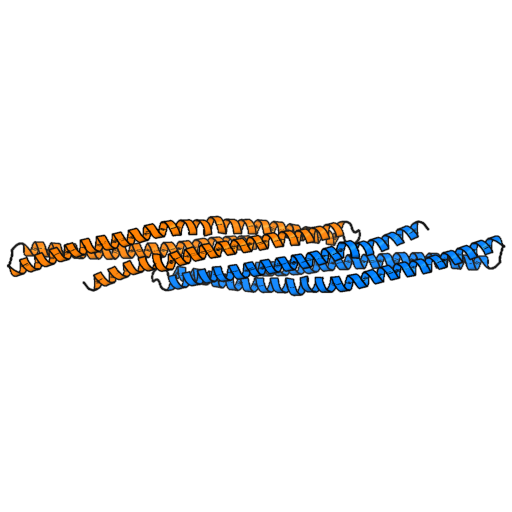.911 -42.188 -22.953 1 95.31 170 GLU B N 1
ATOM 3088 C CA . GLU B 1 170 ? -2.975 -41.688 -22.094 1 95.31 170 GLU B CA 1
ATOM 3089 C C . GLU B 1 170 ? -2.42 -41.219 -20.75 1 95.31 170 GLU B C 1
ATOM 3091 O O . GLU B 1 170 ? -2.873 -40.188 -20.219 1 95.31 170 GLU B O 1
ATOM 3096 N N . SER B 1 171 ? -1.477 -41.906 -20.234 1 95.31 171 SER B N 1
ATOM 3097 C CA . SER B 1 171 ? -0.862 -41.531 -18.969 1 95.31 171 SER B CA 1
ATOM 3098 C C . SER B 1 171 ? -0.069 -40.25 -19.094 1 95.31 171 SER B C 1
ATOM 3100 O O . SER B 1 171 ? -0.1 -39.406 -18.203 1 95.31 171 SER B O 1
ATOM 3102 N N . GLN B 1 172 ? 0.6 -40.094 -20.203 1 94.12 172 GLN B N 1
ATOM 3103 C CA . GLN B 1 172 ? 1.352 -38.875 -20.453 1 94.12 172 GLN B CA 1
ATOM 3104 C C . GLN B 1 172 ? 0.42 -37.656 -20.562 1 94.12 172 GLN B C 1
ATOM 3106 O O . GLN B 1 172 ? 0.685 -36.625 -19.969 1 94.12 172 GLN B O 1
ATOM 3111 N N . ARG B 1 173 ? -0.62 -37.906 -21.281 1 95.31 173 ARG B N 1
ATOM 3112 C CA . ARG B 1 173 ? -1.602 -36.844 -21.438 1 95.31 173 ARG B CA 1
ATOM 3113 C C . ARG B 1 173 ? -2.199 -36.438 -20.078 1 95.31 173 ARG B C 1
ATOM 3115 O O . ARG B 1 173 ? -2.369 -35.25 -19.797 1 95.31 173 ARG B O 1
ATOM 3122 N N . ALA B 1 174 ? -2.439 -37.438 -19.297 1 94 174 ALA B N 1
ATOM 3123 C CA . ALA B 1 174 ? -3 -37.188 -17.969 1 94 174 ALA B CA 1
ATOM 3124 C C . ALA B 1 174 ? -2.016 -36.406 -17.094 1 94 174 ALA B C 1
ATOM 3126 O O . ALA B 1 174 ? -2.408 -35.5 -16.359 1 94 174 ALA B O 1
ATOM 3127 N N . ALA B 1 175 ? -0.809 -36.75 -17.156 1 94.12 175 ALA B N 1
ATOM 3128 C CA . ALA B 1 175 ? 0.227 -36.062 -16.391 1 94.12 175 ALA B CA 1
ATOM 3129 C C . ALA B 1 175 ? 0.367 -34.625 -16.859 1 94.12 175 ALA B C 1
ATOM 3131 O O . ALA B 1 175 ? 0.492 -33.719 -16.031 1 94.12 175 ALA B O 1
ATOM 3132 N N . GLU B 1 176 ? 0.347 -34.375 -18.125 1 92.81 176 GLU B N 1
ATOM 3133 C CA . GLU B 1 176 ? 0.435 -33.031 -18.688 1 92.81 176 GLU B CA 1
ATOM 3134 C C . GLU B 1 176 ? -0.743 -32.188 -18.25 1 92.81 176 GLU B C 1
ATOM 3136 O O . GLU B 1 176 ? -0.577 -30.984 -17.969 1 92.81 176 GLU B O 1
ATOM 3141 N N . LEU B 1 177 ? -1.88 -32.812 -18.203 1 92.25 177 LEU B N 1
ATOM 3142 C CA . LEU B 1 177 ? -3.076 -32.062 -17.781 1 92.25 177 LEU B CA 1
ATOM 3143 C C . LEU B 1 177 ? -2.975 -31.656 -16.312 1 92.25 177 LEU B C 1
ATOM 3145 O O . LEU B 1 177 ? -3.387 -30.562 -15.945 1 92.25 177 LEU B O 1
ATOM 3149 N N . GLU B 1 178 ? -2.42 -32.562 -15.547 1 90.81 178 GLU B N 1
ATOM 3150 C CA . GLU B 1 178 ? -2.225 -32.219 -14.133 1 90.81 178 GLU B CA 1
ATOM 3151 C C . GLU B 1 178 ? -1.277 -31.031 -13.977 1 90.81 178 GLU B C 1
ATOM 3153 O O . GLU B 1 178 ? -1.521 -30.156 -13.156 1 90.81 178 GLU B O 1
ATOM 3158 N N . GLU B 1 179 ? -0.22 -31.031 -14.711 1 89.88 179 GLU B N 1
ATOM 3159 C CA . GLU B 1 179 ? 0.737 -29.938 -14.68 1 89.88 179 GLU B CA 1
ATOM 3160 C C . GLU B 1 179 ? 0.087 -28.625 -15.117 1 89.88 179 GLU B C 1
ATOM 3162 O O . GLU B 1 179 ? 0.23 -27.594 -14.445 1 89.88 179 GLU B O 1
ATOM 3167 N N . LYS B 1 180 ? -0.651 -28.688 -16.172 1 91.38 180 LYS B N 1
ATOM 3168 C CA . LYS B 1 180 ? -1.322 -27.5 -16.703 1 91.38 180 LYS B CA 1
ATOM 3169 C C . LYS B 1 180 ? -2.336 -26.953 -15.711 1 91.38 180 LYS B C 1
ATOM 3171 O O . LYS B 1 180 ? -2.449 -25.734 -15.539 1 91.38 180 LYS B O 1
ATOM 3176 N N . ARG B 1 181 ? -3.066 -27.844 -15.109 1 90.94 181 ARG B N 1
ATOM 3177 C CA . ARG B 1 181 ? -4.074 -27.438 -14.133 1 90.94 181 ARG B CA 1
ATOM 3178 C C . ARG B 1 181 ? -3.449 -26.656 -12.984 1 90.94 181 ARG B C 1
ATOM 3180 O O . ARG B 1 181 ? -4.039 -25.688 -12.492 1 90.94 181 ARG B O 1
ATOM 3187 N N . ARG B 1 182 ? -2.328 -27.031 -12.625 1 90.19 182 ARG B N 1
ATOM 3188 C CA . ARG B 1 182 ? -1.654 -26.391 -11.5 1 90.19 182 ARG B CA 1
ATOM 3189 C C . ARG B 1 182 ? -1.213 -24.984 -11.859 1 90.19 182 ARG B C 1
ATOM 3191 O O . ARG B 1 182 ? -1.457 -24.031 -11.102 1 90.19 182 ARG B O 1
ATOM 3198 N N . TYR B 1 183 ? -0.59 -24.812 -13 1 90.12 183 TYR B N 1
ATOM 3199 C CA . TYR B 1 183 ? -0.18 -23.484 -13.445 1 90.12 183 TYR B CA 1
ATOM 3200 C C . TYR B 1 183 ? -1.393 -22.609 -13.734 1 90.12 183 TYR B C 1
ATOM 3202 O O . TYR B 1 183 ? -1.371 -21.406 -13.477 1 90.12 183 TYR B O 1
ATOM 3210 N N . ARG B 1 184 ? -2.395 -23.219 -14.258 1 90.75 184 ARG B N 1
ATOM 3211 C CA . ARG B 1 184 ? -3.617 -22.469 -14.547 1 90.75 184 ARG B CA 1
ATOM 3212 C C . ARG B 1 184 ? -4.254 -21.938 -13.273 1 90.75 184 ARG B C 1
ATOM 3214 O O . ARG B 1 184 ? -4.73 -20.797 -13.234 1 90.75 184 ARG B O 1
ATOM 3221 N N . PHE B 1 185 ? -4.301 -22.766 -12.312 1 89.94 185 PHE B N 1
ATOM 3222 C CA . PHE B 1 185 ? -4.828 -22.344 -11.016 1 89.94 185 PHE B CA 1
ATOM 3223 C C . PHE B 1 185 ? -4.117 -21.094 -10.523 1 89.94 185 PHE B C 1
ATOM 3225 O O . PHE B 1 185 ? -4.766 -20.125 -10.117 1 89.94 185 PHE B O 1
ATOM 3232 N N . LEU B 1 186 ? -2.824 -21.047 -10.539 1 90 186 LEU B N 1
ATOM 3233 C CA . LEU B 1 186 ? -2.025 -19.906 -10.07 1 90 186 LEU B CA 1
ATOM 3234 C C . LEU B 1 186 ? -2.314 -18.656 -10.898 1 90 186 LEU B C 1
ATOM 3236 O O . LEU B 1 186 ? -2.539 -17.578 -10.344 1 90 186 LEU B O 1
ATOM 3240 N N . ALA B 1 187 ? -2.328 -18.859 -12.195 1 89.56 187 ALA B N 1
ATOM 3241 C CA . ALA B 1 187 ? -2.561 -17.734 -13.102 1 89.56 187 ALA B CA 1
ATOM 3242 C C . ALA B 1 187 ? -3.953 -17.141 -12.898 1 89.56 187 ALA B C 1
ATOM 3244 O O . ALA B 1 187 ? -4.113 -15.93 -12.805 1 89.56 187 ALA B O 1
ATOM 3245 N N . GLU B 1 188 ? -4.906 -17.969 -12.734 1 88.31 188 GLU B N 1
ATOM 3246 C CA . GLU B 1 188 ? -6.293 -17.531 -12.578 1 88.31 188 GLU B CA 1
ATOM 3247 C C . GLU B 1 188 ? -6.496 -16.812 -11.258 1 88.31 188 GLU B C 1
ATOM 3249 O O . GLU B 1 188 ? -7.172 -15.773 -11.203 1 88.31 188 GLU B O 1
ATOM 3254 N N . LYS B 1 189 ? -5.957 -17.312 -10.242 1 86.5 189 LYS B N 1
ATOM 3255 C CA . LYS B 1 189 ? -6.121 -16.703 -8.93 1 86.5 189 LYS B CA 1
ATOM 3256 C C . LYS B 1 189 ? -5.465 -15.32 -8.883 1 86.5 189 LYS B C 1
ATOM 3258 O O . LYS B 1 189 ? -6.027 -14.375 -8.32 1 86.5 189 LYS B O 1
ATOM 3263 N N . HIS B 1 190 ? -4.328 -15.203 -9.461 1 86.69 190 HIS B N 1
ATOM 3264 C CA . HIS B 1 190 ? -3.639 -13.914 -9.469 1 86.69 190 HIS B CA 1
ATOM 3265 C C . HIS B 1 190 ? -4.328 -12.922 -10.398 1 86.69 190 HIS B C 1
ATOM 3267 O O . HIS B 1 190 ? -4.328 -11.719 -10.133 1 86.69 190 HIS B O 1
ATOM 3273 N N . GLN B 1 191 ? -4.875 -13.508 -11.445 1 85.19 191 GLN B N 1
ATOM 3274 C CA . GLN B 1 191 ? -5.656 -12.648 -12.328 1 85.19 191 GLN B CA 1
ATOM 3275 C C . GLN B 1 191 ? -6.887 -12.094 -11.609 1 85.19 191 GLN B C 1
ATOM 3277 O O . GLN B 1 191 ? -7.234 -10.922 -11.773 1 85.19 191 GLN B O 1
ATOM 3282 N N . LEU B 1 192 ? -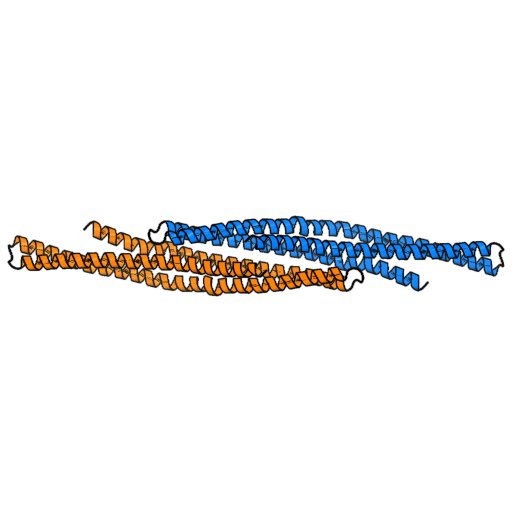7.496 -12.922 -10.898 1 81.69 192 LEU B N 1
ATOM 3283 C CA . LEU B 1 192 ? -8.656 -12.5 -10.133 1 81.69 192 LEU B CA 1
ATOM 3284 C C . LEU B 1 192 ? -8.281 -11.414 -9.133 1 81.69 192 LEU B C 1
ATOM 3286 O O . LEU B 1 192 ? -8.992 -10.414 -9 1 81.69 192 LEU B O 1
ATOM 3290 N N . LEU B 1 193 ? -7.184 -11.594 -8.531 1 81.81 193 LEU B N 1
ATOM 3291 C CA . LEU B 1 193 ? -6.711 -10.609 -7.555 1 81.81 193 LEU B CA 1
ATOM 3292 C C . LEU B 1 193 ? -6.383 -9.289 -8.234 1 81.81 193 LEU B C 1
ATOM 3294 O O . LEU B 1 193 ? -6.723 -8.219 -7.715 1 81.81 193 LEU B O 1
ATOM 3298 N N . SER B 1 194 ? -5.754 -9.383 -9.32 1 79.31 194 SER B N 1
ATOM 3299 C CA . SER B 1 194 ? -5.426 -8.18 -10.07 1 79.31 194 SER B CA 1
ATOM 3300 C C . SER B 1 194 ? -6.688 -7.422 -10.477 1 79.31 194 SER B C 1
ATOM 3302 O O . SER B 1 194 ? -6.73 -6.191 -10.391 1 79.31 194 SER B O 1
ATOM 3304 N N . ASN B 1 195 ? -7.625 -8.188 -10.898 1 76.62 195 ASN B N 1
ATOM 3305 C CA . ASN B 1 195 ? -8.891 -7.574 -11.281 1 76.62 195 ASN B CA 1
ATOM 3306 C C . ASN B 1 195 ? -9.562 -6.883 -10.102 1 76.62 195 ASN B C 1
ATOM 3308 O O . ASN B 1 195 ? -10.125 -5.801 -10.242 1 76.62 195 ASN B O 1
ATOM 3312 N N . THR B 1 196 ? -9.477 -7.539 -9.023 1 74.19 196 THR B N 1
ATOM 3313 C CA . THR B 1 196 ? -10.039 -6.957 -7.812 1 74.19 196 THR B CA 1
ATOM 3314 C C . THR B 1 196 ? -9.336 -5.648 -7.465 1 74.19 196 THR B C 1
ATOM 3316 O O . THR B 1 196 ? -9.992 -4.664 -7.105 1 74.19 196 THR B O 1
ATOM 3319 N N . LEU B 1 197 ? -8.062 -5.617 -7.617 1 73.25 197 LEU B N 1
ATOM 3320 C CA . LEU B 1 197 ? -7.273 -4.418 -7.34 1 73.25 197 LEU B CA 1
ATOM 3321 C C . LEU B 1 197 ? -7.621 -3.303 -8.32 1 73.25 197 LEU B C 1
ATOM 3323 O O . LEU B 1 197 ? -7.766 -2.145 -7.922 1 73.25 197 LEU B O 1
ATOM 3327 N N . LEU B 1 198 ? -7.816 -3.646 -9.547 1 72.12 198 LEU B N 1
ATOM 3328 C CA . LEU B 1 198 ? -8.133 -2.668 -10.578 1 72.12 198 LEU B CA 1
ATOM 3329 C C . LEU B 1 198 ? -9.523 -2.072 -10.352 1 72.12 198 LEU B C 1
ATOM 3331 O O . LEU B 1 198 ? -9.734 -0.878 -10.57 1 72.12 198 LEU B O 1
ATOM 3335 N N . GLN B 1 199 ? -10.383 -2.92 -9.969 1 71.75 199 GLN B N 1
ATOM 3336 C CA . GLN B 1 199 ? -11.734 -2.447 -9.672 1 71.75 199 GLN B CA 1
ATOM 3337 C C . GLN B 1 199 ? -11.727 -1.439 -8.531 1 71.75 199 GLN B C 1
ATOM 3339 O O . GLN B 1 199 ? -12.469 -0.458 -8.555 1 71.75 199 GLN B O 1
ATOM 3344 N N . PHE B 1 200 ? -10.875 -1.702 -7.645 1 65.81 200 PHE B N 1
ATOM 3345 C CA . PHE B 1 200 ? -10.75 -0.793 -6.512 1 65.81 200 PHE B CA 1
ATOM 3346 C C . PHE B 1 200 ? -10.203 0.556 -6.957 1 65.81 200 PHE B C 1
ATOM 3348 O O . PHE B 1 200 ? -10.711 1.604 -6.555 1 65.81 200 PHE B O 1
ATOM 3355 N N . TYR B 1 201 ? -9.281 0.522 -7.703 1 62.47 201 TYR B N 1
ATOM 3356 C CA . TYR B 1 201 ? -8.633 1.765 -8.117 1 62.47 201 TYR B CA 1
ATOM 3357 C C . TYR B 1 201 ? -9.523 2.539 -9.086 1 62.47 201 TYR B C 1
ATOM 3359 O O . TYR B 1 201 ? -9.414 3.764 -9.195 1 62.47 201 TYR B O 1
ATOM 3367 N N . SER B 1 202 ? -10.289 1.763 -9.734 1 61.19 202 SER B N 1
ATOM 3368 C CA . SER B 1 202 ? -11.203 2.436 -10.656 1 61.19 202 SER B CA 1
ATOM 3369 C C . SER B 1 202 ? -12.312 3.162 -9.898 1 61.19 202 SER B C 1
ATOM 3371 O O . SER B 1 202 ? -12.938 4.074 -10.438 1 61.19 202 SER B O 1
ATOM 3373 N N . ARG B 1 203 ? -12.531 2.74 -8.828 1 57.81 203 ARG B N 1
ATOM 3374 C CA . ARG B 1 203 ? -13.57 3.361 -8.016 1 57.81 203 ARG B CA 1
ATOM 3375 C C . ARG B 1 203 ? -13.055 4.617 -7.328 1 57.81 203 ARG B C 1
ATOM 3377 O O . ARG B 1 203 ? -13.836 5.496 -6.949 1 57.81 203 ARG B O 1
ATOM 3384 N N . VAL B 1 204 ? -11.852 4.652 -7.215 1 54.94 204 VAL B N 1
ATOM 3385 C CA . VAL B 1 204 ? -11.312 5.848 -6.574 1 54.94 204 VAL B CA 1
ATOM 3386 C C . VAL B 1 204 ? -11.031 6.914 -7.629 1 54.94 204 VAL B C 1
ATOM 3388 O O . VAL B 1 204 ? -10.461 6.617 -8.688 1 54.94 204 VAL B O 1
#

Sequence (408 aa):
SQEMELSYRSTISIYKSILDQFNPALENLVYLGNNYLRAFHALSEAAEVYFKAIEKIGEQALQSSTSHVLGEILMQMSNTQRLLNSDLEVVAQTFHVDLLQHMEKNTKMDVQFISESQKQYELEYRRRATNLDKCMAELWRMERARDKNAREMKENVIRLRSEMQTFISESQRAAELEEKRRYRFLAEKHQLLSNTLLQFYSRVSQEMELSYRSTISIYKSILDQFNPALENLVYLGNNYLRAFHALSEAAEVYFKAIEKIGEQALQSSTSHVLGEILMQMSNTQRLLNSDLEVVAQTFHVDLLQHMEKNTKMDVQFISESQKQYELEYRRRATNLDKCMAELWRMERARDKNAREMKENVIRLRSEMQTFISESQRAAELEEKRRYRFLAEKHQLLSNTLLQFYSRV

InterPro domains:
  IPR013606 IMD/I-BAR domain [PF08397] (15-203)
  IPR013606 IMD/I-BAR domain [PS51338] (1-204)
  IPR027267 AH/BAR domain superfamily [G3DSA:1.20.1270.60] (1-204)
  IPR027267 AH/BAR domain superfamily [SSF103657] (3-204)
  IPR027681 I-BAR domain containing protein IRSp53/IRTKS/Pinkbar [PTHR14206] (3-203)

Secondary structure (DSSP, 8-state):
-HHHHHHHHHHHHHHHHIIIIIHHHHHHHHHHHHHHHHHHHHHHHHHHHHHHHHHHHHHHHHTSSSSHHHHHHHHHHHHHHHHHHHHHHHHHHHIIIIIIHHHHHHHHHHHHHHHHHHHHHHHHHHHHHHHHHHHHHHHHHHHHTT-TTHHHHHHHHHHHHHHHHHHHHHHHHHHHHHHHHHHHHHHHHHHHHHHHHHHHHHH-/-HHHHHHHHHHHHHHHHIIIIIHHHHHHHHHHHHHHHHHHHHHHHHHHHHHHHHHHHHHHHHTSSSSHHHHHHHHHHHHHHHHHHHHHHHHHHHIIIIIIHHHHHHHHHHHHHHHHHHHHHHHHHHHHHHHHHHHHHHHHHHHHTT-TTHHHHHHHHHHHHHHHHHHHHHHHHHHHHHHHHHHHHHHHHHHHHHHHHHHHHHH-

Solvent-accessible surface area (backbone atoms only — not comparable to full-atom values): 20422 Å² total; per-residue (Å²): 106,76,66,58,54,51,51,50,50,51,35,50,48,48,49,45,44,44,62,72,45,49,43,55,50,49,54,49,45,40,54,3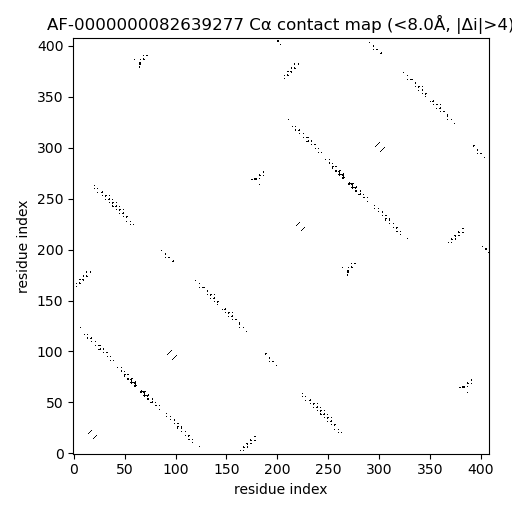5,48,51,51,28,50,52,26,44,51,48,25,52,51,31,47,51,56,38,32,50,50,42,28,52,54,12,54,55,26,51,73,36,91,79,25,34,69,48,10,51,51,30,36,49,53,28,50,53,48,53,51,51,51,54,52,51,48,54,54,52,46,43,45,44,60,68,37,40,49,46,50,55,56,48,50,62,55,44,53,56,51,49,53,51,51,49,48,50,50,53,52,50,50,49,53,51,50,51,51,47,51,53,47,47,52,50,34,54,55,27,56,76,67,67,43,88,60,31,62,61,43,50,54,48,45,54,49,48,50,51,50,48,52,50,51,53,54,52,49,32,52,51,44,50,49,53,53,33,51,53,48,45,51,52,43,49,49,53,48,50,49,49,49,53,52,49,54,51,42,66,71,98,104,77,65,57,52,52,51,51,50,52,35,51,48,49,49,44,43,44,61,70,45,50,42,55,51,50,53,50,45,38,54,36,48,51,50,28,52,52,25,45,51,50,26,52,50,31,48,50,56,39,32,50,50,41,29,53,53,11,54,54,26,50,73,34,90,79,26,35,68,48,10,51,50,30,36,48,51,27,50,52,49,53,51,51,50,53,53,51,48,54,52,52,47,46,45,43,60,67,38,39,48,47,50,55,56,47,50,62,55,43,53,55,52,50,52,50,50,49,50,51,50,53,52,52,50,49,52,52,50,50,51,47,50,53,49,48,52,52,35,53,55,26,56,76,67,66,43,87,60,33,63,61,43,50,54,48,46,54,48,47,52,51,51,49,52,51,49,52,52,53,51,31,52,51,45,50,49,54,55,33,50,53,49,45,52,55,45,50,50,52,48,51,49,50,49,52,52,49,54,52,43,66,70,97

Organism: Casuarius casuarius (NCBI:txid8787)